Protein AF-0000000077581538 (afdb_homodimer)

Secondary structure (DSSP, 8-state):
-HHHHHHHHHHHHHHHHHHHHHHHHHHIIIIIT----TT-SSHHHHHHHHHHHIIIIIIHHHHHHHHHHHH--S-HHHHHHHHHHHHHHHHHHHHHHHHHHHHHHHHTTPPSS-SHHHHHHHHHHHHHHHHHHHHIIIIISS---HHHHHHHHHHHHHHHHHHHHHHHHHHHHHHHHHGGG-SSHHHHHHHHHHHHHHHHHHHHHHHHHHHHHHT-/-HHHHHHHHHHHHHHHHHHHHHHHHHHIIIIIT----TT-SSHHHHHHHHHHHIIIIIIHHHHHHHHHHHH--S-HHHHHHHHHHHHHHHHHHHHHHHHHHHHHHHHTTPPSS-SHHHHHHHHHHHHHHHHHHHHIIIIISS---HHHHHHHHHHHHHHHHHHHHHHHHHHHHHHHHHGGG-SSHHHHHHHHHHHHHHHHHHHHHHHHHHHHHHT-

Foldseek 3Di:
DVLLVVLQVLVVLLVVLLVVLLVLLQCLCVVVQVEADCPDLDLSNLLSLQLNLLSNQQQSLLLCLLSLVNHPPDDPVVNLVSSLVSLVRNLVSLVSSVVSVVVSCVSVVNDAPPDPLRVLSVVLSVLSVVLSVVCCPQPNPPHDPPVVCVVCVVVSSVSSLVSSVSSLVSSLVVLCVVLVPDDDPSSVSSVSSNVSSNVSSVSSSCSNCVVVVVVD/DVLLVVLQVLVVLLVVLLVVLLVLLQCLCVVVQVEADCPDPDLSNLLSLQLNLLSNQQQSLLLCLLSLVNHPPDDPVVNLVSSLVSLVRNLVSLVSSVVSVVVSCVSVVNDAPPDPLRVLSVVLSVLSVVLSVVCCPQPPPPHDDPVVCVVCVVVSSVSSLVSSVSSLVSSLVVLCVVLVPDDDPSSVSSVVSNVSSNVSSVSSSCSNCVVVVVVD

Radius of gyration: 21.87 Å; Cα contacts (8 Å, |Δi|>4): 530; chains: 2; bounding box: 52×58×49 Å

InterPro domains:
  IPR006593 Cytochrome b561/ferric reductase, transmembrane domain [PF03188] (49-178)
  IPR006593 Cytochrome b561/ferric reductase, transmembrane domain [PS50939] (13-209)
  IPR006593 Cytochrome b561/ferric reductase, transmembrane domain [SM00665] (49-175)
  IPR043205 Cytochrome b561/Cytochrome b reductase 1-like [PTHR10106] (12-210)

Nearest PDB structures (foldseek):
  4o79-assembly1_A  TM=9.850E-01  e=3.282E-14  Arabidopsis thaliana
  5zle-assembly1_A  TM=9.355E-01  e=3.487E-12  Homo sapiens
  6z0c-assembly1_A  TM=2.757E-01  e=4.394E+00  Escherichia coli
  4o79-assembly1_A  TM=9.852E-01  e=7.538E-14  Arabidopsis thaliana
  5zle-assembly1_A  TM=9.336E-01  e=4.588E-12  Homo sapiens

pLDDT: mean 92.61, std 13.0, range [33.97, 98.88]

Solvent-accessible surface area (backbone atoms only — not comparable to full-atom values): 21576 Å² total; per-residue (Å²): 107,70,66,60,53,51,51,51,51,51,52,50,50,32,50,50,30,45,51,51,25,46,51,41,48,49,48,46,31,41,75,73,49,74,29,63,33,82,84,51,92,49,49,63,22,15,32,37,40,17,65,48,30,32,47,60,28,26,49,48,32,37,48,52,27,68,42,30,79,75,71,48,96,65,56,66,69,56,37,50,50,50,27,54,50,36,42,49,52,13,50,54,32,33,52,51,16,51,49,25,44,53,49,27,24,60,75,66,72,43,80,78,74,49,41,44,38,46,51,44,41,53,53,32,53,50,51,45,52,52,48,51,52,54,46,38,42,38,72,61,59,85,38,47,56,68,70,57,38,64,65,43,44,58,55,52,53,51,50,50,53,52,42,51,49,43,46,46,43,26,49,38,19,44,40,27,55,70,30,63,83,46,74,51,71,68,24,47,48,40,32,51,25,40,51,31,43,49,51,25,50,51,47,49,50,44,65,65,46,38,59,61,59,58,74,100,110,71,64,60,53,51,50,52,51,51,51,49,51,31,50,51,29,44,51,51,26,45,51,42,49,49,47,47,30,40,74,75,48,71,28,62,33,83,84,50,92,50,47,64,22,16,34,37,39,16,64,47,30,34,48,62,29,26,48,48,32,37,48,50,27,68,42,30,78,76,72,48,97,64,57,67,68,55,37,50,48,50,28,52,50,36,43,50,51,11,49,53,32,33,51,51,15,50,49,27,45,52,50,26,24,60,74,66,72,44,79,76,76,51,42,45,38,47,50,44,40,56,52,34,54,51,51,46,54,52,48,50,52,52,47,38,40,38,72,62,58,84,39,48,58,70,69,55,38,62,65,44,45,57,55,52,54,51,50,4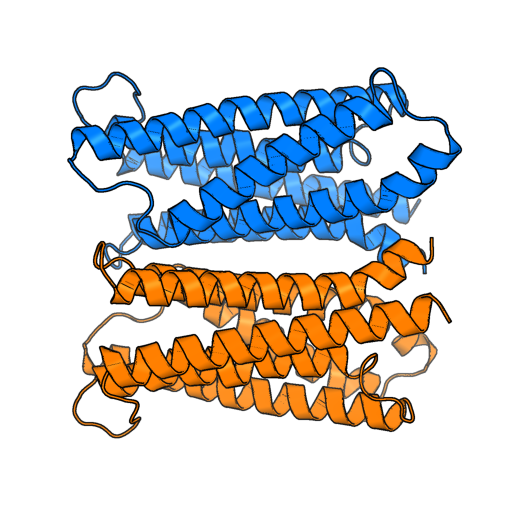9,52,52,44,50,50,44,46,46,41,27,49,39,19,45,40,27,55,70,31,63,82,46,76,48,71,67,21,46,48,41,32,51,25,40,51,29,44,48,51,25,50,51,46,49,49,45,65,65,46,38,57,59,59,58,73,100

Structure (mmCIF, N/CA/C/O backbone):
data_AF-0000000077581538-model_v1
#
loop_
_entity.id
_entity.type
_entity.pdbx_description
1 polymer 'Cytochrome b561 domain-containing protein'
#
loop_
_atom_site.group_PDB
_atom_site.id
_atom_site.type_symbol
_atom_site.label_atom_id
_atom_site.label_alt_id
_atom_site.label_comp_id
_atom_site.label_asym_id
_atom_site.label_entity_id
_atom_site.label_seq_id
_atom_site.pdbx_PDB_ins_code
_atom_site.Cartn_x
_atom_site.Cartn_y
_atom_site.Cartn_z
_atom_site.occupancy
_atom_site.B_iso_or_equiv
_atom_site.auth_seq_id
_atom_site.auth_comp_id
_atom_site.auth_asym_id
_atom_site.auth_atom_id
_atom_site.pdbx_PDB_model_num
ATOM 1 N N . MET A 1 1 ? 10.078 17.5 25.875 1 42.25 1 MET A N 1
ATOM 2 C CA . MET A 1 1 ? 10.484 16.234 26.469 1 42.25 1 MET A CA 1
ATOM 3 C C . MET A 1 1 ? 9.609 15.086 25.969 1 42.25 1 MET A C 1
ATOM 5 O O . MET A 1 1 ? 10.117 14.039 25.578 1 42.25 1 MET A O 1
ATOM 9 N N . VAL A 1 2 ? 8.25 15.281 25.969 1 41.09 2 VAL A N 1
ATOM 10 C CA . VAL A 1 2 ? 7.285 14.266 25.562 1 41.09 2 VAL A CA 1
ATOM 11 C C . VAL A 1 2 ? 7.453 13.977 24.062 1 41.09 2 VAL A C 1
ATOM 13 O O . VAL A 1 2 ? 7.461 12.812 23.656 1 41.09 2 VAL A O 1
ATOM 16 N N . LEU A 1 3 ? 7.754 14.992 23.344 1 45.12 3 LEU A N 1
ATOM 17 C CA . LEU A 1 3 ? 7.941 14.867 21.906 1 45.12 3 LEU A CA 1
ATOM 18 C C . LEU A 1 3 ? 9.234 14.125 21.578 1 45.12 3 LEU A C 1
ATOM 20 O O . LEU A 1 3 ? 9.273 13.305 20.672 1 45.12 3 LEU A O 1
ATOM 24 N N . ALA A 1 4 ? 10.242 14.453 22.266 1 48.19 4 ALA A N 1
ATOM 25 C CA . ALA A 1 4 ? 11.523 13.781 22.078 1 48.19 4 ALA A CA 1
ATOM 26 C C . ALA A 1 4 ? 11.398 12.289 22.391 1 48.19 4 ALA A C 1
ATOM 28 O O . ALA A 1 4 ? 11.953 11.453 21.656 1 48.19 4 ALA A O 1
ATOM 29 N N . VAL A 1 5 ? 10.68 11.891 23.453 1 45.22 5 VAL A N 1
ATOM 30 C CA . VAL A 1 5 ? 10.5 10.508 23.891 1 45.22 5 VAL A CA 1
ATOM 31 C C . VAL A 1 5 ? 9.703 9.742 22.828 1 45.22 5 VAL A C 1
ATOM 33 O O . VAL A 1 5 ? 10.031 8.594 22.516 1 45.22 5 VAL A O 1
ATOM 36 N N . ALA A 1 6 ? 8.789 10.352 22.234 1 54.25 6 ALA A N 1
ATOM 37 C CA . ALA A 1 6 ? 7.93 9.703 21.25 1 54.25 6 ALA A CA 1
ATOM 38 C C . ALA A 1 6 ? 8.695 9.438 19.953 1 54.25 6 ALA A C 1
ATOM 40 O O . ALA A 1 6 ? 8.531 8.383 19.344 1 54.25 6 ALA A O 1
ATOM 41 N N . THR A 1 7 ? 9.547 10.312 19.656 1 59.78 7 THR A N 1
ATOM 42 C CA . THR A 1 7 ? 10.352 10.156 18.453 1 59.78 7 THR A CA 1
ATOM 43 C C . THR A 1 7 ? 11.336 9.008 18.609 1 59.78 7 THR A C 1
ATOM 45 O O . THR A 1 7 ? 11.539 8.227 17.672 1 59.78 7 THR A O 1
ATOM 48 N N . THR A 1 8 ? 11.789 8.875 19.812 1 67.38 8 THR A N 1
ATOM 49 C CA . THR A 1 8 ? 12.734 7.793 20.062 1 67.38 8 THR A CA 1
ATOM 50 C C . THR A 1 8 ? 12.031 6.438 20.016 1 67.38 8 THR A C 1
ATOM 52 O O . THR A 1 8 ? 12.578 5.477 19.469 1 67.38 8 THR A O 1
ATOM 55 N N . HIS A 1 9 ? 10.883 6.387 20.391 1 75.62 9 HIS A N 1
ATOM 56 C CA . HIS A 1 9 ? 10.172 5.113 20.422 1 75.62 9 HIS A CA 1
ATOM 57 C C . HIS A 1 9 ? 9.742 4.688 19.031 1 75.62 9 HIS A C 1
ATOM 59 O O . HIS A 1 9 ? 9.844 3.512 18.672 1 75.62 9 HIS A O 1
ATOM 65 N N . VAL A 1 10 ? 9.43 5.645 18.266 1 76.81 10 VAL A N 1
ATOM 66 C CA . VAL A 1 10 ? 9 5.324 16.906 1 76.81 10 VAL A CA 1
ATOM 67 C C . VAL A 1 10 ? 10.195 4.852 16.078 1 76.81 10 VAL A C 1
ATOM 69 O O . VAL A 1 10 ? 10.078 3.914 15.289 1 76.81 10 VAL A O 1
ATOM 72 N N . GLY A 1 11 ? 11.289 5.516 16.344 1 81.81 11 GLY A N 1
ATOM 73 C CA . GLY A 1 11 ? 12.508 5.066 15.695 1 81.81 11 GLY A CA 1
ATOM 74 C C . GLY A 1 11 ? 12.898 3.645 16.062 1 81.81 11 GLY A C 1
ATOM 75 O O . GLY A 1 11 ? 13.258 2.85 15.188 1 81.81 11 GLY A O 1
ATOM 76 N N . ASN A 1 12 ? 12.727 3.373 17.281 1 88.25 12 ASN A N 1
ATOM 77 C CA . ASN A 1 12 ? 13.055 2.029 17.734 1 88.25 12 ASN A CA 1
ATOM 78 C C . ASN A 1 12 ? 12.102 0.991 17.156 1 88.25 12 ASN A C 1
ATOM 80 O O . ASN A 1 12 ? 12.523 -0.092 16.75 1 88.25 12 ASN A O 1
ATOM 84 N N . ALA A 1 13 ? 10.875 1.311 17.109 1 90.75 13 ALA A N 1
ATOM 85 C CA . ALA A 1 13 ? 9.891 0.393 16.531 1 90.75 13 ALA A CA 1
ATOM 86 C C . ALA A 1 13 ? 10.203 0.117 15.062 1 90.75 13 ALA A C 1
ATOM 88 O O . ALA A 1 13 ? 10.164 -1.033 14.617 1 90.75 13 ALA A O 1
ATOM 89 N N . ALA A 1 14 ? 10.516 1.149 14.359 1 92.94 14 ALA A N 1
ATOM 90 C CA . ALA A 1 14 ? 10.852 0.996 12.945 1 92.94 14 ALA A CA 1
ATOM 91 C C . ALA A 1 14 ? 12.07 0.102 12.766 1 92.94 14 ALA A C 1
ATOM 93 O O . ALA A 1 14 ? 12.109 -0.736 11.859 1 92.94 14 ALA A O 1
ATOM 94 N N . HIS A 1 15 ? 13.023 0.214 13.648 1 94.75 15 HIS A N 1
ATOM 95 C CA . HIS A 1 15 ? 14.242 -0.581 13.531 1 94.75 15 HIS A CA 1
ATOM 96 C C . HIS A 1 15 ? 13.969 -2.051 13.836 1 94.75 15 HIS A C 1
ATOM 98 O O . HIS A 1 15 ? 14.531 -2.938 13.188 1 94.75 15 HIS A O 1
ATOM 104 N N . VAL A 1 16 ? 13.148 -2.246 14.773 1 96.69 16 VAL A N 1
ATOM 105 C CA . VAL A 1 16 ? 12.805 -3.623 15.117 1 96.69 16 VAL A CA 1
ATOM 106 C C . VAL A 1 16 ? 12.047 -4.27 13.961 1 96.69 16 VAL A C 1
ATOM 108 O O . VAL A 1 16 ? 12.32 -5.414 13.586 1 96.69 16 VAL A O 1
ATOM 111 N N . LEU A 1 17 ? 11.156 -3.57 13.438 1 97.62 17 LEU A N 1
ATOM 112 C CA . LEU A 1 17 ? 10.383 -4.074 12.305 1 97.62 17 LEU A CA 1
ATOM 113 C C . LEU A 1 17 ? 11.289 -4.332 11.102 1 97.62 17 LEU A C 1
ATOM 115 O O . LEU A 1 17 ? 11.164 -5.355 10.43 1 97.62 17 LEU A O 1
ATOM 119 N N . ALA A 1 18 ? 12.188 -3.414 10.883 1 97.5 18 ALA A N 1
ATOM 120 C CA . ALA A 1 18 ? 13.133 -3.555 9.773 1 97.5 18 ALA A CA 1
ATOM 121 C C . ALA A 1 18 ? 14.008 -4.789 9.953 1 97.5 18 ALA A C 1
ATOM 123 O O . ALA A 1 18 ? 14.195 -5.57 9.023 1 97.5 18 ALA A O 1
ATOM 124 N N . LEU A 1 19 ? 14.523 -4.965 11.133 1 98 19 LEU A N 1
ATOM 125 C CA . LEU A 1 19 ? 15.383 -6.105 11.422 1 98 19 LEU A CA 1
ATOM 126 C C . LEU A 1 19 ? 14.617 -7.414 11.266 1 98 19 LEU A C 1
ATOM 128 O O . LEU A 1 19 ? 15.133 -8.383 10.703 1 98 19 LEU A O 1
ATOM 132 N N . THR A 1 20 ? 13.43 -7.43 11.766 1 98.5 20 THR A N 1
ATOM 133 C CA . THR A 1 20 ? 12.609 -8.625 11.648 1 98.5 20 THR A CA 1
ATOM 134 C C . THR A 1 20 ? 12.328 -8.953 10.188 1 98.5 20 THR A C 1
ATOM 136 O O . THR A 1 20 ? 12.477 -10.094 9.758 1 98.5 20 THR A O 1
ATOM 139 N N . ALA A 1 21 ? 11.953 -7.969 9.422 1 98.44 21 ALA A N 1
ATOM 140 C CA . ALA A 1 21 ? 11.711 -8.172 8 1 98.44 21 ALA A CA 1
ATOM 141 C C . ALA A 1 21 ? 12.961 -8.688 7.293 1 98.44 21 ALA A C 1
ATOM 143 O O . ALA A 1 21 ? 12.883 -9.594 6.461 1 98.44 21 ALA A O 1
ATOM 144 N N . ALA A 1 22 ? 14.086 -8.133 7.66 1 98.5 22 ALA A N 1
ATOM 145 C CA . ALA A 1 22 ? 15.352 -8.562 7.066 1 98.5 22 ALA A CA 1
ATOM 146 C C . ALA A 1 22 ? 15.625 -10.031 7.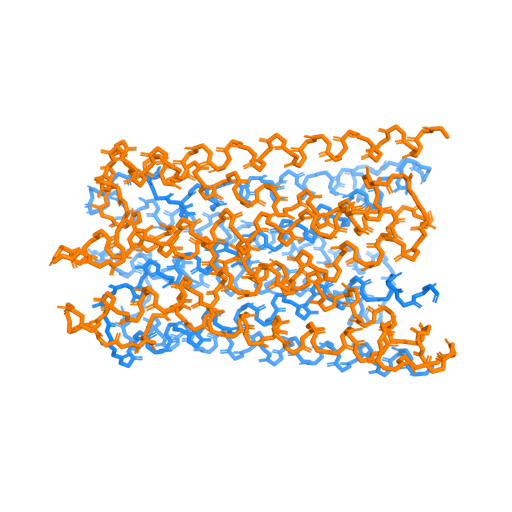359 1 98.5 22 ALA A C 1
ATOM 148 O O . ALA A 1 22 ? 15.977 -10.797 6.457 1 98.5 22 ALA A O 1
ATOM 149 N N . ILE A 1 23 ? 15.43 -10.383 8.578 1 98.69 23 ILE A N 1
ATOM 150 C CA . ILE A 1 23 ? 15.68 -11.758 8.992 1 98.69 23 ILE A CA 1
ATOM 151 C C . ILE A 1 23 ? 14.734 -12.695 8.242 1 98.69 23 ILE A C 1
ATOM 153 O O . ILE A 1 23 ? 15.164 -13.727 7.715 1 98.69 23 ILE A O 1
ATOM 157 N N . LEU A 1 24 ? 13.5 -12.375 8.156 1 98.69 24 LEU A N 1
ATOM 158 C CA . LEU A 1 24 ? 12.508 -13.219 7.5 1 98.69 24 LEU A CA 1
ATOM 159 C C . LEU A 1 24 ? 12.852 -13.414 6.027 1 98.69 24 LEU A C 1
ATOM 161 O O . LEU A 1 24 ? 12.797 -14.531 5.516 1 98.69 24 LEU A O 1
ATOM 165 N N . VAL A 1 25 ? 13.234 -12.375 5.32 1 98.69 25 VAL A N 1
ATOM 166 C CA . VAL A 1 25 ? 13.547 -12.461 3.898 1 98.69 25 VAL A CA 1
ATOM 167 C C . VAL A 1 25 ? 14.836 -13.25 3.697 1 98.69 25 VAL A C 1
ATOM 169 O O . VAL A 1 25 ? 14.945 -14.047 2.764 1 98.69 25 VAL A O 1
ATOM 172 N N . ILE A 1 26 ? 15.781 -13.039 4.578 1 98.62 26 ILE A N 1
ATOM 173 C CA . ILE A 1 26 ? 17.031 -13.789 4.488 1 98.62 26 ILE A CA 1
ATOM 174 C C . ILE A 1 26 ? 16.75 -15.273 4.699 1 98.62 26 ILE A C 1
ATOM 176 O O . ILE A 1 26 ? 17.234 -16.109 3.938 1 98.62 26 ILE A O 1
ATOM 180 N N . VAL A 1 27 ? 15.984 -15.602 5.699 1 98.62 27 VAL A N 1
ATOM 181 C CA . VAL A 1 27 ? 15.641 -17 5.957 1 98.62 27 VAL A CA 1
ATOM 182 C C . VAL A 1 27 ? 14.891 -17.578 4.758 1 98.62 27 VAL A C 1
ATOM 184 O O . VAL A 1 27 ? 15.148 -18.703 4.344 1 98.62 27 VAL A O 1
ATOM 187 N N . TRP A 1 28 ? 13.977 -16.812 4.203 1 98.19 28 TRP A N 1
ATOM 188 C CA . TRP A 1 28 ? 13.242 -17.25 3.016 1 98.19 28 TRP A CA 1
ATOM 189 C C . TRP A 1 28 ? 14.203 -17.578 1.877 1 98.19 28 TRP A C 1
ATOM 191 O O . TRP A 1 28 ? 14.156 -18.672 1.312 1 98.19 28 TRP A O 1
ATOM 201 N N . VAL A 1 29 ? 15.133 -16.734 1.606 1 97.94 29 VAL A N 1
ATOM 202 C CA . VAL A 1 29 ? 16.016 -16.844 0.448 1 97.94 29 VAL A CA 1
ATOM 203 C C . VAL A 1 29 ? 17.031 -17.953 0.68 1 97.94 29 VAL A C 1
ATOM 205 O O . VAL A 1 29 ? 17.359 -18.703 -0.238 1 97.94 29 VAL A O 1
ATOM 208 N N . VAL A 1 30 ? 17.453 -18.078 1.888 1 97.75 30 VAL A N 1
ATOM 209 C CA . VAL A 1 30 ? 18.516 -19.047 2.174 1 97.75 30 VAL A CA 1
ATOM 210 C C . VAL A 1 30 ? 17.891 -20.422 2.406 1 97.75 30 VAL A C 1
ATOM 212 O O . VAL A 1 30 ? 18.281 -21.391 1.753 1 97.75 30 VAL A O 1
ATOM 215 N N . HIS A 1 31 ? 16.953 -20.547 3.254 1 97.81 31 HIS A N 1
ATOM 216 C CA . HIS A 1 31 ? 16.406 -21.828 3.662 1 97.81 31 HIS A CA 1
ATOM 217 C C . HIS A 1 31 ? 15.516 -22.422 2.576 1 97.81 31 HIS A C 1
ATOM 219 O O . HIS A 1 31 ? 15.602 -23.609 2.27 1 97.81 31 HIS A O 1
ATOM 225 N N . TYR A 1 32 ? 14.734 -21.609 1.971 1 96.81 32 TYR A N 1
ATOM 226 C CA . TYR A 1 32 ? 13.805 -22.125 0.973 1 96.81 32 TYR A CA 1
ATOM 227 C C . TYR A 1 32 ? 14.336 -21.891 -0.437 1 96.81 32 TYR A C 1
ATOM 229 O O . TYR A 1 32 ? 14.047 -22.672 -1.349 1 96.81 32 TYR A O 1
ATOM 237 N N . GLY A 1 33 ? 15.102 -20.828 -0.639 1 96.56 33 GLY A N 1
ATOM 238 C CA . GLY A 1 33 ? 15.539 -20.469 -1.977 1 96.56 33 GLY A CA 1
ATOM 239 C C . GLY A 1 33 ? 16.906 -21.031 -2.322 1 96.56 33 GLY A C 1
ATOM 240 O O . GLY A 1 33 ? 17.328 -21 -3.482 1 96.56 33 GLY A O 1
ATOM 241 N N . GLY A 1 34 ? 17.672 -21.469 -1.312 1 97.62 34 GLY A N 1
ATOM 242 C CA . GLY A 1 34 ? 18.969 -22.047 -1.564 1 97.62 34 GLY A CA 1
ATOM 243 C C . GLY A 1 34 ? 20.078 -21.016 -1.663 1 97.62 34 GLY A C 1
ATOM 244 O O . GLY A 1 34 ? 21.188 -21.328 -2.098 1 97.62 34 GLY A O 1
ATOM 245 N N . GLY A 1 35 ? 19.734 -19.781 -1.383 1 97.94 35 GLY A N 1
ATOM 246 C CA . GLY A 1 35 ? 20.734 -18.719 -1.456 1 97.94 35 GLY A CA 1
ATOM 247 C C . GLY A 1 35 ? 20.531 -17.797 -2.637 1 97.94 35 GLY A C 1
ATOM 248 O O . GLY A 1 35 ? 19.469 -17.812 -3.271 1 97.94 35 GLY A O 1
ATOM 249 N N . ALA A 1 36 ? 21.516 -16.984 -2.824 1 98.25 36 ALA A N 1
ATOM 250 C CA . ALA A 1 36 ? 21.484 -16 -3.912 1 98.25 36 ALA A CA 1
ATOM 251 C C . ALA A 1 36 ? 22.844 -15.898 -4.594 1 98.25 36 ALA A C 1
ATOM 253 O O . ALA A 1 36 ? 23.875 -15.836 -3.924 1 98.25 36 ALA A O 1
ATOM 254 N N . ASN A 1 37 ? 22.766 -15.961 -5.879 1 98.19 37 ASN A N 1
ATOM 255 C CA . ASN A 1 37 ? 23.984 -15.891 -6.688 1 98.19 37 ASN A CA 1
ATOM 256 C C . ASN A 1 37 ? 23.703 -15.352 -8.086 1 98.19 37 ASN A C 1
ATOM 258 O O . ASN A 1 37 ? 23.125 -16.047 -8.922 1 98.19 37 ASN A O 1
ATOM 262 N N . LEU A 1 38 ? 24.188 -14.219 -8.383 1 97.75 38 LEU A N 1
ATOM 263 C CA . LEU A 1 38 ? 23.922 -13.516 -9.633 1 97.75 38 LEU A CA 1
ATOM 264 C C . LEU A 1 38 ? 24.562 -14.219 -10.812 1 97.75 38 LEU A C 1
ATOM 266 O O . LEU A 1 38 ? 24.109 -14.086 -11.953 1 97.75 38 LEU A O 1
ATOM 270 N N . ASN A 1 39 ? 25.578 -14.977 -10.633 1 97.25 39 ASN A N 1
ATOM 271 C CA . ASN A 1 39 ? 26.328 -15.641 -11.695 1 97.25 39 ASN A CA 1
ATOM 272 C C . ASN A 1 39 ? 26.062 -17.141 -11.727 1 97.25 39 ASN A C 1
ATOM 274 O O . ASN A 1 39 ? 26.828 -17.906 -12.312 1 97.25 39 ASN A O 1
ATOM 278 N N . SER A 1 40 ? 25.047 -17.516 -11.133 1 97.44 40 SER A N 1
ATOM 279 C CA . SER A 1 40 ? 24.719 -18.922 -11.055 1 97.44 40 SER A CA 1
ATOM 280 C C . SER A 1 40 ? 24.188 -19.453 -12.391 1 97.44 40 SER A C 1
ATOM 282 O O . SER A 1 40 ? 23.625 -18.688 -13.18 1 97.44 40 SER A O 1
ATOM 284 N N . SER A 1 41 ? 24.328 -20.734 -12.609 1 97.12 41 SER A N 1
ATOM 285 C CA . SER A 1 41 ? 23.688 -21.406 -13.727 1 97.12 41 SER A CA 1
ATOM 286 C C . SER A 1 41 ? 22.234 -21.734 -13.406 1 97.12 41 SER A C 1
ATOM 288 O O . SER A 1 41 ? 21.438 -22.031 -14.305 1 97.12 41 SER A O 1
ATOM 290 N N . ASN A 1 42 ? 21.906 -21.672 -12.117 1 97.5 42 ASN A N 1
ATOM 291 C CA . ASN A 1 42 ? 20.531 -21.844 -11.664 1 97.5 42 ASN A CA 1
ATOM 292 C C . ASN A 1 42 ? 19.797 -20.5 -11.617 1 97.5 42 ASN A C 1
ATOM 294 O O . ASN A 1 42 ? 20.078 -19.656 -10.766 1 97.5 42 ASN A O 1
ATOM 298 N N . PRO A 1 43 ? 18.828 -20.328 -12.398 1 97.75 43 PRO A N 1
ATOM 299 C CA . PRO A 1 43 ? 18.156 -19.031 -12.492 1 97.75 43 PRO A CA 1
ATOM 300 C C . PRO A 1 43 ? 17.438 -18.641 -11.195 1 97.75 43 PRO A C 1
ATOM 302 O O . PRO A 1 43 ? 17.266 -17.453 -10.914 1 97.75 43 PRO A O 1
ATOM 305 N N . ASP A 1 44 ? 17.047 -19.609 -10.461 1 97.25 44 ASP A N 1
ATOM 306 C CA . ASP A 1 44 ? 16.359 -19.281 -9.219 1 97.25 44 ASP A CA 1
ATOM 307 C C . ASP A 1 44 ? 17.297 -18.547 -8.258 1 97.25 44 ASP A C 1
ATOM 309 O O . ASP A 1 44 ? 16.844 -17.672 -7.504 1 97.25 44 ASP A O 1
ATOM 313 N N . LEU A 1 45 ? 18.516 -18.922 -8.273 1 98.31 45 LEU A N 1
ATOM 314 C CA . LEU A 1 45 ? 19.484 -18.234 -7.422 1 98.31 45 LEU A CA 1
ATOM 315 C C . LEU A 1 45 ? 19.734 -16.812 -7.918 1 98.31 45 LEU A C 1
ATOM 317 O O . LEU A 1 45 ? 20 -15.914 -7.121 1 98.31 45 LEU A O 1
ATOM 321 N N . ILE A 1 46 ? 19.672 -16.625 -9.18 1 98.31 46 ILE A N 1
ATOM 322 C CA . ILE A 1 46 ? 19.75 -15.297 -9.766 1 98.31 46 ILE A CA 1
ATOM 323 C C . ILE A 1 46 ? 18.578 -14.438 -9.289 1 98.31 46 ILE A C 1
ATOM 325 O O . ILE A 1 46 ? 18.781 -13.312 -8.82 1 98.31 46 ILE A O 1
ATOM 329 N N . PHE A 1 47 ? 17.422 -15.047 -9.367 1 98.19 47 PHE A N 1
ATOM 330 C CA . PHE A 1 47 ? 16.219 -14.328 -8.953 1 98.19 47 PHE A CA 1
ATOM 331 C C . PHE A 1 47 ? 16.312 -13.914 -7.488 1 98.19 47 PHE A C 1
ATOM 333 O O . PHE A 1 47 ? 15.883 -12.82 -7.113 1 98.19 47 PHE A O 1
ATOM 340 N N . ASN A 1 48 ? 16.844 -14.766 -6.676 1 98.5 48 ASN A N 1
ATOM 341 C CA . ASN A 1 48 ? 16.859 -14.555 -5.234 1 98.5 48 ASN A CA 1
ATOM 342 C C . ASN A 1 48 ? 17.625 -13.289 -4.855 1 98.5 48 ASN A C 1
ATOM 344 O O . ASN A 1 48 ? 17.422 -12.727 -3.781 1 98.5 48 ASN A O 1
ATOM 348 N N . VAL A 1 49 ? 18.453 -12.805 -5.727 1 98.69 49 VAL A N 1
ATOM 349 C CA . VAL A 1 49 ? 19.156 -11.547 -5.5 1 98.69 49 VAL A CA 1
ATOM 350 C C . VAL A 1 49 ? 18.172 -10.391 -5.469 1 98.69 49 VAL A C 1
ATOM 352 O O . VAL A 1 49 ? 18.312 -9.469 -4.668 1 98.69 49 VAL A O 1
ATOM 355 N N . HIS A 1 50 ? 17.141 -10.516 -6.25 1 98.75 50 HIS A N 1
ATOM 356 C CA . HIS A 1 50 ? 16.172 -9.43 -6.434 1 98.75 50 HIS A CA 1
ATOM 357 C C . HIS A 1 50 ? 15.43 -9.125 -5.137 1 98.75 50 HIS A C 1
ATOM 359 O O . HIS A 1 50 ? 15.555 -8.031 -4.594 1 98.75 50 HIS A O 1
ATOM 365 N N . PRO A 1 51 ? 14.703 -10.078 -4.547 1 98.62 51 PRO A N 1
ATOM 366 C CA . PRO A 1 51 ? 13.992 -9.719 -3.316 1 98.62 51 PRO A CA 1
ATOM 367 C C . PRO A 1 51 ? 14.938 -9.344 -2.178 1 98.62 51 PRO A C 1
ATOM 369 O O . PRO A 1 51 ? 14.586 -8.516 -1.329 1 98.62 51 PRO A O 1
ATOM 372 N N . LEU A 1 52 ? 16.125 -9.883 -2.176 1 98.44 52 LEU A N 1
ATOM 373 C CA . LEU A 1 52 ? 17.094 -9.594 -1.114 1 98.44 52 LEU A CA 1
ATOM 374 C C . LEU A 1 52 ? 17.531 -8.133 -1.169 1 98.44 52 LEU A C 1
ATOM 376 O O . LEU A 1 52 ? 17.406 -7.402 -0.184 1 98.44 52 LEU A O 1
ATOM 380 N N . VAL A 1 53 ? 17.984 -7.762 -2.312 1 98.5 53 VAL A N 1
ATOM 381 C CA . VAL A 1 53 ? 18.562 -6.426 -2.41 1 98.5 53 VAL A CA 1
ATOM 382 C C . VAL A 1 53 ? 17.438 -5.383 -2.426 1 98.5 53 VAL A C 1
ATOM 384 O O . VAL A 1 53 ? 17.625 -4.258 -1.957 1 98.5 53 VAL A O 1
ATOM 387 N N . MET A 1 54 ? 16.297 -5.734 -2.938 1 98.81 54 MET A N 1
ATOM 388 C CA . MET A 1 54 ? 15.188 -4.789 -2.936 1 98.81 54 MET A CA 1
ATOM 389 C C . MET A 1 54 ? 14.695 -4.535 -1.515 1 98.81 54 MET A C 1
ATOM 391 O O . MET A 1 54 ? 14.406 -3.395 -1.147 1 98.81 54 MET A O 1
ATOM 395 N N . THR A 1 55 ? 14.617 -5.559 -0.707 1 98.5 55 THR A N 1
ATOM 396 C CA . THR A 1 55 ? 14.102 -5.41 0.653 1 98.5 55 THR A CA 1
ATOM 397 C C . THR A 1 55 ? 15.164 -4.805 1.565 1 98.5 55 THR A C 1
ATOM 399 O O . THR A 1 55 ? 14.945 -3.758 2.176 1 98.5 55 THR A O 1
ATOM 402 N N . LEU A 1 56 ? 16.391 -5.328 1.589 1 97.38 56 LEU A N 1
ATOM 403 C CA . LEU A 1 56 ? 17.438 -4.922 2.521 1 97.38 56 LEU A CA 1
ATOM 404 C C . LEU A 1 56 ? 18.078 -3.619 2.074 1 97.38 56 LEU A C 1
ATOM 406 O O . LEU A 1 56 ? 18.562 -2.842 2.904 1 97.38 56 LEU A O 1
ATOM 410 N N . GLY A 1 57 ? 18.109 -3.422 0.831 1 97.44 57 GLY A N 1
ATOM 411 C CA . GLY A 1 57 ? 18.797 -2.27 0.273 1 97.44 57 GLY A CA 1
ATOM 412 C C . GLY A 1 57 ? 17.859 -1.143 -0.117 1 97.44 57 GLY A C 1
ATOM 413 O O . GLY A 1 57 ? 17.922 -0.059 0.468 1 97.44 57 GLY A O 1
ATOM 414 N N . PHE A 1 58 ? 16.969 -1.412 -1.011 1 98.38 58 PHE A N 1
ATOM 415 C CA . PHE A 1 58 ? 16.125 -0.363 -1.555 1 98.38 58 PHE A CA 1
ATOM 416 C C . PHE A 1 58 ? 15.109 0.108 -0.514 1 98.38 58 PHE A C 1
ATOM 418 O O . PHE A 1 58 ? 15.109 1.279 -0.131 1 98.38 58 PHE A O 1
ATOM 425 N N . ILE A 1 59 ? 14.422 -0.761 0.136 1 98.69 59 ILE A N 1
ATOM 426 C CA . ILE A 1 59 ? 13.289 -0.374 0.979 1 98.69 59 ILE A CA 1
ATOM 427 C C . ILE A 1 59 ? 13.797 -0.006 2.373 1 98.69 59 ILE A C 1
ATOM 429 O O . ILE A 1 59 ? 13.492 1.078 2.881 1 98.69 59 ILE A O 1
ATOM 433 N N . LEU A 1 60 ? 14.531 -0.841 3.018 1 98.56 60 LEU A N 1
ATOM 434 C CA . LEU A 1 60 ? 14.922 -0.603 4.402 1 98.56 60 LEU A CA 1
ATOM 435 C C . LEU A 1 60 ? 15.898 0.568 4.496 1 98.56 60 LEU A C 1
ATOM 437 O O . LEU A 1 60 ? 15.82 1.375 5.426 1 98.56 60 LEU A O 1
ATOM 441 N N . VAL A 1 61 ? 16.797 0.665 3.51 1 98.5 61 VAL A N 1
ATOM 442 C CA . VAL A 1 61 ? 17.734 1.772 3.506 1 98.5 61 VAL A CA 1
ATOM 443 C C . VAL A 1 61 ? 17 3.086 3.252 1 98.5 61 VAL A C 1
ATOM 445 O O . VAL A 1 61 ? 17.312 4.105 3.875 1 98.5 61 VAL A O 1
ATOM 448 N N . ILE A 1 62 ? 16.016 3.082 2.354 1 98.44 62 ILE A N 1
ATOM 449 C CA . ILE A 1 62 ? 15.195 4.266 2.123 1 98.44 62 ILE A CA 1
ATOM 450 C C . ILE A 1 62 ? 14.539 4.699 3.43 1 98.44 62 ILE A C 1
ATOM 452 O O . ILE A 1 62 ? 14.555 5.883 3.777 1 98.44 62 ILE A O 1
ATOM 456 N N . GLY A 1 63 ? 13.945 3.715 4.113 1 97.19 63 GLY A N 1
ATOM 457 C CA . GLY A 1 63 ? 13.289 4.031 5.371 1 97.19 63 GLY A CA 1
ATOM 458 C C . GLY A 1 63 ? 14.219 4.66 6.391 1 97.19 63 GLY A C 1
ATOM 459 O O . GLY A 1 63 ? 13.859 5.637 7.047 1 97.19 63 GLY A O 1
ATOM 460 N N . GLU A 1 64 ? 15.43 4.152 6.488 1 95.88 64 GLU A N 1
ATOM 461 C CA . GLU A 1 64 ? 16.438 4.711 7.391 1 95.88 64 GLU A CA 1
ATOM 462 C C . GLU A 1 64 ? 16.812 6.133 6.984 1 95.88 64 GLU A C 1
ATOM 464 O O . GLU A 1 64 ? 16.984 7.008 7.836 1 95.88 64 GLU A O 1
ATOM 469 N N . ALA A 1 65 ? 16.922 6.281 5.688 1 97.44 65 ALA A N 1
ATOM 470 C CA . ALA A 1 65 ? 17.297 7.598 5.168 1 97.44 65 ALA A CA 1
ATOM 471 C C . ALA A 1 65 ? 16.219 8.633 5.508 1 97.44 65 ALA A C 1
ATOM 473 O O . ALA A 1 65 ? 16.547 9.773 5.848 1 97.44 65 ALA A O 1
ATOM 474 N N . ILE A 1 66 ? 14.992 8.234 5.43 1 96.06 66 ILE A N 1
ATOM 475 C CA . ILE A 1 66 ? 13.875 9.125 5.73 1 96.06 66 ILE A CA 1
ATOM 476 C C . ILE A 1 66 ? 13.906 9.508 7.211 1 96.06 66 ILE A C 1
ATOM 478 O O . ILE A 1 66 ? 13.672 10.664 7.566 1 96.06 66 ILE A O 1
ATOM 482 N N . MET A 1 67 ? 14.312 8.648 8.047 1 94.38 67 MET A N 1
ATOM 483 C CA . MET A 1 67 ? 14.195 8.852 9.484 1 94.38 67 MET A CA 1
ATOM 484 C C . MET A 1 67 ? 15.445 9.516 10.047 1 94.38 67 MET A C 1
ATOM 486 O O . MET A 1 67 ? 15.484 9.891 11.227 1 94.38 67 MET A O 1
ATOM 490 N N . VAL A 1 68 ? 16.406 9.75 9.266 1 94.38 68 VAL A N 1
ATOM 491 C CA . VAL A 1 68 ? 17.703 10.258 9.727 1 94.38 68 VAL A CA 1
ATOM 492 C C . VAL A 1 68 ? 17.5 11.602 10.43 1 94.38 68 VAL A C 1
ATOM 494 O O . VAL A 1 68 ? 18.172 11.891 11.422 1 94.38 68 VAL A O 1
ATOM 497 N N . TYR A 1 69 ? 16.609 12.445 9.984 1 91.62 69 TYR A N 1
ATOM 498 C CA . TYR A 1 69 ? 16.375 13.773 10.531 1 91.62 69 TYR A CA 1
ATOM 499 C C . TYR A 1 69 ? 15.844 13.703 11.953 1 91.62 69 TYR A C 1
ATOM 501 O O . TYR A 1 69 ? 15.922 14.68 12.703 1 91.62 69 TYR A O 1
ATOM 509 N N . LYS A 1 70 ? 15.375 12.5 12.305 1 87.94 70 LYS A N 1
ATOM 510 C CA . LYS A 1 70 ? 14.789 12.32 13.633 1 87.94 70 LYS A CA 1
ATOM 511 C C . LYS A 1 70 ? 15.656 11.414 14.5 1 87.94 70 LYS A C 1
ATOM 513 O O . LYS A 1 70 ? 15.641 11.516 15.727 1 87.94 70 LYS A O 1
ATOM 518 N N . THR A 1 71 ? 16.422 10.633 13.867 1 89.44 71 THR A N 1
ATOM 519 C CA . THR A 1 71 ? 17.062 9.562 14.633 1 89.44 71 THR A CA 1
ATOM 520 C C . THR A 1 71 ? 18.531 9.875 14.859 1 89.44 71 THR A C 1
ATOM 522 O O . THR A 1 71 ? 19.188 9.266 15.711 1 89.44 71 THR A O 1
ATOM 525 N N . VAL A 1 72 ? 19.062 10.773 14.039 1 91.12 72 VAL A N 1
ATOM 526 C CA . VAL A 1 72 ? 20.469 11.125 14.172 1 91.12 72 VAL A CA 1
ATOM 527 C C . VAL A 1 72 ? 20.594 12.555 14.703 1 91.12 72 VAL A C 1
ATOM 529 O O . VAL A 1 72 ? 20.406 13.516 13.953 1 91.12 72 VAL A O 1
ATOM 532 N N . PRO A 1 73 ? 20.984 12.727 15.984 1 92.44 73 PRO A N 1
ATOM 533 C CA . PRO A 1 73 ? 21.078 14.062 16.578 1 92.44 73 PRO A CA 1
ATOM 534 C C . PRO A 1 73 ? 22.359 14.797 16.172 1 92.44 73 PRO A C 1
ATOM 536 O O . PRO A 1 73 ? 23.375 14.703 16.859 1 92.44 73 PRO A O 1
ATOM 539 N N . THR A 1 74 ? 22.422 15.352 15.07 1 93.69 74 THR A N 1
ATOM 540 C CA . THR A 1 74 ? 23.562 16.094 14.555 1 93.69 74 THR A CA 1
ATOM 541 C C . THR A 1 74 ? 23.094 17.328 13.766 1 93.69 74 THR A C 1
ATOM 543 O O . THR A 1 74 ? 21.906 17.656 13.781 1 93.69 74 THR A O 1
ATOM 546 N N . GLN A 1 75 ? 24.047 18.016 13.203 1 96.12 75 GLN A N 1
ATOM 547 C CA . GLN A 1 75 ? 23.719 19.203 12.414 1 96.12 75 GLN A CA 1
ATOM 548 C C . GLN A 1 75 ? 22.891 18.844 11.188 1 96.12 75 GLN A C 1
ATOM 550 O O . GLN A 1 75 ? 23.109 17.797 10.578 1 96.12 75 GLN A O 1
ATOM 555 N N . LYS A 1 76 ? 22.125 19.75 10.812 1 93.81 76 LYS A N 1
ATOM 556 C CA . LYS A 1 76 ? 21.203 19.547 9.703 1 93.81 76 LYS A CA 1
ATOM 557 C C . LYS A 1 76 ? 21.953 19.25 8.414 1 93.81 76 LYS A C 1
ATOM 559 O O . LYS A 1 76 ? 21.5 18.438 7.594 1 93.81 76 LYS A O 1
ATOM 564 N N . THR A 1 77 ? 23 19.859 8.25 1 94.25 77 THR A N 1
ATOM 565 C CA . THR A 1 77 ? 23.766 19.656 7.031 1 94.25 77 THR A CA 1
ATOM 566 C C . THR A 1 77 ? 24.297 18.219 6.957 1 94.25 77 THR A C 1
ATOM 568 O O . THR A 1 77 ? 24.359 17.641 5.879 1 94.25 77 THR A O 1
ATOM 571 N N . VAL A 1 78 ? 24.672 17.734 8.078 1 96.62 78 VAL A N 1
ATOM 572 C CA . VAL A 1 78 ? 25.156 16.359 8.133 1 96.62 78 VAL A CA 1
ATOM 573 C C . VAL A 1 78 ? 23.984 15.391 7.914 1 96.62 78 VAL A 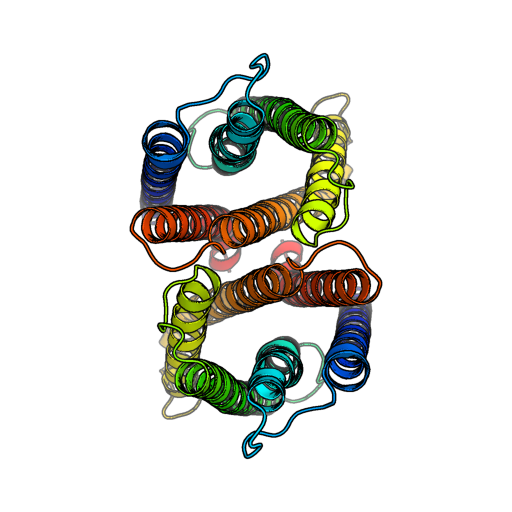C 1
ATOM 575 O O . VAL A 1 78 ? 24.125 14.414 7.176 1 96.62 78 VAL A O 1
ATOM 578 N N . GLN A 1 79 ? 22.859 15.672 8.523 1 96.94 79 GLN A N 1
ATOM 579 C CA . GLN A 1 79 ? 21.672 14.859 8.312 1 96.94 79 GLN A CA 1
ATOM 580 C C . GLN A 1 79 ? 21.297 14.812 6.84 1 96.94 79 GLN A C 1
ATOM 582 O O . GLN A 1 79 ? 21 13.742 6.305 1 96.94 79 GLN A O 1
ATOM 587 N N . LYS A 1 80 ? 21.375 15.938 6.266 1 96.69 80 LYS A N 1
ATOM 588 C CA . LYS A 1 80 ? 21.078 16.047 4.84 1 96.69 80 LYS A CA 1
ATOM 589 C C . LYS A 1 80 ? 22.047 15.211 4.008 1 96.69 80 LYS A C 1
ATOM 591 O O . LYS A 1 80 ? 21.641 14.547 3.051 1 96.69 80 LYS A O 1
ATOM 596 N N . GLY A 1 81 ? 23.234 15.273 4.363 1 97.44 81 GLY A N 1
ATOM 597 C CA . GLY A 1 81 ? 24.25 14.477 3.68 1 97.44 81 GLY A CA 1
ATOM 598 C C . GLY A 1 81 ? 24.016 12.984 3.805 1 97.44 81 GLY A C 1
ATOM 599 O O . GLY A 1 81 ? 24.125 12.25 2.822 1 97.44 81 GLY A O 1
ATOM 600 N N . ILE A 1 82 ? 23.734 12.555 4.984 1 98 82 ILE A N 1
ATOM 601 C CA . ILE A 1 82 ? 23.469 11.141 5.227 1 98 82 ILE A CA 1
ATOM 602 C C . ILE A 1 82 ? 22.219 10.719 4.445 1 98 82 ILE A C 1
ATOM 604 O O . ILE A 1 82 ? 22.219 9.672 3.789 1 98 82 ILE A O 1
ATOM 608 N N . HIS A 1 83 ? 21.203 11.523 4.496 1 98.12 83 HIS A N 1
ATOM 609 C CA . HIS A 1 83 ? 19.969 11.266 3.746 1 98.12 83 HIS A CA 1
ATOM 610 C C . HIS A 1 83 ? 20.25 11.094 2.26 1 98.12 83 HIS A C 1
ATOM 612 O O . HIS A 1 83 ? 19.828 10.102 1.653 1 98.12 83 HIS A O 1
ATOM 618 N N . MET A 1 84 ? 20.984 12 1.723 1 98.19 84 MET A N 1
ATOM 619 C CA . MET A 1 84 ? 21.297 11.984 0.297 1 98.19 84 MET A CA 1
ATOM 620 C C . MET A 1 84 ? 22.109 10.742 -0.068 1 98.19 84 MET A C 1
ATOM 622 O O . MET A 1 84 ? 21.797 10.062 -1.049 1 98.19 84 MET A O 1
ATOM 626 N N . MET A 1 85 ? 23.062 10.391 0.713 1 98.38 85 MET A N 1
ATOM 627 C CA . MET A 1 85 ? 23.953 9.273 0.411 1 98.38 85 MET A CA 1
ATOM 628 C C . MET A 1 85 ? 23.234 7.941 0.565 1 98.38 85 MET A C 1
ATOM 630 O O . MET A 1 85 ? 23.406 7.039 -0.255 1 98.38 85 MET A O 1
ATOM 634 N N . LEU A 1 86 ? 22.5 7.793 1.595 1 98.62 86 LEU A N 1
ATOM 635 C CA . LEU A 1 86 ? 21.75 6.562 1.787 1 98.62 86 LEU A CA 1
ATOM 636 C C . LEU A 1 86 ? 20.75 6.355 0.657 1 98.62 86 LEU A C 1
ATOM 638 O O . LEU A 1 86 ? 20.531 5.23 0.199 1 98.62 86 LEU A O 1
ATOM 642 N N . GLN A 1 87 ? 20.156 7.449 0.218 1 98.81 87 GLN A N 1
ATOM 643 C CA . GLN A 1 87 ? 19.234 7.34 -0.91 1 98.81 87 GLN A CA 1
ATOM 644 C C . GLN A 1 87 ? 19.969 6.898 -2.174 1 98.81 87 GLN A C 1
ATOM 646 O O . GLN A 1 87 ? 19.422 6.141 -2.979 1 98.81 87 GLN A O 1
ATOM 651 N N . LEU A 1 88 ? 21.125 7.34 -2.361 1 98.69 88 LEU A N 1
ATOM 652 C CA . LEU A 1 88 ? 21.922 6.938 -3.518 1 98.69 88 LEU A CA 1
ATOM 653 C C . LEU A 1 88 ? 22.266 5.453 -3.449 1 98.69 88 LEU A C 1
ATOM 655 O O . LEU A 1 88 ? 22.188 4.746 -4.457 1 98.69 88 LEU A O 1
ATOM 659 N N . VAL A 1 89 ? 22.672 5.039 -2.293 1 98.75 89 VAL A N 1
ATOM 660 C CA . VAL A 1 89 ? 22.969 3.625 -2.084 1 98.75 89 VAL A CA 1
ATOM 661 C C . VAL A 1 89 ? 21.734 2.787 -2.375 1 98.75 89 VAL A C 1
ATOM 663 O O . VAL A 1 89 ? 21.812 1.771 -3.07 1 98.75 89 VAL A O 1
ATOM 666 N N . ALA A 1 90 ? 20.594 3.205 -1.872 1 98.88 90 ALA A N 1
ATOM 667 C CA . ALA A 1 90 ? 19.344 2.506 -2.123 1 98.88 90 ALA A CA 1
ATOM 668 C C . ALA A 1 90 ? 19.047 2.426 -3.617 1 98.88 90 ALA A C 1
ATOM 670 O O . ALA A 1 90 ? 18.641 1.375 -4.121 1 98.88 90 ALA A 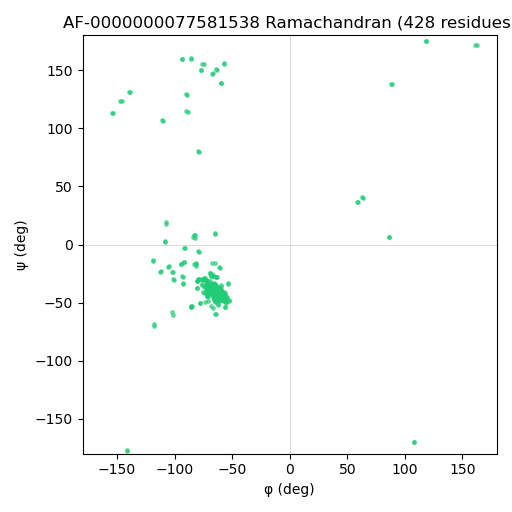O 1
ATOM 671 N N . LEU A 1 91 ? 19.266 3.494 -4.309 1 98.81 91 LEU A N 1
ATOM 672 C CA . LEU A 1 91 ? 19.031 3.52 -5.746 1 98.81 91 LEU A CA 1
ATOM 673 C C . LEU A 1 91 ? 19.938 2.521 -6.461 1 98.81 91 LEU A C 1
ATOM 675 O O . LEU A 1 91 ? 19.484 1.775 -7.332 1 98.81 91 LEU A O 1
ATOM 679 N N . GLY A 1 92 ? 21.219 2.504 -6.117 1 98.75 92 GLY A N 1
ATOM 680 C CA . GLY A 1 92 ? 22.156 1.55 -6.703 1 98.75 92 GLY A CA 1
ATOM 681 C C . GLY A 1 92 ? 21.75 0.106 -6.469 1 98.75 92 GLY A C 1
ATOM 682 O O . GLY A 1 92 ? 21.781 -0.709 -7.391 1 98.75 92 GLY A O 1
ATOM 683 N N . LEU A 1 93 ? 21.359 -0.198 -5.281 1 98.75 93 LEU A N 1
ATOM 684 C CA . LEU A 1 93 ? 20.938 -1.553 -4.945 1 98.75 93 LEU A CA 1
ATOM 685 C C . LEU A 1 93 ? 19.609 -1.893 -5.633 1 98.75 93 LEU A C 1
ATOM 687 O O . LEU A 1 93 ? 19.391 -3.039 -6.031 1 98.75 93 LEU A O 1
ATOM 691 N N . GLY A 1 94 ? 18.766 -0.893 -5.73 1 98.75 94 GLY A N 1
ATOM 692 C CA . GLY A 1 94 ? 17.531 -1.094 -6.496 1 98.75 94 GLY A CA 1
ATOM 693 C C . GLY A 1 94 ? 17.797 -1.445 -7.949 1 98.75 94 GLY A C 1
ATOM 694 O O . GLY A 1 94 ? 17.156 -2.342 -8.5 1 98.75 94 GLY A O 1
ATOM 695 N N . ILE A 1 95 ? 18.688 -0.727 -8.555 1 98.75 95 ILE A N 1
ATOM 696 C CA . ILE A 1 95 ? 19.047 -0.983 -9.945 1 98.75 95 ILE A CA 1
ATOM 697 C C . ILE A 1 95 ? 19.609 -2.396 -10.078 1 98.75 95 ILE A C 1
ATOM 699 O O . ILE A 1 95 ? 19.281 -3.117 -11.023 1 98.75 95 ILE A O 1
ATOM 703 N N . LEU A 1 96 ? 20.438 -2.775 -9.141 1 98.69 96 LEU A N 1
ATOM 704 C CA . LEU A 1 96 ? 20.953 -4.137 -9.117 1 98.69 96 LEU A CA 1
ATOM 705 C C . LEU A 1 96 ? 19.828 -5.152 -9.016 1 98.69 96 LEU A C 1
ATOM 707 O O . LEU A 1 96 ? 19.844 -6.184 -9.688 1 98.69 96 LEU A O 1
ATOM 711 N N . GLY A 1 97 ? 18.859 -4.902 -8.156 1 98.75 97 GLY A N 1
ATOM 712 C CA . GLY A 1 97 ? 17.703 -5.781 -8.031 1 98.75 97 GLY A CA 1
ATOM 713 C C . GLY A 1 97 ? 16.922 -5.918 -9.32 1 98.75 97 GLY A C 1
ATOM 714 O O . GLY A 1 97 ? 16.5 -7.016 -9.688 1 98.75 97 GLY A O 1
ATOM 715 N N . ILE A 1 98 ? 16.734 -4.828 -10.016 1 98.69 98 ILE A N 1
ATOM 716 C CA . ILE A 1 98 ? 16.031 -4.852 -11.289 1 98.69 98 ILE A CA 1
ATOM 717 C C . ILE A 1 98 ? 16.828 -5.664 -12.305 1 98.69 98 ILE A C 1
ATOM 719 O O . ILE A 1 98 ? 16.266 -6.457 -13.062 1 98.69 98 ILE A O 1
ATOM 723 N N . TYR A 1 99 ? 18.078 -5.41 -12.32 1 98.69 99 TYR A N 1
ATOM 724 C CA . TYR A 1 99 ? 18.938 -6.176 -13.211 1 98.69 99 TYR A CA 1
ATOM 725 C C . TYR A 1 99 ? 18.797 -7.672 -12.961 1 98.69 99 TYR A C 1
ATOM 727 O O . TYR A 1 99 ? 18.672 -8.461 -13.906 1 98.69 99 TYR A O 1
ATOM 735 N N . ALA A 1 100 ? 18.812 -8.078 -11.742 1 98.62 100 ALA A N 1
ATOM 736 C CA . ALA A 1 100 ? 18.656 -9.492 -11.391 1 98.62 100 ALA A CA 1
ATOM 737 C C . ALA A 1 100 ? 17.328 -10.047 -11.883 1 98.62 100 ALA A C 1
ATOM 739 O O . ALA A 1 100 ? 17.266 -11.172 -12.391 1 98.62 100 ALA A O 1
ATOM 740 N N . ALA A 1 101 ? 16.312 -9.305 -11.758 1 98.19 101 ALA A N 1
ATOM 741 C CA . ALA A 1 101 ? 15 -9.742 -12.211 1 98.19 101 ALA A CA 1
ATOM 742 C C . ALA A 1 101 ? 14.977 -9.938 -13.719 1 98.19 101 ALA A C 1
ATOM 744 O O . ALA A 1 101 ? 14.469 -10.945 -14.219 1 98.19 101 ALA A O 1
ATOM 745 N N . PHE A 1 102 ? 15.547 -9 -14.469 1 98.38 102 PHE A N 1
ATOM 746 C CA . PHE A 1 102 ? 15.578 -9.102 -15.922 1 98.38 102 PHE A CA 1
ATOM 747 C C . PHE A 1 102 ? 16.453 -10.258 -16.375 1 98.38 102 PHE A C 1
ATOM 749 O O . PHE A 1 102 ? 16.141 -10.945 -17.344 1 98.38 102 PHE A O 1
ATOM 756 N N . LYS A 1 103 ? 17.516 -10.445 -15.695 1 98.44 103 LYS A N 1
ATOM 757 C CA . LYS A 1 103 ? 18.375 -11.586 -16 1 98.44 103 LYS A CA 1
ATOM 758 C C . LYS A 1 103 ? 17.641 -12.906 -15.773 1 98.44 103 LYS A C 1
ATOM 760 O O . LYS A 1 103 ? 17.734 -13.82 -16.594 1 98.44 103 LYS A O 1
ATOM 765 N N . TYR A 1 104 ? 16.953 -13.023 -14.664 1 98.12 104 TYR A N 1
ATOM 766 C CA . TYR A 1 104 ? 16.125 -14.195 -14.391 1 98.12 104 TYR A CA 1
ATOM 767 C C . TYR A 1 104 ? 15.133 -14.43 -15.516 1 98.12 104 TYR A C 1
ATOM 769 O O . TYR A 1 104 ? 14.953 -15.562 -15.969 1 98.12 104 TYR A O 1
ATOM 777 N N . HIS A 1 105 ? 14.469 -13.352 -15.992 1 97.25 105 HIS A N 1
ATOM 778 C CA . HIS A 1 105 ? 13.5 -13.461 -17.078 1 97.25 105 HIS A CA 1
ATOM 779 C C . HIS A 1 105 ? 14.156 -13.977 -18.359 1 97.25 105 HIS A C 1
ATOM 781 O O . HIS A 1 105 ? 13.602 -14.836 -19.047 1 97.25 105 HIS A O 1
ATOM 787 N N . LYS A 1 106 ? 15.266 -13.461 -18.625 1 97.44 106 LYS A N 1
ATOM 788 C CA . LYS A 1 106 ? 16 -13.875 -19.812 1 97.44 106 LYS A CA 1
ATOM 789 C C . LYS A 1 106 ? 16.375 -15.352 -19.75 1 97.44 106 LYS A C 1
ATOM 791 O O . LYS A 1 106 ? 16.141 -16.094 -20.703 1 97.44 106 LYS A O 1
ATOM 796 N N . GLU A 1 107 ? 16.844 -15.75 -18.625 1 97.25 107 GLU A N 1
ATOM 797 C CA . GLU A 1 107 ? 17.297 -17.125 -18.453 1 97.25 107 GLU A CA 1
ATOM 798 C C . GLU A 1 107 ? 16.125 -18.109 -18.547 1 97.25 107 GLU A C 1
ATOM 800 O O . GLU A 1 107 ? 16.297 -19.25 -18.953 1 97.25 107 GLU A O 1
ATOM 805 N N . ASN A 1 108 ? 14.93 -17.656 -18.219 1 95.88 108 ASN A N 1
ATOM 806 C CA . ASN A 1 108 ? 13.766 -18.516 -18.188 1 95.88 108 ASN A CA 1
ATOM 807 C C . ASN A 1 108 ? 12.812 -18.219 -19.344 1 95.88 108 ASN A C 1
ATOM 809 O O . ASN A 1 108 ? 11.688 -18.703 -19.375 1 95.88 108 ASN A O 1
ATOM 813 N N . GLN A 1 109 ? 13.211 -17.266 -20.203 1 95.12 109 GLN A N 1
ATOM 814 C CA . GLN A 1 109 ? 12.43 -16.891 -21.375 1 95.12 109 GLN A CA 1
ATOM 815 C C . GLN A 1 109 ? 11.047 -16.406 -20.984 1 95.12 109 GLN A C 1
ATOM 817 O O . GLN A 1 109 ? 10.039 -16.797 -21.562 1 95.12 109 GLN A O 1
ATOM 822 N N . ILE A 1 110 ? 10.961 -15.719 -19.906 1 92.44 110 ILE A N 1
ATOM 823 C CA . ILE A 1 110 ? 9.75 -15.055 -19.422 1 92.44 110 ILE A CA 1
ATOM 824 C C . ILE A 1 110 ? 9.695 -13.633 -19.984 1 92.44 110 ILE A C 1
ATOM 826 O O . ILE A 1 110 ? 10.68 -12.891 -19.906 1 92.44 110 ILE A O 1
ATOM 830 N N . PRO A 1 111 ? 8.594 -13.258 -20.562 1 94.69 111 PRO A N 1
ATOM 831 C CA . PRO A 1 111 ? 8.484 -11.875 -21.031 1 94.69 111 PRO A CA 1
ATOM 832 C C . PRO A 1 111 ? 8.641 -10.852 -19.891 1 94.69 111 PRO A C 1
ATOM 834 O O . PRO A 1 111 ? 8.148 -11.078 -18.781 1 94.69 111 PRO A O 1
ATOM 837 N N . ASN A 1 112 ? 9.359 -9.781 -20.203 1 95.31 112 ASN A N 1
ATOM 838 C CA . ASN A 1 112 ? 9.508 -8.703 -19.234 1 95.31 112 ASN A CA 1
ATOM 839 C C . ASN A 1 112 ? 8.258 -7.836 -19.156 1 95.31 112 ASN A C 1
ATOM 841 O O . ASN A 1 112 ? 7.504 -7.734 -20.125 1 95.31 112 ASN A O 1
ATOM 845 N N . MET A 1 113 ? 8.016 -7.281 -18 1 95.44 113 MET A N 1
ATOM 846 C CA . MET A 1 113 ? 7.078 -6.184 -17.781 1 95.44 113 MET A CA 1
ATOM 847 C C . MET A 1 113 ? 5.652 -6.617 -18.109 1 95.44 113 MET A C 1
ATOM 849 O O . MET A 1 113 ? 4.879 -5.844 -18.688 1 95.44 113 MET A O 1
ATOM 853 N N . TYR A 1 114 ? 5.301 -7.746 -17.781 1 95.38 114 TYR A N 1
ATOM 854 C CA . TYR A 1 114 ? 3.93 -8.141 -18.094 1 95.38 114 TYR A CA 1
ATOM 855 C C . TYR A 1 114 ? 3.047 -8.055 -16.844 1 95.38 114 TYR A C 1
ATOM 857 O O . TYR A 1 114 ? 1.82 -7.98 -16.953 1 95.38 114 TYR A O 1
ATOM 865 N N . SER A 1 115 ? 3.684 -8.141 -15.688 1 96.75 115 SER A N 1
ATOM 866 C CA . SER A 1 115 ? 2.9 -8.234 -14.453 1 96.75 115 SER A CA 1
ATOM 867 C C . SER A 1 115 ? 2.676 -6.859 -13.836 1 96.75 115 SER A C 1
ATOM 869 O O . SER A 1 115 ? 3.422 -5.918 -14.109 1 96.75 115 SER A O 1
ATOM 871 N N . LEU A 1 116 ? 1.672 -6.738 -12.992 1 98.25 116 LEU A N 1
ATOM 872 C CA . LEU A 1 116 ? 1.415 -5.512 -12.242 1 98.25 116 LEU A CA 1
ATOM 873 C C . LEU A 1 116 ? 2.615 -5.145 -11.375 1 98.25 116 LEU A C 1
ATOM 875 O O . LEU A 1 116 ? 2.98 -3.969 -11.289 1 98.25 116 LEU A O 1
ATOM 879 N N . HIS A 1 117 ? 3.24 -6.113 -10.758 1 98.31 117 HIS A N 1
ATOM 880 C CA . HIS A 1 117 ? 4.426 -5.891 -9.938 1 98.31 117 HIS A CA 1
ATOM 881 C C . HIS A 1 117 ? 5.52 -5.188 -10.734 1 98.31 117 HIS A C 1
ATOM 883 O O . HIS A 1 117 ? 6.105 -4.211 -10.266 1 98.31 117 HIS A O 1
ATOM 889 N N . SER A 1 118 ? 5.75 -5.68 -11.938 1 97.94 118 SER A N 1
ATOM 890 C CA . SER A 1 118 ? 6.816 -5.102 -12.75 1 97.94 118 SER A CA 1
ATOM 891 C C . SER A 1 118 ? 6.488 -3.666 -13.148 1 97.94 118 SER A C 1
ATOM 893 O O . SER A 1 118 ? 7.379 -2.816 -13.211 1 97.94 118 SER A O 1
ATOM 895 N N . TRP A 1 119 ? 5.199 -3.373 -13.406 1 98.25 119 TRP A N 1
ATOM 896 C CA . TRP A 1 119 ? 4.785 -2.012 -13.734 1 98.25 119 TRP A CA 1
ATOM 897 C C . TRP A 1 119 ? 5.012 -1.076 -12.555 1 98.25 119 TRP A C 1
ATOM 899 O O . TRP A 1 119 ? 5.613 -0.009 -12.703 1 98.25 119 TRP A O 1
ATOM 909 N N . LEU A 1 120 ? 4.543 -1.515 -11.461 1 98.56 120 LEU A N 1
ATOM 910 C CA . LEU A 1 120 ? 4.715 -0.708 -10.258 1 98.56 120 LEU A CA 1
ATOM 911 C C . LEU A 1 120 ? 6.191 -0.517 -9.93 1 98.56 120 LEU A C 1
ATOM 913 O O . LEU A 1 120 ? 6.609 0.577 -9.547 1 98.56 120 LEU A O 1
ATOM 917 N N . GLY A 1 121 ? 6.922 -1.558 -10.125 1 98.62 121 GLY A N 1
ATOM 918 C CA . GLY A 1 121 ? 8.344 -1.508 -9.82 1 98.62 121 GLY A CA 1
ATOM 919 C C . GLY A 1 121 ? 9.102 -0.487 -10.656 1 98.62 121 GLY A C 1
ATOM 920 O O . GLY A 1 121 ? 9.82 0.349 -10.109 1 98.62 121 GLY A O 1
ATOM 921 N N . ILE A 1 122 ? 8.922 -0.562 -11.906 1 98.69 122 ILE A N 1
ATOM 922 C CA . ILE A 1 122 ? 9.656 0.33 -12.797 1 98.69 122 ILE A CA 1
ATOM 923 C C . ILE A 1 122 ? 9.195 1.77 -12.578 1 98.69 122 ILE A C 1
ATOM 925 O O . ILE A 1 122 ? 10.016 2.693 -12.562 1 98.69 122 ILE A O 1
ATOM 929 N N . CYS A 1 123 ? 7.887 1.976 -12.398 1 98.44 123 CYS A N 1
ATOM 930 C CA . CYS A 1 123 ? 7.375 3.312 -12.109 1 98.44 123 CYS A CA 1
ATOM 931 C C . CYS A 1 123 ? 7.984 3.863 -10.828 1 98.44 123 CYS A C 1
ATOM 933 O O . CYS A 1 123 ? 8.453 5.004 -10.797 1 98.44 123 CYS A O 1
ATOM 935 N N . THR A 1 124 ? 8.023 3.066 -9.82 1 98.75 124 THR A N 1
ATOM 936 C CA . THR A 1 124 ? 8.492 3.482 -8.508 1 98.75 124 THR A CA 1
ATOM 937 C C . THR A 1 124 ? 9.969 3.863 -8.555 1 98.75 124 THR A C 1
ATOM 939 O O . THR A 1 124 ? 10.359 4.938 -8.094 1 98.75 124 THR A O 1
ATOM 942 N N . ILE A 1 125 ? 10.797 3.035 -9.156 1 98.69 125 ILE A N 1
ATOM 943 C CA . ILE A 1 125 ? 12.234 3.301 -9.117 1 98.69 125 ILE A CA 1
ATOM 944 C C . ILE A 1 125 ? 12.562 4.477 -10.031 1 98.69 125 ILE A C 1
ATOM 946 O O . ILE A 1 125 ? 13.477 5.258 -9.75 1 98.69 125 ILE A O 1
ATOM 950 N N . SER A 1 126 ? 11.82 4.645 -11.102 1 98.81 126 SER A N 1
ATOM 951 C CA . SER A 1 126 ? 12.023 5.801 -11.969 1 98.81 126 SER A CA 1
ATOM 952 C C . SER A 1 126 ? 11.688 7.098 -11.242 1 98.81 126 SER A C 1
ATOM 954 O O . SER A 1 126 ? 12.453 8.062 -11.297 1 98.81 126 SER A O 1
ATOM 956 N N . LEU A 1 127 ? 10.562 7.105 -10.578 1 98.75 127 LEU A N 1
ATOM 957 C CA . LEU A 1 127 ? 10.188 8.273 -9.789 1 98.75 127 LEU A CA 1
ATOM 958 C C . LEU A 1 127 ? 11.211 8.531 -8.68 1 98.75 127 LEU A C 1
ATOM 960 O O . LEU A 1 127 ? 11.516 9.688 -8.375 1 98.75 127 LEU A O 1
ATOM 964 N N . PHE A 1 128 ? 11.688 7.469 -8.117 1 98.81 128 PHE A N 1
ATOM 965 C CA . PHE A 1 128 ? 12.695 7.582 -7.07 1 98.81 128 PHE A CA 1
ATOM 966 C C . PHE A 1 128 ? 13.961 8.234 -7.605 1 98.81 128 PHE A C 1
ATOM 968 O O . PHE A 1 128 ? 14.523 9.125 -6.965 1 98.81 128 PHE A O 1
ATOM 975 N N . ALA A 1 129 ? 14.398 7.766 -8.742 1 98.81 129 ALA A N 1
ATOM 976 C CA . ALA A 1 129 ? 15.586 8.344 -9.375 1 98.81 129 ALA A CA 1
ATOM 977 C C . ALA A 1 129 ? 15.383 9.828 -9.664 1 98.81 129 ALA A C 1
ATOM 979 O O . ALA A 1 129 ? 16.266 10.641 -9.391 1 98.81 129 ALA A O 1
ATOM 980 N N . LEU A 1 130 ? 14.25 10.18 -10.203 1 98.75 130 LEU A N 1
ATOM 981 C CA . LEU A 1 130 ? 13.93 11.57 -10.477 1 98.75 130 LEU A CA 1
ATOM 982 C C . LEU A 1 130 ? 13.914 12.383 -9.188 1 98.75 130 LEU A C 1
ATOM 984 O O . LEU A 1 130 ? 14.414 13.508 -9.148 1 98.75 130 LEU A O 1
ATOM 988 N N . GLN A 1 131 ? 13.336 11.805 -8.164 1 98.38 131 GLN A N 1
ATOM 989 C CA . GLN A 1 131 ? 13.297 12.445 -6.852 1 98.38 131 GLN A CA 1
ATOM 990 C C . GLN A 1 131 ? 14.703 12.688 -6.312 1 98.38 131 GLN A C 1
ATOM 992 O O . GLN A 1 131 ? 14.961 13.719 -5.684 1 98.38 131 GLN A O 1
ATOM 997 N N . TRP A 1 132 ? 15.516 11.719 -6.449 1 98.5 132 TRP A N 1
ATOM 998 C CA . TRP A 1 132 ? 16.891 11.859 -5.965 1 98.5 132 TRP A CA 1
ATOM 999 C C . TRP A 1 132 ? 17.594 13 -6.676 1 98.5 132 TRP A C 1
ATOM 1001 O O . TRP A 1 132 ? 18.25 13.828 -6.035 1 98.5 132 TRP A O 1
ATOM 1011 N N . VAL A 1 133 ? 17.484 13.07 -8.008 1 98.44 133 VAL A N 1
ATOM 1012 C CA . VAL A 1 133 ? 18.109 14.133 -8.789 1 98.44 133 VAL A CA 1
ATOM 1013 C C . VAL A 1 133 ? 17.531 15.484 -8.383 1 98.44 133 VAL A C 1
ATOM 1015 O O . VAL A 1 133 ? 18.281 16.438 -8.156 1 98.44 133 VAL A O 1
ATOM 1018 N N . PHE A 1 134 ? 16.234 15.562 -8.312 1 98.06 134 PHE A N 1
ATOM 1019 C CA . PHE A 1 134 ? 15.562 16.781 -7.891 1 98.06 134 PHE A CA 1
ATOM 1020 C C . PHE A 1 134 ? 16.109 17.266 -6.551 1 98.06 134 PHE A C 1
ATOM 1022 O O . PHE A 1 134 ? 16.438 18.438 -6.398 1 98.06 134 PHE A O 1
ATOM 1029 N N . GLY A 1 135 ? 16.203 16.344 -5.609 1 97.56 135 GLY A N 1
ATOM 1030 C CA . GLY A 1 135 ? 16.719 16.688 -4.297 1 97.56 135 GLY A CA 1
ATOM 1031 C C . GLY A 1 135 ? 18.172 17.125 -4.32 1 97.56 135 GLY A C 1
ATOM 1032 O O . GLY A 1 135 ? 18.547 18.109 -3.664 1 97.56 135 GLY A O 1
ATOM 1033 N N . PHE A 1 136 ? 18.922 16.453 -5.066 1 97.81 136 PHE A N 1
ATOM 1034 C CA . PHE A 1 136 ? 20.344 16.766 -5.156 1 97.81 136 PHE A CA 1
ATOM 1035 C C . PHE A 1 136 ? 20.562 18.156 -5.73 1 97.81 136 PHE A C 1
ATOM 1037 O O . PHE A 1 136 ? 21.312 18.953 -5.168 1 97.81 136 PHE A O 1
ATOM 1044 N N . VAL A 1 137 ? 19.891 18.531 -6.758 1 97.19 137 VAL A N 1
ATOM 1045 C CA . VAL A 1 137 ? 20.109 19.766 -7.488 1 97.19 137 VAL A CA 1
ATOM 1046 C C . VAL A 1 137 ? 19.594 20.953 -6.664 1 97.19 137 VAL A C 1
ATOM 1048 O O . VAL A 1 137 ? 20.219 22 -6.621 1 97.19 137 VAL A O 1
ATOM 1051 N N . ASN A 1 138 ? 18.547 20.781 -5.965 1 96.69 138 ASN A N 1
ATOM 1052 C CA . ASN A 1 138 ? 17.906 21.922 -5.305 1 96.69 138 ASN A CA 1
ATOM 1053 C C . ASN A 1 138 ? 18.406 22.094 -3.871 1 96.69 138 ASN A C 1
ATOM 1055 O O . ASN A 1 138 ? 18.469 23.203 -3.357 1 96.69 138 ASN A O 1
ATOM 1059 N N . PHE A 1 139 ? 18.828 20.984 -3.271 1 95.94 139 PHE A N 1
ATOM 1060 C CA . PHE A 1 139 ? 19.062 21.094 -1.838 1 95.94 139 PHE A CA 1
ATOM 1061 C C . PHE A 1 139 ? 20.531 20.797 -1.509 1 95.94 139 PHE A C 1
ATOM 1063 O O . PHE A 1 139 ? 20.969 21.016 -0.383 1 95.94 139 PHE A O 1
ATOM 1070 N N . TRP A 1 140 ? 21.25 20.25 -2.414 1 94 140 TRP A N 1
ATOM 1071 C CA . TRP A 1 140 ? 22.641 19.906 -2.111 1 94 140 TRP A CA 1
ATOM 1072 C C . TRP A 1 140 ? 23.609 20.672 -3.018 1 94 140 TRP A C 1
ATOM 1074 O O . TRP A 1 140 ? 24.266 21.609 -2.574 1 94 140 TRP A O 1
ATOM 1084 N N . PHE A 1 141 ? 23.766 20.469 -4.305 1 91.75 141 PHE A N 1
ATOM 1085 C CA . PHE A 1 141 ? 24.641 21.172 -5.234 1 91.75 141 PHE A CA 1
ATOM 1086 C C . PHE A 1 141 ? 24 21.281 -6.613 1 91.75 141 PHE A C 1
ATOM 1088 O O . PHE A 1 141 ? 23.625 20.266 -7.203 1 91.75 141 PHE A O 1
ATOM 1095 N N . PRO A 1 142 ? 23.891 22.5 -7.062 1 91.56 142 PRO A N 1
ATOM 1096 C CA . PRO A 1 142 ? 24.375 23.812 -6.617 1 91.56 142 PRO A CA 1
ATOM 1097 C C . PRO A 1 142 ? 23.5 24.422 -5.535 1 91.56 142 PRO A C 1
ATOM 1099 O O . PRO A 1 142 ? 23.938 25.328 -4.816 1 91.56 142 PRO A O 1
ATOM 1102 N N . GLY A 1 143 ? 22.328 23.922 -5.449 1 91.69 143 GLY A N 1
ATOM 1103 C CA . GLY A 1 143 ? 21.406 24.469 -4.473 1 91.69 143 GLY A CA 1
ATOM 1104 C C . GLY A 1 143 ? 20.578 25.625 -5.016 1 91.69 143 GLY A C 1
ATOM 1105 O O . GLY A 1 143 ? 21.125 26.516 -5.688 1 91.69 143 GLY A O 1
ATOM 1106 N N . ALA A 1 144 ? 19.375 25.594 -4.684 1 94 144 ALA A N 1
ATOM 1107 C CA . ALA A 1 144 ? 18.484 26.688 -5.066 1 94 144 ALA A CA 1
ATOM 1108 C C . ALA A 1 144 ? 18.547 27.812 -4.043 1 94 144 ALA A C 1
ATOM 1110 O O . ALA A 1 144 ? 19.047 27.641 -2.93 1 94 144 ALA A O 1
ATOM 1111 N N . PRO A 1 145 ? 18.109 28.953 -4.512 1 96.69 145 PRO A N 1
ATOM 1112 C CA . PRO A 1 145 ? 17.984 30.047 -3.535 1 96.69 145 PRO A CA 1
ATOM 1113 C C . PRO A 1 145 ? 17.078 29.672 -2.359 1 96.69 145 PRO A C 1
ATOM 1115 O O . PRO A 1 145 ? 16.172 28.859 -2.504 1 96.69 145 PRO A O 1
ATOM 1118 N N . PRO A 1 146 ? 17.266 30.312 -1.281 1 94.31 146 PRO A N 1
ATOM 1119 C CA . PRO A 1 146 ? 16.547 29.953 -0.063 1 94.31 146 PRO A CA 1
ATOM 1120 C C . PRO A 1 146 ? 15.023 30 -0.247 1 94.31 146 PRO A C 1
ATOM 1122 O O . PRO A 1 146 ? 14.312 29.125 0.242 1 94.31 146 PRO A O 1
ATOM 1125 N N . THR A 1 147 ? 14.586 30.938 -0.896 1 94.62 147 THR A N 1
ATOM 1126 C CA . THR A 1 147 ? 13.148 31.078 -1.106 1 94.62 147 THR A CA 1
ATOM 1127 C C . THR A 1 147 ? 12.602 29.922 -1.944 1 94.62 147 THR A C 1
ATOM 1129 O O . THR A 1 147 ? 11.539 29.375 -1.641 1 94.62 147 THR A O 1
ATOM 1132 N N . THR A 1 148 ? 13.328 29.594 -2.947 1 95.06 148 THR A N 1
ATOM 1133 C CA . THR A 1 148 ? 12.945 28.469 -3.805 1 95.06 148 THR A CA 1
ATOM 1134 C C . THR A 1 148 ? 13.008 27.156 -3.037 1 95.06 148 THR A C 1
ATOM 1136 O O . THR A 1 148 ? 12.117 26.312 -3.164 1 95.06 148 THR A O 1
ATOM 1139 N N . ARG A 1 149 ? 13.922 26.969 -2.252 1 94.81 149 ARG A N 1
ATOM 1140 C CA . ARG A 1 149 ? 14.07 25.766 -1.443 1 94.81 149 ARG A CA 1
ATOM 1141 C C . ARG A 1 149 ? 12.891 25.609 -0.487 1 94.81 149 ARG A C 1
ATOM 1143 O O . ARG A 1 149 ? 12.359 24.5 -0.324 1 94.81 149 ARG A O 1
ATOM 1150 N N . ALA A 1 150 ? 12.531 26.703 0.064 1 92.56 150 ALA A N 1
ATOM 1151 C CA . ALA A 1 150 ? 11.43 26.688 1.016 1 92.56 150 ALA A CA 1
ATOM 1152 C C . ALA A 1 150 ? 10.125 26.281 0.332 1 92.56 150 ALA A C 1
ATOM 1154 O O . ALA A 1 150 ? 9.297 25.578 0.918 1 92.56 150 ALA A O 1
ATOM 1155 N N . MET A 1 151 ? 10.062 26.734 -0.893 1 92 151 MET A N 1
ATOM 1156 C CA . MET A 1 151 ? 8.859 26.438 -1.655 1 92 151 MET A CA 1
ATOM 1157 C C . MET A 1 151 ? 8.852 24.984 -2.123 1 92 151 MET A C 1
ATOM 1159 O O . MET A 1 151 ? 7.789 24.359 -2.223 1 92 151 MET A O 1
ATOM 1163 N N . MET A 1 152 ? 10.008 24.422 -2.338 1 94.5 152 MET A N 1
ATOM 1164 C CA . MET A 1 152 ? 10.117 23.094 -2.93 1 94.5 152 MET A CA 1
ATOM 1165 C C . MET A 1 152 ? 10.164 22.016 -1.849 1 94.5 152 MET A C 1
ATOM 1167 O O . MET A 1 152 ? 9.938 20.828 -2.129 1 94.5 152 MET A O 1
ATOM 1171 N N . LEU A 1 153 ? 10.406 22.406 -0.656 1 93.25 153 LEU A N 1
ATOM 1172 C CA . LEU A 1 153 ? 10.617 21.453 0.421 1 93.25 153 LEU A CA 1
ATOM 1173 C C . LEU A 1 153 ? 9.367 20.609 0.659 1 93.25 153 LEU A C 1
ATOM 1175 O O . LEU A 1 153 ? 9.445 19.375 0.694 1 93.25 153 LEU A O 1
ATOM 1179 N N . PRO A 1 154 ? 8.219 21.219 0.704 1 89.62 154 PRO A N 1
ATOM 1180 C CA . PRO A 1 154 ? 7.023 20.391 0.906 1 89.62 154 PRO A CA 1
ATOM 1181 C C . PRO A 1 154 ? 6.746 19.453 -0.267 1 89.62 154 PRO A C 1
ATOM 1183 O O . PRO A 1 154 ? 6.223 18.359 -0.072 1 89.62 154 PRO A O 1
ATOM 1186 N N . VAL A 1 155 ? 7.047 19.891 -1.422 1 90.81 155 VAL A N 1
ATOM 1187 C CA . VAL A 1 155 ? 6.871 19.062 -2.605 1 90.81 155 VAL A CA 1
ATOM 1188 C C . VAL A 1 155 ? 7.82 17.875 -2.543 1 90.81 155 VAL A C 1
ATOM 1190 O O . VAL A 1 155 ? 7.406 16.734 -2.756 1 90.81 155 VAL A O 1
ATOM 1193 N N . HIS A 1 156 ? 9.039 18.109 -2.182 1 95 156 HIS A N 1
ATOM 1194 C CA . HIS A 1 156 ? 10.055 17.062 -2.09 1 95 156 HIS A CA 1
ATOM 1195 C C . HIS A 1 156 ? 9.703 16.047 -1.008 1 95 156 HIS A C 1
ATOM 1197 O O . HIS A 1 156 ? 9.766 14.844 -1.245 1 95 156 HIS A O 1
ATOM 1203 N N . THR A 1 157 ? 9.273 16.531 0.081 1 92.44 157 THR A N 1
ATOM 1204 C CA . THR A 1 157 ? 9.008 15.641 1.21 1 92.44 157 THR A CA 1
ATOM 1205 C C . THR A 1 157 ? 7.754 14.812 0.96 1 92.44 157 THR A C 1
ATOM 1207 O O . THR A 1 157 ? 7.73 13.609 1.244 1 92.44 157 THR A O 1
ATOM 1210 N N . THR A 1 158 ? 6.746 15.422 0.416 1 90.56 158 THR A N 1
ATOM 1211 C CA . THR A 1 158 ? 5.516 14.695 0.11 1 90.56 158 THR A CA 1
ATOM 1212 C C . THR A 1 158 ? 5.758 13.656 -0.979 1 90.56 158 THR A C 1
ATOM 1214 O O . THR A 1 158 ? 5.332 12.508 -0.853 1 90.56 158 THR A O 1
ATOM 1217 N N . ALA A 1 159 ? 6.434 14.055 -1.976 1 94.12 159 ALA A N 1
ATOM 1218 C CA . ALA A 1 159 ? 6.742 13.125 -3.059 1 94.12 159 ALA A CA 1
ATOM 1219 C C . ALA A 1 159 ? 7.578 11.953 -2.551 1 94.12 159 ALA A C 1
ATOM 1221 O O . ALA A 1 159 ? 7.371 10.812 -2.971 1 94.12 159 ALA A O 1
ATOM 1222 N N . GLY A 1 160 ? 8.523 12.258 -1.698 1 95.06 160 GLY A N 1
ATOM 1223 C CA . GLY A 1 160 ? 9.344 11.195 -1.124 1 95.06 160 GLY A CA 1
ATOM 1224 C C . GLY A 1 160 ? 8.531 10.164 -0.364 1 95.06 160 GLY A C 1
ATOM 1225 O O . GLY A 1 160 ? 8.75 8.961 -0.516 1 95.06 160 GLY A O 1
ATOM 1226 N N . VAL A 1 161 ? 7.621 10.578 0.419 1 93.38 161 VAL A N 1
ATOM 1227 C CA . VAL A 1 161 ? 6.781 9.688 1.204 1 93.38 161 VAL A CA 1
ATOM 1228 C C . VAL A 1 161 ? 5.898 8.859 0.271 1 93.38 161 VAL A C 1
ATOM 1230 O O . VAL A 1 161 ? 5.742 7.648 0.466 1 93.38 161 VAL A O 1
ATOM 1233 N N . VAL A 1 162 ? 5.336 9.477 -0.742 1 94.44 162 VAL A N 1
ATOM 1234 C CA . VAL A 1 162 ? 4.484 8.797 -1.71 1 94.44 162 VAL A CA 1
ATOM 1235 C C . VAL A 1 162 ? 5.281 7.711 -2.428 1 94.44 162 VAL A C 1
ATOM 1237 O O . VAL A 1 162 ? 4.816 6.578 -2.566 1 94.44 162 VAL A O 1
ATOM 1240 N N . ILE A 1 163 ? 6.434 8.062 -2.846 1 97.5 163 ILE A N 1
ATOM 1241 C CA . ILE A 1 163 ? 7.289 7.117 -3.555 1 97.5 163 ILE A CA 1
ATOM 1242 C C . ILE A 1 163 ? 7.652 5.961 -2.629 1 97.5 163 ILE A C 1
ATOM 1244 O O . ILE A 1 163 ? 7.695 4.805 -3.059 1 97.5 163 ILE A O 1
ATOM 1248 N N . PHE A 1 164 ? 7.957 6.305 -1.381 1 97.81 164 PHE A N 1
ATOM 1249 C CA . PHE A 1 164 ? 8.273 5.258 -0.416 1 97.81 164 PHE A CA 1
ATOM 1250 C C . PHE A 1 164 ? 7.086 4.32 -0.228 1 97.81 164 PHE A C 1
ATOM 1252 O O . PHE A 1 164 ? 7.254 3.098 -0.197 1 97.81 164 PHE A O 1
ATOM 1259 N N . LEU A 1 165 ? 5.926 4.801 -0.196 1 96.38 165 LEU A N 1
ATOM 1260 C CA . LEU A 1 165 ? 4.727 3.98 -0.073 1 96.38 165 LEU A CA 1
ATOM 1261 C C . LEU A 1 165 ? 4.52 3.129 -1.321 1 96.38 165 LEU A C 1
ATOM 1263 O O . LEU A 1 165 ? 4.086 1.979 -1.228 1 96.38 165 LEU A O 1
ATOM 1267 N N . MET A 1 166 ? 4.781 3.693 -2.428 1 98.38 166 MET A N 1
ATOM 1268 C CA . MET A 1 166 ? 4.727 2.922 -3.666 1 98.38 166 MET A CA 1
ATOM 1269 C C . MET A 1 166 ? 5.711 1.756 -3.623 1 98.38 166 MET A C 1
ATOM 1271 O O . MET A 1 166 ? 5.414 0.668 -4.121 1 98.38 166 MET A O 1
ATOM 1275 N N . ALA A 1 167 ? 6.879 2.033 -3.08 1 98.81 167 ALA A N 1
ATOM 1276 C CA . ALA A 1 167 ? 7.871 0.967 -2.949 1 98.81 167 ALA A CA 1
ATOM 1277 C C . ALA A 1 167 ? 7.348 -0.156 -2.057 1 98.81 167 ALA A C 1
ATOM 1279 O O . ALA A 1 167 ? 7.523 -1.337 -2.369 1 98.81 167 ALA A O 1
ATOM 1280 N N . ILE A 1 168 ? 6.734 0.192 -0.987 1 98.69 168 ILE A N 1
ATOM 1281 C CA . ILE A 1 168 ? 6.152 -0.791 -0.079 1 98.69 168 ILE A CA 1
ATOM 1282 C C . ILE A 1 168 ? 5.066 -1.582 -0.803 1 98.69 168 ILE A C 1
ATOM 1284 O O . ILE A 1 168 ? 5.043 -2.814 -0.746 1 98.69 168 ILE A O 1
ATOM 1288 N N . CYS A 1 169 ? 4.215 -0.896 -1.475 1 98.62 169 CYS A N 1
ATOM 1289 C CA . CYS A 1 169 ? 3.141 -1.535 -2.229 1 98.62 169 CYS A CA 1
ATOM 1290 C C . CYS A 1 169 ? 3.705 -2.486 -3.277 1 98.62 169 CYS A C 1
ATOM 1292 O O . CYS A 1 169 ? 3.193 -3.594 -3.457 1 98.62 169 CYS A O 1
ATOM 1294 N N . THR A 1 170 ? 4.715 -2.006 -3.941 1 98.81 170 THR A N 1
ATOM 1295 C CA . THR A 1 170 ? 5.379 -2.84 -4.938 1 98.81 170 THR A CA 1
ATOM 1296 C C . THR A 1 170 ? 5.918 -4.117 -4.301 1 98.81 170 THR A C 1
ATOM 1298 O O . THR A 1 170 ? 5.754 -5.207 -4.852 1 98.81 170 THR A O 1
ATOM 1301 N N . ALA A 1 171 ? 6.559 -3.977 -3.182 1 98.88 171 ALA A N 1
ATOM 1302 C CA . ALA A 1 171 ? 7.086 -5.145 -2.48 1 98.88 171 ALA A CA 1
ATOM 1303 C C . ALA A 1 171 ? 5.969 -6.125 -2.131 1 98.88 171 ALA A C 1
ATOM 1305 O O . ALA A 1 171 ? 6.145 -7.34 -2.25 1 98.88 171 ALA A O 1
ATOM 1306 N N . GLU A 1 172 ? 4.863 -5.625 -1.7 1 98.81 172 GLU A N 1
ATOM 1307 C CA . GLU A 1 172 ? 3.74 -6.488 -1.343 1 98.81 172 GLU A CA 1
ATOM 1308 C C . GLU A 1 172 ? 3.256 -7.289 -2.549 1 98.81 172 GLU A C 1
ATOM 1310 O O . GLU A 1 172 ? 2.93 -8.477 -2.424 1 98.81 172 GLU A O 1
ATOM 1315 N N . THR A 1 173 ? 3.201 -6.617 -3.697 1 98.62 173 THR A N 1
ATOM 1316 C CA . THR A 1 173 ? 2.771 -7.336 -4.895 1 98.62 173 THR A CA 1
ATOM 1317 C C . THR A 1 173 ? 3.801 -8.391 -5.293 1 98.62 173 THR A C 1
ATOM 1319 O O . THR A 1 173 ? 3.443 -9.445 -5.816 1 98.62 173 THR A O 1
ATOM 1322 N N . GLY A 1 174 ? 5.047 -8.094 -5.055 1 98.12 174 GLY A N 1
ATOM 1323 C CA . GLY A 1 174 ? 6.074 -9.094 -5.309 1 98.12 174 GLY A CA 1
ATOM 1324 C C . GLY A 1 174 ? 5.965 -10.305 -4.402 1 98.12 174 GLY A C 1
ATOM 1325 O O . GLY A 1 174 ? 6.059 -11.445 -4.863 1 98.12 174 GLY A O 1
ATOM 1326 N N . PHE A 1 175 ? 5.785 -10.07 -3.113 1 98.25 175 PHE A N 1
ATOM 1327 C CA . PHE A 1 175 ? 5.598 -11.164 -2.172 1 98.25 175 PHE A CA 1
ATOM 1328 C C . PHE A 1 175 ? 4.359 -11.984 -2.531 1 98.25 175 PHE A C 1
ATOM 1330 O O . PHE A 1 175 ? 4.371 -13.211 -2.438 1 98.25 175 PHE A O 1
ATOM 1337 N N . MET A 1 176 ? 3.316 -11.305 -2.947 1 97.31 176 MET A N 1
ATOM 1338 C CA . MET A 1 176 ? 2.094 -11.992 -3.348 1 97.31 176 MET A CA 1
ATOM 1339 C C . MET A 1 176 ? 2.342 -12.883 -4.559 1 97.31 176 MET A C 1
ATOM 1341 O O . MET A 1 176 ? 1.83 -14 -4.625 1 97.31 176 MET A O 1
ATOM 1345 N N . GLU A 1 177 ? 3.068 -12.352 -5.492 1 94.75 177 GLU A N 1
ATOM 1346 C CA . GLU A 1 177 ? 3.375 -13.117 -6.695 1 94.75 177 GLU A CA 1
ATOM 1347 C C . GLU A 1 177 ? 4.137 -14.398 -6.355 1 94.75 177 GLU A C 1
ATOM 1349 O O . GLU A 1 177 ? 3.809 -15.477 -6.859 1 94.75 177 GLU A O 1
ATOM 1354 N N . LYS A 1 178 ? 5.105 -14.305 -5.469 1 92.94 178 LYS A N 1
ATOM 1355 C CA . LYS A 1 178 ? 5.938 -15.453 -5.133 1 92.94 178 LYS A CA 1
ATOM 1356 C C . LYS A 1 178 ? 5.215 -16.391 -4.164 1 92.94 178 LYS A C 1
ATOM 1358 O O . LYS A 1 178 ? 5.438 -17.594 -4.184 1 92.94 178 LYS A O 1
ATOM 1363 N N . GLY A 1 179 ? 4.371 -15.875 -3.367 1 91.06 179 GLY A N 1
ATOM 1364 C CA . GLY A 1 179 ? 3.619 -16.688 -2.422 1 91.06 179 GLY A CA 1
ATOM 1365 C C . GLY A 1 179 ? 2.387 -17.328 -3.033 1 91.06 179 GLY A C 1
ATOM 1366 O O . GLY A 1 179 ? 1.603 -17.969 -2.332 1 91.06 179 GLY A O 1
ATOM 1367 N N . ALA A 1 180 ? 2.199 -17.25 -4.27 1 82 180 ALA A N 1
ATOM 1368 C CA . ALA A 1 180 ? 0.983 -17.719 -4.934 1 82 180 ALA A CA 1
ATOM 1369 C C . ALA A 1 180 ? 1.038 -19.219 -5.195 1 82 180 ALA A C 1
ATOM 1371 O O . ALA A 1 180 ? 0.132 -19.781 -5.812 1 82 180 ALA A O 1
ATOM 1372 N N . GLY A 1 181 ? 2.059 -19.875 -4.719 1 81.62 181 GLY A N 1
ATOM 1373 C CA . GLY A 1 181 ? 2.229 -21.297 -4.98 1 81.62 181 GLY A CA 1
ATOM 1374 C C . GLY A 1 181 ? 1.351 -22.172 -4.105 1 81.62 181 GLY A C 1
ATOM 1375 O O . GLY A 1 181 ? 1.305 -23.391 -4.285 1 81.62 181 GLY A O 1
ATOM 1376 N N . GLY A 1 182 ? 0.653 -21.594 -3.146 1 88.44 182 GLY A N 1
ATOM 1377 C CA . GLY A 1 182 ? -0.245 -22.359 -2.299 1 88.44 182 GLY A CA 1
ATOM 1378 C C . GLY A 1 182 ? 0.145 -22.328 -0.833 1 88.44 182 GLY A C 1
ATOM 1379 O O . GLY A 1 182 ? 1.169 -21.734 -0.47 1 88.44 182 GLY A O 1
ATOM 1380 N N . PRO A 1 183 ? -0.721 -22.938 -0.081 1 93.38 183 PRO A N 1
ATOM 1381 C CA . PRO A 1 183 ? -0.467 -22.922 1.361 1 93.38 183 PRO A CA 1
ATOM 1382 C C . PRO A 1 183 ? 0.776 -23.719 1.75 1 93.38 183 PRO A C 1
ATOM 1384 O O . PRO A 1 183 ? 1.124 -24.688 1.076 1 93.38 183 PRO A O 1
ATOM 1387 N N . GLY A 1 184 ? 1.498 -23.328 2.766 1 95.88 184 GLY A N 1
ATOM 1388 C CA . GLY A 1 184 ? 2.688 -24 3.27 1 95.88 184 GLY A CA 1
ATOM 1389 C C . GLY A 1 184 ? 3.553 -23.109 4.137 1 95.88 184 GLY A C 1
ATOM 1390 O O . GLY A 1 184 ? 3.305 -21.906 4.234 1 95.88 184 GLY A O 1
ATOM 1391 N N . PRO A 1 185 ? 4.512 -23.719 4.723 1 96.81 185 PRO A N 1
ATOM 1392 C CA . PRO A 1 185 ? 5.379 -22.953 5.609 1 96.81 185 PRO A CA 1
ATOM 1393 C C . PRO A 1 185 ? 6.133 -21.844 4.875 1 96.81 185 PRO A C 1
ATOM 1395 O O . PRO A 1 185 ? 6.359 -20.766 5.434 1 96.81 185 PRO A O 1
ATOM 1398 N N . GLU A 1 186 ? 6.551 -22.125 3.682 1 97.56 186 GLU A N 1
ATOM 1399 C CA . GLU A 1 186 ? 7.242 -21.094 2.91 1 97.56 186 GLU A CA 1
ATOM 1400 C C . GLU A 1 186 ? 6.332 -19.906 2.65 1 97.56 186 GLU A C 1
ATOM 1402 O O . GLU A 1 186 ? 6.734 -18.75 2.854 1 97.56 186 GLU A O 1
ATOM 1407 N N . THR A 1 187 ? 5.113 -20.234 2.207 1 97.44 187 THR A N 1
ATOM 1408 C CA . THR A 1 187 ? 4.141 -19.172 1.964 1 97.44 187 THR A CA 1
ATOM 1409 C C . THR A 1 187 ? 3.867 -18.391 3.24 1 97.44 187 THR A C 1
ATOM 1411 O O . THR A 1 187 ? 3.764 -17.156 3.207 1 97.44 187 THR A O 1
ATOM 1414 N N . THR A 1 188 ? 3.775 -19.062 4.332 1 97.81 188 THR A N 1
ATOM 1415 C CA . THR A 1 188 ? 3.555 -18.406 5.617 1 97.81 188 THR A CA 1
ATOM 1416 C C . THR A 1 188 ? 4.707 -17.453 5.941 1 97.81 188 THR A C 1
ATOM 1418 O O . THR A 1 188 ? 4.48 -16.328 6.402 1 97.81 188 THR A O 1
ATOM 1421 N N . LEU A 1 189 ? 5.902 -17.891 5.691 1 98.31 189 LEU A N 1
ATOM 1422 C CA . LEU A 1 189 ? 7.082 -17.062 5.914 1 98.31 189 LEU A CA 1
ATOM 1423 C C . LEU A 1 189 ? 7.059 -15.836 5.008 1 98.31 189 LEU A C 1
ATOM 1425 O O . LEU A 1 189 ? 7.371 -14.727 5.453 1 98.31 189 LEU A O 1
ATOM 1429 N N . ILE A 1 190 ? 6.68 -16 3.783 1 98.19 190 ILE A N 1
ATOM 1430 C CA . ILE A 1 190 ? 6.57 -14.906 2.828 1 98.19 190 ILE A CA 1
ATOM 1431 C C . ILE A 1 190 ? 5.5 -13.93 3.293 1 98.19 190 ILE A C 1
ATOM 1433 O O . ILE A 1 190 ? 5.695 -12.711 3.227 1 98.19 190 ILE A O 1
ATOM 1437 N N . ASN A 1 191 ? 4.422 -14.469 3.811 1 98.25 191 ASN A N 1
ATOM 1438 C CA . ASN A 1 191 ? 3.344 -13.633 4.324 1 98.25 191 ASN A CA 1
ATOM 1439 C C . ASN A 1 191 ? 3.814 -12.773 5.496 1 98.25 191 ASN A C 1
ATOM 1441 O O . ASN A 1 191 ? 3.508 -11.586 5.562 1 98.25 191 ASN A O 1
ATOM 1445 N N . PHE A 1 192 ? 4.531 -13.359 6.363 1 98.5 192 PHE A N 1
ATOM 1446 C CA . PHE A 1 192 ? 5.062 -12.602 7.488 1 98.5 192 PHE A CA 1
ATOM 1447 C C . PHE A 1 192 ? 6.043 -11.531 7.012 1 98.5 192 PHE A C 1
ATOM 1449 O O . PHE A 1 192 ? 6.07 -10.422 7.547 1 98.5 192 PHE A O 1
ATOM 1456 N N . SER A 1 193 ? 6.883 -11.859 6.02 1 98.56 193 SER A N 1
ATOM 1457 C CA . SER A 1 193 ? 7.797 -10.875 5.453 1 98.56 193 SER A CA 1
ATOM 1458 C C . SER A 1 193 ? 7.043 -9.664 4.902 1 98.56 193 SER A C 1
ATOM 1460 O O . SER A 1 193 ? 7.395 -8.523 5.195 1 98.56 193 SER A O 1
ATOM 1462 N N . GLY A 1 194 ? 5.988 -9.992 4.137 1 98.56 194 GLY A N 1
ATOM 1463 C CA . GLY A 1 194 ? 5.16 -8.914 3.617 1 98.56 194 GLY A CA 1
ATOM 1464 C C . GLY A 1 194 ? 4.52 -8.078 4.707 1 98.56 194 GLY A C 1
ATOM 1465 O O . GLY A 1 194 ? 4.508 -6.848 4.625 1 98.56 194 GLY A O 1
ATOM 1466 N N . LEU A 1 195 ? 4.031 -8.727 5.703 1 98.44 195 LEU A N 1
ATOM 1467 C CA . LEU A 1 195 ? 3.361 -8.023 6.793 1 98.44 195 LEU A CA 1
ATOM 1468 C C . LEU A 1 195 ? 4.328 -7.094 7.52 1 98.44 195 LEU A C 1
ATOM 1470 O O . LEU A 1 195 ? 4.008 -5.934 7.773 1 98.44 195 LEU A O 1
ATOM 1474 N N . PHE A 1 196 ? 5.492 -7.523 7.812 1 98.44 196 PHE A N 1
ATOM 1475 C CA . PHE A 1 196 ? 6.445 -6.727 8.57 1 98.44 196 PHE A CA 1
ATOM 1476 C C . PHE A 1 196 ? 7.008 -5.594 7.719 1 98.44 196 PHE A C 1
ATOM 1478 O O . PHE A 1 196 ? 7.305 -4.516 8.234 1 98.44 196 PHE A O 1
ATOM 1485 N N . ILE A 1 197 ? 7.094 -5.82 6.426 1 98.62 197 ILE A N 1
ATOM 1486 C CA . ILE A 1 197 ? 7.52 -4.754 5.527 1 98.62 197 ILE A CA 1
ATOM 1487 C C . ILE A 1 197 ? 6.453 -3.666 5.473 1 98.62 197 ILE A C 1
ATOM 1489 O O . ILE A 1 197 ? 6.77 -2.475 5.496 1 98.62 197 ILE A O 1
ATOM 1493 N N . LEU A 1 198 ? 5.238 -4.078 5.402 1 98.5 198 LEU A N 1
ATOM 1494 C CA . LEU A 1 198 ? 4.152 -3.104 5.414 1 98.5 198 LEU A CA 1
ATOM 1495 C C . LEU A 1 198 ? 4.156 -2.295 6.707 1 98.5 198 LEU A C 1
ATOM 1497 O O . LEU A 1 198 ? 4.062 -1.066 6.676 1 98.5 198 LEU A O 1
ATOM 1501 N N . LEU A 1 199 ? 4.273 -2.967 7.816 1 97.38 199 LEU A N 1
ATOM 1502 C CA . LEU A 1 199 ? 4.277 -2.297 9.117 1 97.38 199 LEU A CA 1
ATOM 1503 C C . LEU A 1 199 ? 5.457 -1.337 9.227 1 97.38 199 LEU A C 1
ATOM 1505 O O . LEU A 1 199 ? 5.312 -0.225 9.742 1 97.38 199 LEU A O 1
ATOM 1509 N N . PHE A 1 200 ? 6.625 -1.779 8.773 1 97.81 200 PHE A N 1
ATOM 1510 C CA . PHE A 1 200 ? 7.805 -0.919 8.734 1 97.81 200 PHE A CA 1
ATOM 1511 C C . PHE A 1 200 ? 7.52 0.356 7.953 1 97.81 200 PHE A C 1
ATOM 1513 O O . PHE A 1 200 ? 7.785 1.459 8.43 1 97.81 200 PHE A O 1
ATOM 1520 N N . GLY A 1 201 ? 6.938 0.214 6.746 1 96.75 201 GLY A N 1
ATOM 1521 C CA . GLY A 1 201 ? 6.617 1.369 5.922 1 96.75 201 GLY A CA 1
ATOM 1522 C C . GLY A 1 201 ? 5.648 2.326 6.586 1 96.75 201 GLY A C 1
ATOM 1523 O O . GLY A 1 201 ? 5.832 3.545 6.531 1 96.75 201 GLY A O 1
ATOM 1524 N N . LEU A 1 202 ? 4.66 1.785 7.207 1 94.81 202 LEU A N 1
ATOM 1525 C CA . LEU A 1 202 ? 3.641 2.605 7.855 1 94.81 202 LEU A CA 1
ATOM 1526 C C . LEU A 1 202 ? 4.23 3.379 9.031 1 94.81 202 LEU A C 1
ATOM 1528 O O . LEU A 1 202 ? 3.93 4.562 9.211 1 94.81 202 LEU A O 1
ATOM 1532 N N . VAL A 1 203 ? 5.078 2.729 9.773 1 94 203 VAL A N 1
ATOM 1533 C CA . VAL A 1 203 ? 5.695 3.381 10.922 1 94 203 VAL A CA 1
ATOM 1534 C C . VAL A 1 203 ? 6.621 4.496 10.445 1 94 203 VAL A C 1
ATOM 1536 O O . VAL A 1 203 ? 6.617 5.598 11.008 1 94 203 VAL A O 1
ATOM 1539 N N . VAL A 1 204 ? 7.352 4.219 9.414 1 94.69 204 VAL A N 1
ATOM 1540 C CA . VAL A 1 204 ? 8.25 5.23 8.859 1 94.69 204 VAL A CA 1
ATOM 1541 C C . VAL A 1 204 ? 7.441 6.43 8.383 1 94.69 204 VAL A C 1
ATOM 1543 O O . VAL A 1 204 ? 7.766 7.574 8.703 1 94.69 204 VAL A O 1
ATOM 1546 N N . CYS A 1 205 ? 6.352 6.227 7.695 1 91.25 205 CYS A N 1
ATOM 1547 C CA . CYS A 1 205 ? 5.547 7.297 7.113 1 91.25 205 CYS A CA 1
ATOM 1548 C C . CYS A 1 205 ? 4.824 8.086 8.195 1 91.25 205 CYS A C 1
ATOM 1550 O O . CYS A 1 205 ? 4.77 9.32 8.148 1 91.25 205 CYS A O 1
ATOM 1552 N N . THR A 1 206 ? 4.32 7.414 9.195 1 86.38 206 THR A N 1
ATOM 1553 C CA . THR A 1 206 ? 3.586 8.109 10.242 1 86.38 206 THR A CA 1
ATOM 1554 C C . THR A 1 206 ? 4.539 8.875 11.148 1 86.38 206 THR A C 1
ATOM 1556 O O . THR A 1 206 ? 4.168 9.906 11.719 1 86.38 206 THR A O 1
ATOM 1559 N N . SER A 1 207 ? 5.719 8.414 11.281 1 83.06 207 SER A N 1
ATOM 1560 C CA . SER A 1 207 ? 6.699 9.125 12.094 1 83.06 207 SER A CA 1
ATOM 1561 C C . SER A 1 207 ? 7.102 10.445 11.445 1 83.06 207 SER A C 1
ATOM 1563 O O . SER A 1 207 ? 7.531 11.375 12.133 1 83.06 207 SER A O 1
ATOM 1565 N N . THR A 1 208 ? 7.012 10.5 10.18 1 77.5 208 THR A N 1
ATOM 1566 C CA . THR A 1 208 ? 7.387 11.719 9.477 1 77.5 208 THR A CA 1
ATOM 1567 C C . THR A 1 208 ? 6.176 12.625 9.281 1 77.5 208 THR A C 1
ATOM 1569 O O . THR A 1 208 ? 6.309 13.852 9.227 1 77.5 208 THR A O 1
ATOM 1572 N N . ALA A 1 209 ? 5.023 12.016 9.109 1 64.38 209 ALA A N 1
ATOM 1573 C CA . ALA A 1 209 ? 3.795 12.781 8.906 1 64.38 209 ALA A CA 1
ATOM 1574 C C . ALA A 1 209 ? 3.232 13.281 10.234 1 64.38 209 ALA A C 1
ATOM 1576 O O . ALA A 1 209 ? 2.617 14.352 10.297 1 64.38 209 ALA A O 1
ATOM 1577 N N . LEU A 1 210 ? 3.365 12.406 11.281 1 57.34 210 LEU 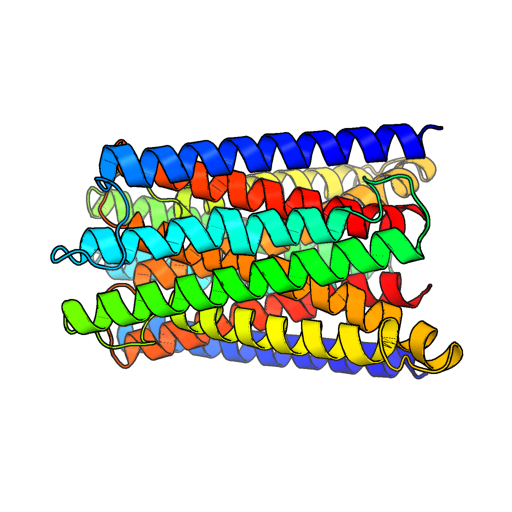A N 1
ATOM 1578 C CA . LEU A 1 210 ? 2.719 12.672 12.562 1 57.34 210 LEU A CA 1
ATOM 1579 C C . LEU A 1 210 ? 3.139 14.031 13.109 1 57.34 210 LEU A C 1
ATOM 1581 O O . LEU A 1 210 ? 2.293 14.82 13.539 1 57.34 210 LEU A O 1
ATOM 1585 N N . PRO A 1 211 ? 4.367 14.25 13.219 1 51.5 211 PRO A N 1
ATOM 1586 C CA . PRO A 1 211 ? 4.672 15.57 13.773 1 51.5 211 PRO A CA 1
ATOM 1587 C C . PRO A 1 211 ? 3.992 16.703 13 1 51.5 211 PRO A C 1
ATOM 1589 O O . PRO A 1 211 ? 3.607 17.719 13.586 1 51.5 211 PRO A O 1
ATOM 1592 N N . ARG A 1 212 ? 3.871 16.516 11.844 1 52.66 212 ARG A N 1
ATOM 1593 C CA . ARG A 1 212 ? 3.227 17.547 11.031 1 52.66 212 ARG A CA 1
ATOM 1594 C C . ARG A 1 212 ? 1.726 17.594 11.297 1 52.66 212 ARG A C 1
ATOM 1596 O O . ARG A 1 212 ? 1.122 18.672 11.289 1 52.66 212 ARG A O 1
ATOM 1603 N N . LEU A 1 213 ? 1.258 16.406 11.523 1 47.22 213 LEU A N 1
ATOM 1604 C CA . LEU A 1 213 ? -0.159 16.281 11.859 1 47.22 213 LEU A CA 1
ATOM 1605 C C . LEU A 1 213 ? -0.431 16.812 13.266 1 47.22 213 LEU A C 1
ATOM 1607 O O . LEU A 1 213 ? -1.482 17.406 13.516 1 47.22 213 LEU A O 1
ATOM 1611 N N . LEU A 1 214 ? 0.508 16.531 14.219 1 43.31 214 LEU A N 1
ATOM 1612 C CA . LEU A 1 214 ? 0.354 16.906 15.617 1 43.31 214 LEU A CA 1
ATOM 1613 C C . LEU A 1 214 ? 0.727 18.375 15.828 1 43.31 214 LEU A C 1
ATOM 1615 O O . LEU A 1 214 ? 0.436 18.953 16.875 1 43.31 214 LEU A O 1
ATOM 1619 N N . SER A 1 215 ? 1.56 18.859 15.141 1 39.19 215 SER A N 1
ATOM 1620 C CA . SER A 1 215 ? 1.868 20.281 15.336 1 39.19 215 SER A CA 1
ATOM 1621 C C . SER A 1 215 ? 0.674 21.156 14.984 1 39.19 215 SER A C 1
ATOM 1623 O O . SER A 1 215 ? 0.798 22.391 14.922 1 39.19 215 SER A O 1
ATOM 1625 N N . LEU A 1 216 ? -0.458 20.484 14.773 1 33.97 216 LEU A N 1
ATOM 1626 C CA . LEU A 1 216 ? -1.668 21.297 14.758 1 33.97 216 LEU A CA 1
ATOM 1627 C C . LEU A 1 216 ? -2.127 21.625 16.172 1 33.97 216 LEU A C 1
ATOM 1629 O O . LEU A 1 216 ? -2.102 20.75 17.047 1 33.97 216 LEU A O 1
ATOM 1633 N N . MET B 1 1 ? -8.656 31.938 -2.775 1 41.81 1 MET B N 1
ATOM 1634 C CA . MET B 1 1 ? -9.07 31.656 -4.145 1 41.81 1 MET B CA 1
ATOM 1635 C C . MET B 1 1 ? -8.219 30.547 -4.758 1 41.81 1 MET B C 1
ATOM 1637 O O . MET B 1 1 ? -8.75 29.609 -5.359 1 41.81 1 MET B O 1
ATOM 1641 N N . VAL B 1 2 ? -6.875 30.641 -4.602 1 40.88 2 VAL B N 1
ATOM 1642 C CA . VAL B 1 2 ? -5.938 29.672 -5.168 1 40.88 2 VAL B CA 1
ATOM 1643 C C . VAL B 1 2 ? -6.129 28.312 -4.5 1 40.88 2 VAL B C 1
ATOM 1645 O O . VAL B 1 2 ? -6.16 27.281 -5.18 1 40.88 2 VAL B O 1
ATOM 1648 N N . LEU B 1 3 ? -6.418 28.359 -3.268 1 45.38 3 LEU B N 1
ATOM 1649 C CA . LEU B 1 3 ? -6.625 27.141 -2.496 1 45.38 3 LEU B CA 1
ATOM 1650 C C . LEU B 1 3 ? -7.934 26.469 -2.889 1 45.38 3 LEU B C 1
ATOM 1652 O O . LEU B 1 3 ? -8 25.234 -2.98 1 45.38 3 LEU B O 1
ATOM 1656 N N . ALA B 1 4 ? -8.938 27.219 -3.018 1 48.34 4 ALA B N 1
ATOM 1657 C CA . ALA B 1 4 ? -10.234 26.703 -3.441 1 48.34 4 ALA B CA 1
ATOM 1658 C C . ALA B 1 4 ? -10.141 26.047 -4.812 1 48.34 4 ALA B C 1
ATOM 1660 O O . ALA B 1 4 ? -10.711 24.969 -5.039 1 48.34 4 ALA B O 1
ATOM 1661 N N . VAL B 1 5 ? -9.391 26.656 -5.777 1 45.16 5 VAL B N 1
ATOM 1662 C CA . VAL B 1 5 ? -9.234 26.156 -7.141 1 45.16 5 VAL B CA 1
ATOM 1663 C C . VAL B 1 5 ? -8.469 24.828 -7.129 1 45.16 5 VAL B C 1
ATOM 1665 O O . VAL B 1 5 ? -8.82 23.906 -7.848 1 45.16 5 VAL B O 1
ATOM 1668 N N . ALA B 1 6 ? -7.543 24.703 -6.305 1 54.19 6 ALA B N 1
ATOM 1669 C CA . ALA B 1 6 ? -6.715 23.5 -6.23 1 54.19 6 ALA B CA 1
ATOM 1670 C C . ALA B 1 6 ? -7.5 22.328 -5.656 1 54.19 6 ALA B C 1
ATOM 1672 O O . ALA B 1 6 ? -7.363 21.203 -6.125 1 54.19 6 ALA B O 1
ATOM 1673 N N . THR B 1 7 ? -8.352 22.641 -4.777 1 60.03 7 THR B N 1
ATOM 1674 C CA . THR B 1 7 ? -9.172 21.594 -4.172 1 60.03 7 THR B CA 1
ATOM 1675 C C . THR B 1 7 ? -10.172 21.047 -5.184 1 60.03 7 THR B C 1
ATOM 1677 O O . THR B 1 7 ? -10.398 19.828 -5.242 1 60.03 7 THR B O 1
ATOM 1680 N N . THR B 1 8 ? -10.594 21.938 -6.016 1 67.44 8 THR B N 1
ATOM 1681 C CA . THR B 1 8 ? -11.547 21.516 -7.027 1 67.44 8 THR B CA 1
ATOM 1682 C C . THR B 1 8 ? -10.867 20.641 -8.078 1 67.44 8 THR B C 1
ATOM 1684 O O . THR B 1 8 ? -11.422 19.625 -8.516 1 67.44 8 THR B O 1
ATOM 1687 N N . HIS B 1 9 ? -9.719 20.891 -8.359 1 75.69 9 HIS B N 1
ATOM 1688 C CA . HIS B 1 9 ? -9.016 20.125 -9.398 1 75.69 9 HIS B CA 1
ATOM 1689 C C . HIS B 1 9 ? -8.609 18.75 -8.891 1 75.69 9 HIS B C 1
ATOM 1691 O O . HIS B 1 9 ? -8.727 17.766 -9.617 1 75.69 9 HIS B O 1
ATOM 1697 N N . VAL B 1 10 ? -8.289 18.719 -7.672 1 76.75 10 VAL B N 1
ATOM 1698 C CA . VAL B 1 10 ? -7.871 17.438 -7.105 1 76.75 10 VAL B CA 1
ATOM 1699 C C . VAL B 1 10 ? -9.078 16.516 -6.977 1 76.75 10 VAL B C 1
ATOM 1701 O O . VAL B 1 10 ? -8.984 15.312 -7.254 1 76.75 10 VAL B O 1
ATOM 1704 N N . GLY B 1 11 ? -10.164 17.141 -6.605 1 82.19 11 GLY B N 1
ATOM 1705 C CA . GLY B 1 11 ? -11.398 16.375 -6.562 1 82.19 11 GLY B CA 1
ATOM 1706 C C . GLY B 1 11 ? -11.797 15.812 -7.918 1 82.19 11 GLY B C 1
ATOM 1707 O O . GLY B 1 11 ? -12.18 14.648 -8.023 1 82.19 11 GLY B O 1
ATOM 1708 N N . ASN B 1 12 ? -11.633 16.609 -8.859 1 88.31 12 ASN B N 1
ATOM 1709 C CA . ASN B 1 12 ? -11.969 16.172 -10.211 1 88.31 12 ASN B CA 1
ATOM 1710 C C . ASN B 1 12 ? -11.039 15.07 -10.688 1 88.31 12 ASN B C 1
ATOM 1712 O O . ASN B 1 12 ? -11.484 14.102 -11.305 1 88.31 12 ASN B O 1
ATOM 1716 N N . ALA B 1 13 ? -9.797 15.211 -10.422 1 90.88 13 ALA B N 1
ATOM 1717 C CA . ALA B 1 13 ? -8.836 14.18 -10.812 1 90.88 13 ALA B CA 1
ATOM 1718 C C . ALA B 1 13 ? -9.156 12.844 -10.148 1 90.88 13 ALA B C 1
ATOM 1720 O O . ALA B 1 13 ? -9.133 11.797 -10.797 1 90.88 13 ALA B O 1
ATOM 1721 N N . ALA B 1 14 ? -9.469 12.906 -8.898 1 93 14 ALA B N 1
ATOM 1722 C CA . ALA B 1 14 ? -9.82 11.695 -8.172 1 93 14 ALA B CA 1
ATOM 1723 C C . ALA B 1 14 ? -11.055 11.031 -8.766 1 93 14 ALA B C 1
ATOM 1725 O O . ALA B 1 14 ? -11.109 9.805 -8.883 1 93 14 ALA B O 1
ATOM 1726 N N . HIS B 1 15 ? -12 11.812 -9.203 1 94.88 15 HIS B N 1
ATOM 1727 C CA . HIS B 1 15 ? -13.234 11.258 -9.758 1 94.88 15 HIS B CA 1
ATOM 1728 C C . HIS B 1 15 ? -12.977 10.609 -11.117 1 94.88 15 HIS B C 1
ATOM 1730 O O . HIS B 1 15 ? -13.555 9.562 -11.422 1 94.88 15 HIS B O 1
ATOM 1736 N N . VAL B 1 16 ? -12.141 11.234 -11.844 1 96.75 16 VAL B N 1
ATOM 1737 C CA . VAL B 1 16 ? -11.82 10.672 -13.156 1 96.75 16 VAL B CA 1
ATOM 1738 C C . VAL B 1 16 ? -11.078 9.352 -12.977 1 96.75 16 VAL B C 1
ATOM 1740 O O . VAL B 1 16 ? -11.383 8.367 -13.664 1 96.75 16 VAL B O 1
ATOM 1743 N N . LEU B 1 17 ? -10.188 9.336 -12.094 1 97.69 17 LEU B N 1
ATOM 1744 C CA . LEU B 1 17 ? -9.438 8.117 -11.82 1 97.69 17 LEU B CA 1
ATOM 1745 C C . LEU B 1 17 ? -10.359 7.02 -11.289 1 97.69 17 LEU B C 1
ATOM 1747 O O . LEU B 1 17 ? -10.25 5.863 -11.703 1 97.69 17 LEU B O 1
ATOM 1751 N N . ALA B 1 18 ? -11.242 7.41 -10.438 1 97.56 18 ALA B N 1
ATOM 1752 C CA . ALA B 1 18 ? -12.195 6.457 -9.875 1 97.56 18 ALA B CA 1
ATOM 1753 C C . ALA B 1 18 ? -13.094 5.871 -10.969 1 97.56 18 ALA B C 1
ATOM 1755 O O . ALA B 1 18 ? -13.297 4.656 -11.023 1 97.56 18 ALA B O 1
ATOM 1756 N N . LEU B 1 19 ? -13.602 6.711 -11.805 1 98 19 LEU B N 1
ATOM 1757 C CA . LEU B 1 19 ? -14.477 6.27 -12.883 1 98 19 LEU B CA 1
ATOM 1758 C C . LEU B 1 19 ? -13.727 5.344 -13.844 1 98 19 LEU B C 1
ATOM 1760 O O . LEU B 1 19 ? -14.266 4.32 -14.266 1 98 19 LEU B O 1
ATOM 1764 N N . THR B 1 20 ? -12.531 5.715 -14.156 1 98.56 20 THR B N 1
ATOM 1765 C CA . THR B 1 20 ? -11.727 4.887 -15.047 1 98.56 20 THR B CA 1
ATOM 1766 C C . THR B 1 20 ? -11.469 3.518 -14.43 1 98.56 20 THR B C 1
ATOM 1768 O O . THR B 1 20 ? -11.633 2.488 -15.086 1 98.56 20 THR B O 1
ATOM 1771 N N . ALA B 1 21 ? -11.086 3.49 -13.188 1 98.44 21 ALA B N 1
ATOM 1772 C CA . ALA B 1 21 ? -10.859 2.227 -12.492 1 98.44 21 ALA B CA 1
ATOM 1773 C C . ALA B 1 21 ? -12.125 1.372 -12.469 1 98.44 21 ALA B C 1
ATOM 1775 O O . ALA B 1 21 ? -12.062 0.16 -12.688 1 98.44 21 ALA B O 1
ATOM 1776 N N . ALA B 1 22 ? -13.234 2.02 -12.25 1 98.5 22 ALA B N 1
ATOM 1777 C CA . ALA B 1 22 ? -14.516 1.311 -12.227 1 98.5 22 ALA B CA 1
ATOM 1778 C C . ALA B 1 22 ? -14.805 0.662 -13.57 1 98.5 22 ALA B C 1
ATOM 1780 O O . ALA B 1 22 ? -15.172 -0.515 -13.641 1 98.5 22 ALA B O 1
ATOM 1781 N N . ILE B 1 23 ? -14.609 1.426 -14.586 1 98.69 23 ILE B N 1
ATOM 1782 C CA . ILE B 1 23 ? -14.867 0.928 -15.93 1 98.69 23 ILE B CA 1
ATOM 1783 C C . ILE B 1 23 ? -13.945 -0.248 -16.234 1 98.69 23 ILE B C 1
ATOM 1785 O O . ILE B 1 23 ? -14.391 -1.281 -16.734 1 98.69 23 ILE B O 1
ATOM 1789 N N . LEU B 1 24 ? -12.703 -0.139 -15.93 1 98.75 24 LEU B N 1
ATOM 1790 C CA . LEU B 1 24 ? -11.727 -1.187 -16.203 1 98.75 24 LEU B CA 1
ATOM 1791 C C . LEU B 1 24 ? -12.086 -2.475 -15.477 1 98.75 24 LEU B C 1
ATOM 1793 O O . LEU B 1 24 ? -12.047 -3.559 -16.062 1 98.75 24 LEU B O 1
ATOM 1797 N N . VAL B 1 25 ? -12.469 -2.408 -14.219 1 98.69 25 VAL B N 1
ATOM 1798 C CA . VAL B 1 25 ? -12.789 -3.592 -13.43 1 98.69 25 VAL B CA 1
ATOM 1799 C C . VAL B 1 25 ? -14.094 -4.211 -13.938 1 98.69 25 VAL B C 1
ATOM 1801 O O . VAL B 1 25 ? -14.219 -5.434 -14.008 1 98.69 25 VAL B O 1
ATOM 1804 N N . ILE B 1 26 ? -15.023 -3.365 -14.289 1 98.62 26 ILE B N 1
ATOM 1805 C CA . ILE B 1 26 ? -16.281 -3.869 -14.82 1 98.62 26 ILE B CA 1
ATOM 1806 C C . ILE B 1 26 ? -16.031 -4.605 -16.141 1 98.62 26 ILE B C 1
ATOM 1808 O O . ILE B 1 26 ? -16.531 -5.711 -16.344 1 98.62 26 ILE B O 1
ATOM 1812 N N . VAL B 1 27 ? -15.25 -4.012 -17.016 1 98.62 27 VAL B N 1
ATOM 1813 C CA . VAL B 1 27 ? -14.922 -4.652 -18.281 1 98.62 27 VAL B CA 1
ATOM 1814 C C . VAL B 1 27 ? -14.188 -5.969 -18.016 1 98.62 27 VAL B C 1
ATOM 1816 O O . VAL B 1 27 ? -14.469 -6.98 -18.672 1 98.62 27 VAL B O 1
ATOM 1819 N N . TRP B 1 28 ? -13.273 -5.969 -17.078 1 98.19 28 TRP B N 1
ATOM 1820 C CA . TRP B 1 28 ? -12.562 -7.191 -16.703 1 98.19 28 TRP B CA 1
ATOM 1821 C C . TRP B 1 28 ? -13.539 -8.281 -16.281 1 98.19 28 TRP B C 1
ATOM 1823 O O . TRP B 1 28 ? -13.508 -9.391 -16.812 1 98.19 28 TRP B O 1
ATOM 1833 N N . VAL B 1 29 ? -14.453 -7.973 -15.445 1 97.94 29 VAL B N 1
ATOM 1834 C CA . VAL B 1 29 ? -15.344 -8.945 -14.82 1 97.94 29 VAL B CA 1
ATOM 1835 C C . VAL B 1 29 ? -16.375 -9.414 -15.836 1 97.94 29 VAL B C 1
ATOM 1837 O O . VAL B 1 29 ? -16.734 -10.602 -15.883 1 97.94 29 VAL B O 1
ATOM 1840 N N . VAL B 1 30 ? -16.797 -8.523 -16.672 1 97.75 30 VAL B N 1
ATOM 1841 C CA . VAL B 1 30 ? -17.859 -8.859 -17.609 1 97.75 30 VAL B CA 1
ATOM 1842 C C . VAL B 1 30 ? -17.266 -9.516 -18.844 1 97.75 30 VAL B C 1
ATOM 1844 O O . VAL B 1 30 ? -17.672 -10.617 -19.234 1 97.75 30 VAL B O 1
ATOM 1847 N N . HIS B 1 31 ? -16.328 -8.93 -19.453 1 97.81 31 HIS B N 1
ATOM 1848 C CA . HIS B 1 31 ? -15.797 -9.383 -20.734 1 97.81 31 HIS B CA 1
ATOM 1849 C C . HIS B 1 31 ? -14.914 -10.617 -20.562 1 97.81 31 HIS B C 1
ATOM 1851 O O . HIS B 1 31 ? -15.023 -11.578 -21.328 1 97.81 31 HIS B O 1
ATOM 1857 N N . TYR B 1 32 ? -14.125 -10.625 -19.547 1 96.81 32 TYR B N 1
ATOM 1858 C CA . TYR B 1 32 ? -13.211 -11.742 -19.375 1 96.81 32 TYR B CA 1
ATOM 1859 C C . TYR B 1 32 ? -13.742 -12.719 -18.328 1 96.81 32 TYR B C 1
ATOM 1861 O O . TYR B 1 32 ? -13.484 -13.922 -18.406 1 96.81 32 TYR B O 1
ATOM 1869 N N . GLY B 1 33 ? -14.492 -12.227 -17.359 1 96.56 33 GLY B N 1
ATOM 1870 C CA . GLY B 1 33 ? -14.938 -13.07 -16.266 1 96.56 33 GLY B CA 1
ATOM 1871 C C . GLY B 1 33 ? -16.312 -13.664 -16.5 1 96.56 33 GLY B C 1
ATOM 1872 O O . GLY B 1 33 ? -16.734 -14.562 -15.758 1 96.56 33 GLY B O 1
ATOM 1873 N N . GLY B 1 34 ? -17.062 -13.109 -17.438 1 97.62 34 GLY B N 1
ATOM 1874 C CA . GLY B 1 34 ? -18.375 -13.648 -17.734 1 97.62 34 GLY B CA 1
ATOM 1875 C C . GLY B 1 34 ? -19.469 -13.086 -16.844 1 97.62 34 GLY B C 1
ATOM 1876 O O . GLY B 1 34 ? -20.594 -13.609 -16.828 1 97.62 34 GLY B O 1
ATOM 1877 N N . GLY B 1 35 ? -19.125 -12.133 -16.047 1 97.94 35 GLY B N 1
ATOM 1878 C CA . GLY B 1 35 ? -20.109 -11.539 -15.148 1 97.94 35 GLY B CA 1
ATOM 1879 C C . GLY B 1 35 ? -19.891 -11.922 -13.695 1 97.94 35 GLY B C 1
ATOM 1880 O O . GLY B 1 35 ? -18.844 -12.445 -13.336 1 97.94 35 GLY B O 1
ATOM 1881 N N . ALA B 1 36 ? -20.875 -11.57 -12.922 1 98.25 36 ALA B N 1
ATOM 1882 C CA . ALA B 1 36 ? -20.828 -11.844 -11.484 1 98.25 36 ALA B CA 1
ATOM 1883 C C . ALA B 1 36 ? -22.188 -12.305 -10.977 1 98.25 36 ALA B C 1
ATOM 1885 O O . ALA B 1 36 ? -23.219 -11.719 -11.32 1 98.25 36 ALA B O 1
ATOM 1886 N N . ASN B 1 37 ? -22.125 -13.375 -10.25 1 98.19 37 ASN B N 1
ATOM 1887 C CA . ASN B 1 37 ? -23.344 -13.961 -9.703 1 98.19 37 ASN B CA 1
ATOM 1888 C C . ASN B 1 37 ? -23.047 -14.758 -8.43 1 98.19 37 ASN B C 1
ATOM 1890 O O . ASN B 1 37 ? -22.5 -15.852 -8.492 1 98.19 37 ASN B O 1
ATOM 1894 N N . LEU B 1 38 ? -23.531 -14.297 -7.348 1 97.75 38 LEU B N 1
ATOM 1895 C CA . LEU B 1 38 ? -23.266 -14.875 -6.035 1 97.75 38 LEU B CA 1
ATOM 1896 C C . LEU B 1 38 ? -23.938 -16.234 -5.883 1 97.75 38 LEU B C 1
ATOM 1898 O O . LEU B 1 38 ? -23.484 -17.062 -5.09 1 97.75 38 LEU B O 1
ATOM 1902 N N . ASN B 1 39 ? -24.953 -16.516 -6.59 1 97.25 39 ASN B N 1
ATOM 1903 C CA . ASN B 1 39 ? -25.719 -17.75 -6.469 1 97.25 39 ASN B CA 1
ATOM 1904 C C . ASN B 1 39 ? -25.469 -18.688 -7.652 1 97.25 39 ASN B C 1
ATOM 1906 O O . ASN B 1 39 ? -26.25 -19.594 -7.902 1 97.25 39 ASN B O 1
ATOM 1910 N N . SER B 1 40 ? -24.453 -18.469 -8.297 1 97.44 40 SER B N 1
ATOM 1911 C CA . SER B 1 40 ? -24.156 -19.266 -9.477 1 97.44 40 SER B CA 1
ATOM 1912 C C . SER B 1 40 ? -23.641 -20.641 -9.094 1 97.44 40 SER B C 1
ATOM 1914 O O . SER B 1 40 ? -23.078 -20.828 -8.016 1 97.44 40 SER B O 1
ATOM 1916 N N . SER B 1 41 ? -23.812 -21.594 -9.992 1 97.12 41 SER B N 1
ATOM 1917 C CA . SER B 1 41 ? -23.188 -22.906 -9.859 1 97.12 41 SER B CA 1
ATOM 1918 C C . SER B 1 41 ? -21.734 -22.859 -10.328 1 97.12 41 SER B C 1
ATOM 1920 O O . SER B 1 41 ? -20.953 -23.766 -10.031 1 97.12 41 SER B O 1
ATOM 1922 N N . ASN B 1 42 ? -21.406 -21.812 -11.062 1 97.5 42 ASN B N 1
ATOM 1923 C CA . ASN B 1 42 ? -20.031 -21.562 -11.477 1 97.5 42 ASN B CA 1
ATOM 1924 C C . ASN B 1 42 ? -19.266 -20.734 -10.445 1 97.5 42 ASN B C 1
ATOM 1926 O O . ASN B 1 42 ? -19.531 -19.547 -10.281 1 97.5 42 ASN B O 1
ATOM 1930 N N . PRO B 1 43 ? -18.297 -21.281 -9.836 1 97.75 43 PRO B N 1
ATOM 1931 C CA . PRO B 1 43 ? -17.594 -20.578 -8.758 1 97.75 43 PRO B CA 1
ATOM 1932 C C . PRO B 1 43 ? -16.875 -19.328 -9.242 1 97.75 43 PRO B C 1
ATOM 1934 O O . PRO B 1 43 ? -16.688 -18.375 -8.469 1 97.75 43 PRO B O 1
ATOM 1937 N N . ASP B 1 44 ? -16.5 -19.328 -10.453 1 97.25 44 ASP B N 1
ATOM 1938 C CA . ASP B 1 44 ? -15.797 -18.156 -10.961 1 97.25 44 ASP B CA 1
ATOM 1939 C C . ASP B 1 44 ? -16.703 -16.922 -10.938 1 97.25 44 ASP B C 1
ATOM 1941 O O . ASP B 1 44 ? -16.234 -15.805 -10.703 1 97.25 44 ASP B O 1
ATOM 1945 N N . LEU B 1 45 ? -17.938 -17.141 -11.219 1 98.31 45 LEU B N 1
ATOM 1946 C CA . LEU B 1 45 ? -18.891 -16.031 -11.172 1 98.31 45 LEU B CA 1
ATOM 1947 C C . LEU B 1 45 ? -19.125 -15.57 -9.734 1 98.31 45 LEU B C 1
ATOM 1949 O O . LEU B 1 45 ? -19.359 -14.383 -9.492 1 98.31 45 LEU B O 1
ATOM 1953 N N . ILE B 1 46 ? -19.047 -16.453 -8.836 1 98.31 46 ILE B N 1
ATOM 1954 C CA . ILE B 1 46 ? -19.125 -16.125 -7.414 1 98.31 46 ILE B CA 1
ATOM 1955 C C . ILE B 1 46 ? -17.938 -15.242 -7.031 1 98.31 46 ILE B C 1
ATOM 1957 O O . ILE B 1 46 ? -18.109 -14.195 -6.406 1 98.31 46 ILE B O 1
ATOM 1961 N N . PHE B 1 47 ? -16.781 -15.688 -7.473 1 98.19 47 PHE B N 1
ATOM 1962 C CA . PHE B 1 47 ? -15.57 -14.938 -7.156 1 98.19 47 PHE B CA 1
ATOM 1963 C C . PHE B 1 47 ? -15.648 -13.523 -7.711 1 98.19 47 PHE B C 1
ATOM 1965 O O . PHE B 1 47 ? -15.203 -12.57 -7.066 1 98.19 47 PHE B O 1
ATOM 1972 N N . ASN B 1 48 ? -16.188 -13.383 -8.875 1 98.5 48 ASN B N 1
ATOM 1973 C CA . ASN B 1 48 ? -16.203 -12.102 -9.578 1 98.5 48 ASN B CA 1
ATOM 1974 C C . ASN B 1 48 ? -16.938 -11.031 -8.789 1 98.5 48 ASN B C 1
ATOM 1976 O O . ASN B 1 48 ? -16.719 -9.836 -8.992 1 98.5 48 ASN B O 1
ATOM 1980 N N . VAL B 1 49 ? -17.766 -11.414 -7.879 1 98.75 49 VAL B N 1
ATOM 1981 C CA . VAL B 1 49 ? -18.453 -10.469 -7.004 1 98.75 49 VAL B CA 1
ATOM 1982 C C . VAL B 1 49 ? -17.438 -9.766 -6.105 1 98.75 49 VAL B C 1
ATOM 1984 O O . VAL B 1 49 ? -17.562 -8.562 -5.848 1 98.75 49 VAL B O 1
ATOM 1987 N N . HIS B 1 50 ? -16.422 -10.477 -5.727 1 98.81 50 HIS B N 1
ATOM 1988 C CA . HIS B 1 50 ? -15.445 -9.992 -4.762 1 98.81 50 HIS B CA 1
ATOM 1989 C C . HIS B 1 50 ? -14.688 -8.781 -5.305 1 98.81 50 HIS B C 1
ATOM 1991 O O . HIS B 1 50 ? -14.789 -7.684 -4.754 1 98.81 50 HIS B O 1
ATOM 1997 N N . PRO B 1 51 ? -13.969 -8.898 -6.426 1 98.62 51 PRO B N 1
ATOM 1998 C CA . PRO B 1 51 ? -13.242 -7.715 -6.895 1 98.62 51 PRO B CA 1
ATOM 1999 C C . PRO B 1 51 ? -14.172 -6.562 -7.27 1 98.62 51 PRO B C 1
ATOM 2001 O O . PRO B 1 51 ? -13.805 -5.395 -7.125 1 98.62 51 PRO B O 1
ATOM 2004 N N . LEU B 1 52 ? -15.375 -6.871 -7.684 1 98.44 52 LEU B N 1
ATOM 2005 C CA . LEU B 1 52 ? -16.312 -5.832 -8.086 1 98.44 52 LEU B CA 1
ATOM 2006 C C . LEU B 1 52 ? -16.75 -4.992 -6.891 1 98.44 52 LEU B C 1
ATOM 2008 O O . LEU B 1 52 ? -16.594 -3.768 -6.902 1 98.44 52 LEU B O 1
ATOM 2012 N N . VAL B 1 53 ? -17.203 -5.672 -5.91 1 98.56 53 VAL B N 1
ATOM 2013 C CA . VAL B 1 53 ? -17.75 -4.934 -4.777 1 98.56 53 VAL B CA 1
ATOM 2014 C C . VAL B 1 53 ? -16.625 -4.332 -3.949 1 98.56 53 VAL B C 1
ATOM 2016 O O . VAL B 1 53 ? -16.781 -3.271 -3.342 1 98.56 53 VAL B O 1
ATOM 2019 N N . MET B 1 54 ? -15.5 -4.969 -3.92 1 98.81 54 MET B N 1
ATOM 2020 C CA . MET B 1 54 ? -14.375 -4.414 -3.174 1 98.81 54 MET B CA 1
ATOM 2021 C C . MET B 1 54 ? -13.859 -3.139 -3.832 1 98.81 54 MET B C 1
ATOM 2023 O O . MET B 1 54 ? -13.555 -2.162 -3.148 1 98.81 54 MET B O 1
ATOM 2027 N N . THR B 1 55 ? -13.789 -3.111 -5.137 1 98.5 55 THR B N 1
ATOM 2028 C CA . THR B 1 55 ? -13.266 -1.947 -5.844 1 98.5 55 THR B CA 1
ATOM 2029 C C . THR B 1 55 ? -14.312 -0.836 -5.906 1 98.5 55 THR B C 1
ATOM 2031 O O . THR B 1 55 ? -14.07 0.279 -5.441 1 98.5 55 THR B O 1
ATOM 2034 N N . LEU B 1 56 ? -15.539 -1.111 -6.328 1 97.5 56 LEU B N 1
ATOM 2035 C CA . LEU B 1 56 ? -16.562 -0.106 -6.566 1 97.5 56 LEU B CA 1
ATOM 2036 C C . LEU B 1 56 ? -17.219 0.33 -5.254 1 97.5 56 LEU B C 1
ATOM 2038 O O . LEU B 1 56 ? -17.672 1.469 -5.129 1 97.5 56 LEU B O 1
ATOM 2042 N N . GLY B 1 57 ? -17.25 -0.542 -4.34 1 97.44 57 GLY B N 1
ATOM 2043 C CA . GLY B 1 57 ? -17.938 -0.285 -3.084 1 97.44 57 GLY B CA 1
ATOM 2044 C C . GLY B 1 57 ? -17 0.065 -1.948 1 97.44 57 GLY B C 1
ATOM 2045 O O . GLY B 1 57 ? -17.047 1.171 -1.406 1 97.44 57 GLY B O 1
ATOM 2046 N N . PHE B 1 58 ? -16.078 -0.811 -1.653 1 98.44 58 PHE B N 1
ATOM 2047 C CA . PHE B 1 58 ? -15.219 -0.626 -0.493 1 98.44 58 PHE B CA 1
ATOM 2048 C C . PHE B 1 58 ? -14.195 0.476 -0.748 1 98.44 58 PHE B C 1
ATOM 2050 O O . PHE B 1 58 ? -14.18 1.489 -0.046 1 98.44 58 PHE B O 1
ATOM 2057 N N . ILE B 1 59 ? -13.516 0.459 -1.82 1 98.69 59 ILE B N 1
ATOM 2058 C CA . ILE B 1 59 ? -12.383 1.35 -2.025 1 98.69 59 ILE B CA 1
ATOM 2059 C C . ILE B 1 59 ? -12.867 2.691 -2.568 1 98.69 59 ILE B C 1
ATOM 2061 O O . ILE B 1 59 ? -12.555 3.746 -2.01 1 98.69 59 ILE B O 1
ATOM 2065 N N . LEU B 1 60 ? -13.602 2.709 -3.631 1 98.56 60 LEU B N 1
ATOM 2066 C CA . LEU B 1 60 ? -13.984 3.963 -4.273 1 98.56 60 LEU B CA 1
ATOM 2067 C C . LEU B 1 60 ? -14.938 4.758 -3.389 1 98.56 60 LEU B C 1
ATOM 2069 O O . LEU B 1 60 ? -14.844 5.984 -3.309 1 98.56 60 LEU B O 1
ATOM 2073 N N . VAL B 1 61 ? -15.844 4.047 -2.711 1 98.5 61 VAL B N 1
ATOM 2074 C CA . VAL B 1 61 ? -16.781 4.727 -1.819 1 98.5 61 VAL B CA 1
ATOM 2075 C C . VAL B 1 61 ? -16.016 5.301 -0.623 1 98.5 61 VAL B C 1
ATOM 2077 O O . VAL B 1 61 ? -16.297 6.418 -0.183 1 98.5 61 VAL B O 1
ATOM 2080 N N . ILE B 1 62 ? -15.039 4.566 -0.086 1 98.5 62 ILE B N 1
ATOM 2081 C CA . ILE B 1 62 ? -14.211 5.086 0.994 1 98.5 62 ILE B CA 1
ATOM 2082 C C . ILE B 1 62 ? -13.531 6.379 0.549 1 98.5 62 ILE B C 1
ATOM 2084 O O . ILE B 1 62 ? -13.531 7.371 1.282 1 98.5 62 ILE B O 1
ATOM 2088 N N . GLY B 1 63 ? -12.938 6.316 -0.654 1 97.19 63 GLY B N 1
ATOM 2089 C CA . GLY B 1 63 ? -12.266 7.5 -1.164 1 97.19 63 GLY B CA 1
ATOM 2090 C C . GLY B 1 63 ? -13.18 8.703 -1.273 1 97.19 63 GLY B C 1
ATOM 2091 O O . GLY B 1 63 ? -12.805 9.812 -0.888 1 97.19 63 GLY B O 1
ATOM 2092 N N . GLU B 1 64 ? -14.398 8.5 -1.735 1 95.94 64 GLU B N 1
ATOM 2093 C CA . GLU B 1 64 ? -15.391 9.57 -1.829 1 95.94 64 GLU B CA 1
ATOM 2094 C C . GLU B 1 64 ? -15.75 10.109 -0.448 1 95.94 64 GLU B C 1
ATOM 2096 O O . GLU B 1 64 ? -15.898 11.32 -0.266 1 95.94 64 GLU B O 1
ATOM 2101 N N . ALA B 1 65 ? -15.875 9.172 0.446 1 97.5 65 ALA B N 1
ATOM 2102 C CA . ALA B 1 65 ? -16.234 9.562 1.81 1 97.5 65 ALA B CA 1
ATOM 2103 C C . ALA B 1 65 ? -15.148 10.438 2.428 1 97.5 65 ALA B C 1
ATOM 2105 O O . ALA B 1 65 ? -15.453 11.406 3.137 1 97.5 65 ALA B O 1
ATOM 2106 N N . ILE B 1 66 ? -13.93 10.117 2.172 1 96.06 66 ILE B N 1
ATOM 2107 C CA . ILE B 1 66 ? -12.797 10.883 2.695 1 96.06 66 ILE B CA 1
ATOM 2108 C C . ILE B 1 66 ? -12.805 12.289 2.105 1 96.06 66 ILE B C 1
ATOM 2110 O O . ILE B 1 66 ? -12.562 13.266 2.814 1 96.06 66 ILE B O 1
ATOM 2114 N N . MET B 1 67 ? -13.211 12.445 0.909 1 94.44 67 MET B N 1
ATOM 2115 C CA . MET B 1 67 ? -13.078 13.711 0.197 1 94.44 67 MET B CA 1
ATOM 2116 C C . MET B 1 67 ? -14.312 14.578 0.397 1 94.44 67 MET B C 1
ATOM 2118 O O . MET B 1 67 ? -14.336 15.742 -0.019 1 94.44 67 MET B O 1
ATOM 2122 N N . VAL B 1 68 ? -15.289 14.109 1.068 1 94.44 68 VAL B N 1
ATOM 2123 C CA . VAL B 1 68 ? -16.562 14.805 1.203 1 94.44 68 VAL B CA 1
ATOM 2124 C C . VAL B 1 68 ? -16.344 16.172 1.852 1 94.44 68 VAL B C 1
ATOM 2126 O O . VAL B 1 68 ? -16.984 17.156 1.488 1 94.44 68 VAL B O 1
ATOM 2129 N N . TYR B 1 69 ? -15.422 16.312 2.773 1 91.62 69 TYR B N 1
ATOM 2130 C CA . TYR B 1 69 ? -15.18 17.547 3.512 1 91.62 69 TYR B CA 1
ATOM 2131 C C . TYR B 1 69 ? -14.633 18.625 2.594 1 91.62 69 TYR B C 1
ATOM 2133 O O . TYR B 1 69 ? -14.688 19.812 2.922 1 91.62 69 TYR B O 1
ATOM 2141 N N . LYS B 1 70 ? -14.18 18.188 1.43 1 88 70 LYS B N 1
ATOM 2142 C CA . LYS B 1 70 ? -13.586 19.125 0.487 1 88 70 LYS B CA 1
ATOM 2143 C C . LYS B 1 70 ? -14.453 19.281 -0.756 1 88 70 LYS B C 1
ATOM 2145 O O . LYS B 1 70 ? -14.43 20.328 -1.408 1 88 70 LYS B O 1
ATOM 2150 N N . THR B 1 71 ? -15.234 18.312 -1.006 1 89.31 71 THR B N 1
ATOM 2151 C CA . THR B 1 71 ? -15.883 18.297 -2.311 1 89.31 71 THR B CA 1
ATOM 2152 C C . THR B 1 71 ? -17.359 18.688 -2.189 1 89.31 71 THR B C 1
ATOM 2154 O O . THR B 1 71 ? -18 19.016 -3.188 1 89.31 71 THR B O 1
ATOM 2157 N N . VAL B 1 72 ? -17.859 18.578 -0.973 1 91.12 72 VAL B N 1
ATOM 2158 C CA . VAL B 1 72 ? -19.266 18.922 -0.771 1 91.12 72 VAL B CA 1
ATOM 2159 C C . VAL B 1 72 ? -19.375 20.203 0.056 1 91.12 72 VAL B C 1
ATOM 2161 O O . VAL B 1 72 ? -19.188 20.188 1.273 1 91.12 72 VAL B O 1
ATOM 2164 N N . PRO B 1 73 ? -19.75 21.328 -0.583 1 92.25 73 PRO B N 1
ATOM 2165 C CA . PRO B 1 73 ? -19.812 22.609 0.122 1 92.25 73 PRO B CA 1
ATOM 2166 C C . PRO B 1 73 ? -21.094 22.75 0.962 1 92.25 73 PRO B C 1
ATOM 2168 O O . PRO B 1 73 ? -22.094 23.281 0.486 1 92.25 73 PRO B O 1
ATOM 2171 N N . THR B 1 74 ? -21.156 22.203 2.072 1 93.62 74 THR B N 1
ATOM 2172 C CA . THR B 1 74 ? -22.297 22.25 2.988 1 93.62 74 THR B CA 1
ATOM 2173 C C . THR B 1 74 ? -21.812 22.359 4.434 1 93.62 74 THR B C 1
ATOM 2175 O O . THR B 1 74 ? -20.625 22.562 4.691 1 93.62 74 THR B O 1
ATOM 2178 N N . GLN B 1 75 ? -22.781 22.359 5.328 1 96.12 75 GLN B N 1
ATOM 2179 C CA . GLN B 1 75 ? -22.453 22.438 6.75 1 96.12 75 GLN B CA 1
ATOM 2180 C C . GLN B 1 75 ? -21.641 21.219 7.195 1 96.12 75 GLN B C 1
ATOM 2182 O O . GLN B 1 75 ? -21.875 20.109 6.727 1 96.12 75 GLN B O 1
ATOM 2187 N N . LYS B 1 76 ? -20.844 21.469 8.156 1 93.75 76 LYS B N 1
ATOM 2188 C CA . LYS B 1 76 ? -19.938 20.438 8.648 1 93.75 76 LYS B CA 1
ATOM 2189 C C . LYS B 1 76 ? -20.703 19.234 9.203 1 93.75 76 LYS B C 1
ATOM 2191 O O . LYS B 1 76 ? -20.266 18.094 9.055 1 93.75 76 LYS B O 1
ATOM 2196 N N . THR B 1 77 ? -21.734 19.5 9.781 1 94.19 77 THR B N 1
ATOM 2197 C CA . THR B 1 77 ? -22.531 18.422 10.359 1 94.19 77 THR B CA 1
ATOM 2198 C C . THR B 1 77 ? -23.078 17.5 9.273 1 94.19 77 THR B C 1
ATOM 2200 O O . THR B 1 77 ? -23.141 16.281 9.453 1 94.19 77 THR B O 1
ATOM 2203 N N . VAL B 1 78 ? -23.438 18.094 8.211 1 96.56 78 VAL B N 1
ATOM 2204 C CA . VAL B 1 78 ? -23.938 17.312 7.082 1 96.56 78 VAL B CA 1
ATOM 2205 C C . VAL B 1 78 ? -22.797 16.531 6.438 1 96.56 78 VAL B C 1
ATOM 2207 O O . VAL B 1 78 ? -22.938 15.359 6.102 1 96.56 78 VAL B O 1
ATOM 2210 N N . GLN B 1 79 ? -21.656 17.188 6.281 1 96.94 79 GLN B N 1
ATOM 2211 C CA . GLN B 1 79 ? -20.469 16.516 5.758 1 96.94 79 GLN B CA 1
ATOM 2212 C C . GLN B 1 79 ? -20.109 15.297 6.605 1 96.94 79 GLN B C 1
ATOM 2214 O O . GLN B 1 79 ? -19.844 14.227 6.07 1 96.94 79 GLN B O 1
ATOM 2219 N N . LYS B 1 80 ? -20.188 15.523 7.852 1 96.69 80 LYS B N 1
ATOM 2220 C CA . LYS B 1 80 ? -19.891 14.445 8.789 1 96.69 80 LYS B CA 1
ATOM 2221 C C . LYS B 1 80 ? -20.875 13.297 8.641 1 96.69 80 LYS B C 1
ATOM 2223 O O . LYS B 1 80 ? -20.484 12.125 8.688 1 96.69 80 LYS B O 1
ATOM 2228 N N . GLY B 1 81 ? -22.078 13.633 8.477 1 97.44 81 GLY B N 1
ATOM 2229 C CA . GLY B 1 81 ? -23.094 12.625 8.266 1 97.44 81 GLY B CA 1
ATOM 2230 C C . GLY B 1 81 ? -22.891 11.828 6.996 1 97.44 81 GLY B C 1
ATOM 2231 O O . GLY B 1 81 ? -23.016 10.602 7.004 1 97.44 81 GLY B O 1
ATOM 2232 N N . ILE B 1 82 ? -22.609 12.5 5.938 1 98 82 ILE B N 1
ATOM 2233 C CA . ILE B 1 82 ? -22.359 11.844 4.664 1 98 82 ILE B CA 1
ATOM 2234 C C . ILE B 1 82 ? -21.125 10.945 4.789 1 98 82 ILE B C 1
ATOM 2236 O O . ILE B 1 82 ? -21.141 9.789 4.352 1 98 82 ILE B O 1
ATOM 2240 N N . HIS B 1 83 ? -20.078 11.445 5.402 1 98.19 83 HIS B N 1
ATOM 2241 C CA . HIS B 1 83 ? -18.859 10.68 5.645 1 98.19 83 HIS B CA 1
ATOM 2242 C C . HIS B 1 83 ? -19.172 9.391 6.398 1 98.19 83 HIS B C 1
ATOM 2244 O O . HIS B 1 83 ? -18.766 8.305 5.973 1 98.19 83 HIS B O 1
ATOM 2250 N N . MET B 1 84 ? -19.891 9.523 7.438 1 98.12 84 MET B N 1
ATOM 2251 C CA . MET B 1 84 ? -20.219 8.383 8.281 1 98.12 84 MET B CA 1
ATOM 2252 C C . MET B 1 84 ? -21.047 7.352 7.52 1 98.12 84 MET B C 1
ATOM 2254 O O . MET B 1 84 ? -20.75 6.156 7.566 1 98.12 84 MET B O 1
ATOM 2258 N N . MET B 1 85 ? -22 7.766 6.793 1 98.38 85 MET B N 1
ATOM 2259 C CA . MET B 1 85 ? -22.906 6.867 6.094 1 98.38 85 MET B CA 1
ATOM 2260 C C . MET B 1 85 ? -22.203 6.176 4.93 1 98.38 85 MET B C 1
ATOM 2262 O O . MET B 1 85 ? -22.406 4.98 4.707 1 98.38 85 MET B O 1
ATOM 2266 N N . LEU B 1 86 ? -21.469 6.898 4.172 1 98.62 86 LEU B N 1
ATOM 2267 C CA . LEU B 1 86 ? -20.734 6.297 3.066 1 98.62 86 LEU B CA 1
ATOM 2268 C C . LEU B 1 86 ? -19.734 5.258 3.578 1 98.62 86 LEU B C 1
ATOM 2270 O O . LEU B 1 86 ? -19.562 4.211 2.953 1 98.62 86 LEU B O 1
ATOM 2274 N N . GLN B 1 87 ? -19.125 5.562 4.73 1 98.81 87 GLN B N 1
ATOM 2275 C CA . GLN B 1 87 ? -18.219 4.582 5.316 1 98.81 87 GLN B CA 1
ATOM 2276 C C . GLN B 1 87 ? -18.953 3.318 5.73 1 98.81 87 GLN B C 1
ATOM 2278 O O . GLN B 1 87 ? -18.438 2.211 5.609 1 98.81 87 GLN B O 1
ATOM 2283 N N . LEU B 1 88 ? -20.125 3.453 6.191 1 98.69 88 LEU B N 1
ATOM 2284 C CA . LEU B 1 88 ? -20.938 2.299 6.574 1 98.69 88 LEU B CA 1
ATOM 2285 C C . LEU B 1 88 ? -21.312 1.464 5.352 1 98.69 88 LEU B C 1
ATOM 2287 O O . LEU B 1 88 ? -21.25 0.233 5.395 1 98.69 88 LEU B O 1
ATOM 2291 N N . VAL B 1 89 ? -21.703 2.135 4.328 1 98.75 89 VAL B N 1
ATOM 2292 C CA . VAL B 1 89 ? -22.016 1.452 3.078 1 98.75 89 VAL B CA 1
ATOM 2293 C C . VAL B 1 89 ? -20.797 0.696 2.578 1 98.75 89 VAL B C 1
ATOM 2295 O O . VAL B 1 89 ? -20.891 -0.47 2.186 1 98.75 89 VAL B O 1
ATOM 2298 N N . ALA B 1 90 ? -19.656 1.338 2.59 1 98.88 90 ALA B N 1
ATOM 2299 C CA . ALA B 1 90 ? -18.406 0.698 2.176 1 98.88 90 ALA B CA 1
ATOM 2300 C C . ALA B 1 90 ? -18.125 -0.545 3.014 1 98.88 90 ALA B C 1
ATOM 2302 O O . ALA B 1 90 ? -17.734 -1.586 2.48 1 98.88 90 ALA B O 1
ATOM 2303 N N . LEU B 1 91 ? -18.328 -0.446 4.281 1 98.81 91 LEU B N 1
ATOM 2304 C CA . LEU B 1 91 ? -18.109 -1.58 5.172 1 98.81 91 LEU B CA 1
ATOM 2305 C C . LEU B 1 91 ? -19.031 -2.74 4.812 1 98.81 91 LEU B C 1
ATOM 2307 O O . LEU B 1 91 ? -18.594 -3.889 4.738 1 98.81 91 LEU B O 1
ATOM 2311 N N . GLY B 1 92 ? -20.312 -2.459 4.605 1 98.75 92 GLY B N 1
ATOM 2312 C CA . GLY B 1 92 ? -21.25 -3.488 4.207 1 98.75 92 GLY B CA 1
ATOM 2313 C C . GLY B 1 92 ? -20.875 -4.18 2.912 1 98.75 92 GLY B C 1
ATOM 2314 O O . GLY B 1 92 ? -20.922 -5.41 2.822 1 98.75 92 GLY B O 1
ATOM 2315 N N . LEU B 1 93 ? -20.484 -3.422 1.94 1 98.75 93 LEU B N 1
ATOM 2316 C CA . LEU B 1 93 ? -20.078 -3.979 0.655 1 98.75 93 LEU B CA 1
ATOM 2317 C C . LEU B 1 93 ? -18.766 -4.746 0.79 1 98.75 93 LEU B C 1
ATOM 2319 O O . LEU B 1 93 ? -18.562 -5.758 0.114 1 98.75 93 LEU B O 1
ATOM 2323 N N . GLY B 1 94 ? -17.891 -4.23 1.654 1 98.75 94 GLY B N 1
ATOM 2324 C CA . GLY B 1 94 ? -16.672 -4.977 1.949 1 98.75 94 GLY B CA 1
ATOM 2325 C C . GLY B 1 94 ? -16.953 -6.344 2.547 1 98.75 94 GLY B C 1
ATOM 2326 O O . GLY B 1 94 ? -16.328 -7.332 2.16 1 98.75 94 GLY B O 1
ATOM 2327 N N . ILE B 1 95 ? -17.828 -6.379 3.477 1 98.75 95 ILE B N 1
ATOM 2328 C CA . ILE B 1 95 ? -18.203 -7.637 4.113 1 98.75 95 ILE B CA 1
ATOM 2329 C C . ILE B 1 95 ? -18.797 -8.586 3.07 1 98.75 95 ILE B C 1
ATOM 2331 O O . ILE B 1 95 ? -18.484 -9.781 3.064 1 98.75 95 ILE B O 1
ATOM 2335 N N . LEU B 1 96 ? -19.625 -8.062 2.221 1 98.69 96 LEU B N 1
ATOM 2336 C CA . LEU B 1 96 ? -20.156 -8.867 1.124 1 98.69 96 LEU B CA 1
ATOM 2337 C C . LEU B 1 96 ? -19.047 -9.414 0.247 1 98.69 96 LEU B C 1
ATOM 2339 O O . LEU B 1 96 ? -19.094 -10.57 -0.174 1 98.69 96 LEU B O 1
ATOM 2343 N N . GLY B 1 97 ? -18.062 -8.586 -0.086 1 98.75 97 GLY B N 1
ATOM 2344 C CA . GLY B 1 97 ? -16.922 -9.031 -0.871 1 98.75 97 GLY B CA 1
ATOM 2345 C C . GLY B 1 97 ? -16.156 -10.148 -0.207 1 98.75 97 GLY B C 1
ATOM 2346 O O . GLY B 1 97 ? -15.75 -11.109 -0.868 1 98.75 97 GLY B O 1
ATOM 2347 N N . ILE B 1 98 ? -15.953 -10.047 1.074 1 98.69 98 ILE B N 1
ATOM 2348 C CA . ILE B 1 98 ? -15.258 -11.086 1.822 1 98.69 98 ILE B CA 1
ATOM 2349 C C . ILE B 1 98 ? -16.078 -12.375 1.798 1 98.69 98 ILE B C 1
ATOM 2351 O O . ILE B 1 98 ? -15.531 -13.461 1.621 1 98.69 98 ILE B O 1
ATOM 2355 N N . TYR B 1 99 ? -17.328 -12.219 2.021 1 98.69 99 TYR B N 1
ATOM 2356 C CA . TYR B 1 99 ? -18.203 -13.375 1.951 1 98.69 99 TYR B CA 1
ATOM 2357 C C . TYR B 1 99 ? -18.078 -14.078 0.606 1 98.69 99 TYR B C 1
ATOM 2359 O O . TYR B 1 99 ? -17.969 -15.312 0.548 1 98.69 99 TYR B O 1
ATOM 2367 N N . ALA B 1 100 ? -18.094 -13.359 -0.458 1 98.62 100 ALA B N 1
ATOM 2368 C CA . ALA B 1 100 ? -17.969 -13.93 -1.797 1 98.62 100 ALA B CA 1
ATOM 2369 C C . ALA B 1 100 ? -16.641 -14.68 -1.949 1 98.62 100 ALA B C 1
ATOM 2371 O O . ALA B 1 100 ? -16.609 -15.758 -2.543 1 98.62 100 ALA B O 1
ATOM 2372 N N . ALA B 1 101 ? -15.617 -14.141 -1.441 1 98.19 101 ALA B N 1
ATOM 2373 C CA . ALA B 1 101 ? -14.312 -14.789 -1.524 1 98.19 101 ALA B CA 1
ATOM 2374 C C . ALA B 1 101 ? -14.305 -16.109 -0.771 1 98.19 101 ALA B C 1
ATOM 2376 O O . ALA B 1 101 ? -13.812 -17.125 -1.281 1 98.19 101 ALA B O 1
ATOM 2377 N N . PHE B 1 102 ? -14.875 -16.141 0.42 1 98.38 102 PHE B N 1
ATOM 2378 C CA . PHE B 1 102 ? -14.914 -17.359 1.215 1 98.38 102 PHE B CA 1
ATOM 2379 C C . PHE B 1 102 ? -15.82 -18.391 0.564 1 98.38 102 PHE B C 1
ATOM 2381 O O . PHE B 1 102 ? -15.523 -19.594 0.605 1 98.38 102 PHE B O 1
ATOM 2388 N N . LYS B 1 103 ? -16.875 -17.969 0.023 1 98.44 103 LYS B N 1
ATOM 2389 C CA . LYS B 1 103 ? -17.766 -18.875 -0.7 1 98.44 103 LYS B CA 1
ATOM 2390 C C . LYS B 1 103 ? -17.047 -19.5 -1.892 1 98.44 103 LYS B C 1
ATOM 2392 O O . LYS B 1 103 ? -17.156 -20.703 -2.129 1 98.44 103 LYS B O 1
ATOM 2397 N N . TYR B 1 104 ? -16.328 -18.688 -2.66 1 98.12 104 TYR B N 1
ATOM 2398 C CA . TYR B 1 104 ? -15.523 -19.203 -3.764 1 98.12 104 TYR B CA 1
ATOM 2399 C C . TYR B 1 104 ? -14.531 -20.25 -3.281 1 98.12 104 TYR B C 1
ATOM 2401 O O . TYR B 1 104 ? -14.375 -21.297 -3.912 1 98.12 104 TYR B O 1
ATOM 2409 N N . HIS B 1 105 ? -13.859 -20 -2.131 1 97.31 105 HIS B N 1
ATOM 2410 C CA . HIS B 1 105 ? -12.906 -20.938 -1.562 1 97.31 105 HIS B CA 1
ATOM 2411 C C . HIS B 1 105 ? -13.586 -22.266 -1.203 1 97.31 105 HIS B C 1
ATOM 2413 O O . HIS B 1 105 ? -13.047 -23.328 -1.479 1 97.31 105 HIS B O 1
ATOM 2419 N N . LYS B 1 106 ? -14.68 -22.141 -0.639 1 97.44 106 LYS B N 1
ATOM 2420 C CA . LYS B 1 106 ? -15.43 -23.328 -0.239 1 97.44 106 LYS B CA 1
ATOM 2421 C C . LYS B 1 106 ? -15.82 -24.172 -1.452 1 97.44 106 LYS B C 1
ATOM 2423 O O . LYS B 1 106 ? -15.602 -25.375 -1.468 1 97.44 106 LYS B O 1
ATOM 2428 N N . GLU B 1 107 ? -16.297 -23.5 -2.451 1 97.25 107 GLU B N 1
ATOM 2429 C CA . GLU B 1 107 ? -16.766 -24.203 -3.648 1 97.25 107 GLU B CA 1
ATOM 2430 C C . GLU B 1 107 ? -15.602 -24.859 -4.383 1 97.25 107 GLU B C 1
ATOM 2432 O O . GLU B 1 107 ? -15.789 -25.891 -5.051 1 97.25 107 GLU B O 1
ATOM 2437 N N . ASN B 1 108 ? -14.406 -24.359 -4.227 1 95.88 108 ASN B N 1
ATOM 2438 C CA . ASN B 1 108 ? -13.242 -24.875 -4.938 1 95.88 108 ASN B CA 1
ATOM 2439 C C . ASN B 1 108 ? -12.305 -25.625 -4 1 95.88 108 ASN B C 1
ATOM 2441 O O . ASN B 1 108 ? -11.18 -25.969 -4.379 1 95.88 108 ASN B O 1
ATOM 2445 N N . GLN B 1 109 ? -12.695 -25.75 -2.734 1 95.19 109 GLN B N 1
ATOM 2446 C CA . GLN B 1 109 ? -11.922 -26.469 -1.731 1 95.19 109 GLN B CA 1
ATOM 2447 C C . GLN B 1 109 ? -10.523 -25.859 -1.591 1 95.19 109 GLN B C 1
ATOM 2449 O O . GLN B 1 109 ? -9.531 -26.594 -1.557 1 95.19 109 GLN B O 1
ATOM 2454 N N . ILE B 1 110 ? -10.422 -24.609 -1.693 1 92.5 110 ILE B N 1
ATOM 2455 C CA . ILE B 1 110 ? -9.203 -23.828 -1.463 1 92.5 110 ILE B CA 1
ATOM 2456 C C . ILE B 1 110 ? -9.125 -23.422 0.005 1 92.5 110 ILE B C 1
ATOM 2458 O O . ILE B 1 110 ? -10.094 -22.906 0.563 1 92.5 110 ILE B O 1
ATOM 2462 N N . PRO B 1 111 ? -8.023 -23.672 0.642 1 94.69 111 PRO B N 1
ATOM 2463 C CA . PRO B 1 111 ? -7.887 -23.219 2.027 1 94.69 111 PRO B CA 1
ATOM 2464 C C . PRO B 1 111 ? -8.016 -21.703 2.166 1 94.69 111 PRO B C 1
ATOM 2466 O O . PRO B 1 111 ? -7.531 -20.969 1.313 1 94.69 111 PRO B O 1
ATOM 2469 N N . ASN B 1 112 ? -8.727 -21.297 3.225 1 95.25 112 ASN B N 1
ATOM 2470 C CA . ASN B 1 112 ? -8.859 -19.875 3.5 1 95.25 112 ASN B CA 1
ATOM 2471 C C . ASN B 1 112 ? -7.594 -19.297 4.129 1 95.25 112 ASN B C 1
ATOM 2473 O O . ASN B 1 112 ? -6.844 -20.016 4.793 1 95.25 112 ASN B O 1
ATOM 2477 N N . MET B 1 113 ? -7.348 -18.031 3.871 1 95.44 113 MET B N 1
ATOM 2478 C CA . MET B 1 113 ? -6.395 -17.203 4.605 1 95.44 113 MET B CA 1
ATOM 2479 C C . MET B 1 113 ? -4.977 -17.75 4.457 1 95.44 113 MET B C 1
ATOM 2481 O O . MET B 1 113 ? -4.199 -17.734 5.41 1 95.44 113 MET B O 1
ATOM 2485 N N . TYR B 1 114 ? -4.625 -18.172 3.35 1 95.38 114 TYR B N 1
ATOM 2486 C CA . TYR B 1 114 ? -3.262 -18.672 3.213 1 95.38 114 TYR B CA 1
ATOM 2487 C C . TYR B 1 114 ? -2.369 -17.641 2.527 1 95.38 114 TYR B C 1
ATOM 2489 O O . TYR B 1 114 ? -1.143 -17.703 2.65 1 95.38 114 TYR B O 1
ATOM 2497 N N . SER B 1 115 ? -3.008 -16.766 1.761 1 96.81 115 SER B N 1
ATOM 2498 C CA . SER B 1 115 ? -2.215 -15.859 0.937 1 96.81 115 SER B CA 1
ATOM 2499 C C . SER B 1 115 ? -1.965 -14.539 1.654 1 96.81 115 SER B C 1
ATOM 2501 O O . SER B 1 115 ? -2.697 -14.18 2.58 1 96.81 115 SER B O 1
ATOM 2503 N N . LEU B 1 116 ? -0.948 -13.812 1.233 1 98.25 116 LEU B N 1
ATOM 2504 C CA . LEU B 1 116 ? -0.667 -12.484 1.757 1 98.25 116 LEU B CA 1
ATOM 2505 C C . LEU B 1 116 ? -1.854 -11.555 1.541 1 98.25 116 LEU B C 1
ATOM 2507 O O . LEU B 1 116 ? -2.203 -10.766 2.426 1 98.25 116 LEU B O 1
ATOM 2511 N N . HIS B 1 117 ? -2.484 -11.625 0.397 1 98.31 117 HIS B N 1
ATOM 2512 C CA . HIS B 1 117 ? -3.662 -10.82 0.09 1 98.31 117 HIS B CA 1
ATOM 2513 C C . HIS B 1 117 ? -4.754 -11.016 1.138 1 98.31 117 HIS B C 1
ATOM 2515 O O . HIS B 1 117 ? -5.32 -10.047 1.637 1 98.31 117 HIS B O 1
ATOM 2521 N N . SER B 1 118 ? -5 -12.266 1.465 1 98 118 SER B N 1
ATOM 2522 C CA . SER B 1 118 ? -6.062 -12.555 2.424 1 98 118 SER B CA 1
ATOM 2523 C C . SER B 1 118 ? -5.719 -12.016 3.809 1 98 118 SER B C 1
ATOM 2525 O O . SER B 1 118 ? -6.598 -11.539 4.527 1 98 118 SER B O 1
ATOM 2527 N N . TRP B 1 119 ? -4.422 -12.062 4.195 1 98.31 119 TRP B N 1
ATOM 2528 C CA . TRP B 1 119 ? -3.996 -11.508 5.477 1 98.31 119 TRP B CA 1
ATOM 2529 C C . TRP B 1 119 ? -4.199 -10 5.512 1 98.31 119 TRP B C 1
ATOM 2531 O O . TRP B 1 119 ? -4.785 -9.469 6.457 1 98.31 119 TRP B O 1
ATOM 2541 N N . LEU B 1 120 ? -3.734 -9.398 4.488 1 98.56 120 LEU B N 1
ATOM 2542 C CA . LEU B 1 120 ? -3.883 -7.949 4.406 1 98.56 120 LEU B CA 1
ATOM 2543 C C . LEU B 1 120 ? -5.355 -7.555 4.375 1 98.56 120 LEU B C 1
ATOM 2545 O O . LEU B 1 120 ? -5.754 -6.578 5.012 1 98.56 120 LEU B O 1
ATOM 2549 N N . GLY B 1 121 ? -6.098 -8.328 3.68 1 98.62 121 GLY B N 1
ATOM 2550 C CA . GLY B 1 121 ? -7.516 -8.031 3.545 1 98.62 121 GLY B CA 1
ATOM 2551 C C . GLY B 1 121 ? -8.258 -8.07 4.867 1 98.62 121 GLY B C 1
ATOM 2552 O O . GLY B 1 121 ? -8.969 -7.121 5.215 1 98.62 121 GLY B O 1
ATOM 2553 N N . ILE B 1 122 ? -8.102 -9.117 5.555 1 98.69 122 ILE B N 1
ATOM 2554 C CA . ILE B 1 122 ? -8.836 -9.281 6.809 1 98.69 122 ILE B CA 1
ATOM 2555 C C . ILE B 1 122 ? -8.352 -8.242 7.824 1 98.69 122 ILE B C 1
ATOM 2557 O O . ILE B 1 122 ? -9.156 -7.66 8.555 1 98.69 122 ILE B O 1
ATOM 2561 N N . CYS B 1 123 ? -7.043 -7.996 7.867 1 98.44 123 CYS B N 1
ATOM 2562 C CA . CYS B 1 123 ? -6.512 -6.969 8.758 1 98.44 123 CYS B CA 1
ATOM 2563 C C . CYS B 1 123 ? -7.102 -5.602 8.422 1 98.44 123 CYS B C 1
ATOM 2565 O O . CYS B 1 123 ? -7.555 -4.883 9.32 1 98.44 123 CYS B O 1
ATOM 2567 N N . THR B 1 124 ? -7.125 -5.281 7.188 1 98.75 124 THR B N 1
ATOM 2568 C CA . THR B 1 124 ? -7.582 -3.975 6.727 1 98.75 124 THR B CA 1
ATOM 2569 C C . THR B 1 124 ? -9.055 -3.764 7.078 1 98.75 124 THR B C 1
ATOM 2571 O O . THR B 1 124 ? -9.422 -2.738 7.656 1 98.75 124 THR B O 1
ATOM 2574 N N . ILE B 1 125 ? -9.922 -4.723 6.773 1 98.69 125 ILE B N 1
ATOM 2575 C CA . ILE B 1 125 ? -11.352 -4.512 6.977 1 98.69 125 ILE B CA 1
ATOM 2576 C C . ILE B 1 125 ? -11.672 -4.531 8.469 1 98.69 125 ILE B C 1
ATOM 2578 O O . ILE B 1 125 ? -12.57 -3.82 8.93 1 98.69 125 ILE B O 1
ATOM 2582 N N . SER B 1 126 ? -10.914 -5.301 9.25 1 98.81 126 SER B N 1
ATOM 2583 C CA . SER B 1 126 ? -11.102 -5.289 10.695 1 98.81 126 SER B CA 1
ATOM 2584 C C . SER B 1 126 ? -10.742 -3.932 11.289 1 98.81 126 SER B C 1
ATOM 2586 O O . SER B 1 126 ? -11.5 -3.385 12.094 1 98.81 126 SER B O 1
ATOM 2588 N N . LEU B 1 127 ? -9.625 -3.406 10.891 1 98.75 127 LEU B N 1
ATOM 2589 C CA . LEU B 1 127 ? -9.234 -2.078 11.344 1 98.75 127 LEU B CA 1
ATOM 2590 C C . LEU B 1 127 ? -10.242 -1.026 10.891 1 98.75 127 LEU B C 1
ATOM 2592 O O . LEU B 1 127 ? -10.531 -0.084 11.633 1 98.75 127 LEU B O 1
ATOM 2596 N N . PHE B 1 128 ? -10.719 -1.214 9.703 1 98.81 128 PHE B N 1
ATOM 2597 C CA . PHE B 1 128 ? -11.719 -0.299 9.164 1 98.81 128 PHE B CA 1
ATOM 2598 C C . PHE B 1 128 ? -12.977 -0.315 10.023 1 98.81 128 PHE B C 1
ATOM 2600 O O . PHE B 1 128 ? -13.523 0.739 10.352 1 98.81 128 PHE B O 1
ATOM 2607 N N . ALA B 1 129 ? -13.445 -1.496 10.336 1 98.81 129 ALA B N 1
ATOM 2608 C CA . ALA B 1 129 ? -14.633 -1.635 11.18 1 98.81 129 ALA B CA 1
ATOM 2609 C C . ALA B 1 129 ? -14.414 -0.975 12.539 1 98.81 129 ALA B C 1
ATOM 2611 O O . ALA B 1 129 ? -15.281 -0.254 13.031 1 98.81 129 ALA B O 1
ATOM 2612 N N . LEU B 1 130 ? -13.266 -1.214 13.141 1 98.75 130 LEU B N 1
ATOM 2613 C CA . LEU B 1 130 ? -12.93 -0.592 14.414 1 98.75 130 LEU B CA 1
ATOM 2614 C C . LEU B 1 130 ? -12.891 0.927 14.289 1 98.75 130 LEU B C 1
ATOM 2616 O O . LEU B 1 130 ? -13.383 1.642 15.164 1 98.75 130 LEU B O 1
ATOM 2620 N N . GLN B 1 131 ? -12.328 1.385 13.195 1 98.38 131 GLN B N 1
ATOM 2621 C CA . GLN B 1 131 ? -12.266 2.816 12.914 1 98.38 131 GLN B CA 1
ATOM 2622 C C . GLN B 1 131 ? -13.664 3.412 12.789 1 98.38 131 GLN B C 1
ATOM 2624 O O . GLN B 1 131 ? -13.906 4.535 13.234 1 98.38 131 GLN B O 1
ATOM 2629 N N . TRP B 1 132 ? -14.484 2.738 12.109 1 98.5 132 TRP B N 1
ATOM 2630 C CA . TRP B 1 132 ? -15.852 3.23 11.938 1 98.5 132 TRP B CA 1
ATOM 2631 C C . TRP B 1 132 ? -16.562 3.359 13.281 1 98.5 132 TRP B C 1
ATOM 2633 O O . TRP B 1 132 ? -17.188 4.379 13.562 1 98.5 132 TRP B O 1
ATOM 2643 N N . VAL B 1 133 ? -16.469 2.332 14.133 1 98.44 133 VAL B N 1
ATOM 2644 C CA . VAL B 1 133 ? -17.094 2.354 15.453 1 98.44 133 VAL B CA 1
ATOM 2645 C C . VAL B 1 133 ? -16.5 3.488 16.281 1 98.44 133 VAL B C 1
ATOM 2647 O O . VAL B 1 133 ? -17.234 4.25 16.922 1 98.44 133 VAL B O 1
ATOM 2650 N N . PHE B 1 134 ? -15.18 3.576 16.312 1 98.06 134 PHE B N 1
ATOM 2651 C CA . PHE B 1 134 ? -14.484 4.637 17.031 1 98.06 134 PHE B CA 1
ATOM 2652 C C . PHE B 1 134 ? -15.016 6.008 16.609 1 98.06 134 PHE B C 1
ATOM 2654 O O . PHE B 1 134 ? -15.328 6.844 17.469 1 98.06 134 PHE B O 1
ATOM 2661 N N . GLY B 1 135 ? -15.109 6.203 15.305 1 97.56 135 GLY B N 1
ATOM 2662 C CA . GLY B 1 135 ? -15.609 7.469 14.789 1 97.56 135 GLY B CA 1
ATOM 2663 C C . GLY B 1 135 ? -17.062 7.734 15.156 1 97.56 135 GLY B C 1
ATOM 2664 O O . GLY B 1 135 ? -17.406 8.852 15.539 1 97.56 135 GLY B O 1
ATOM 2665 N N . PHE B 1 136 ? -17.828 6.75 15.07 1 97.81 136 PHE B N 1
ATOM 2666 C CA . PHE B 1 136 ? -19.25 6.887 15.375 1 97.81 136 PHE B CA 1
ATOM 2667 C C . PHE B 1 136 ? -19.453 7.27 16.844 1 97.81 136 PHE B C 1
ATOM 2669 O O . PHE B 1 136 ? -20.188 8.211 17.141 1 97.81 136 PHE B O 1
ATOM 2676 N N . VAL B 1 137 ? -18.797 6.648 17.734 1 97.12 137 VAL B N 1
ATOM 2677 C CA . VAL B 1 137 ? -19 6.82 19.172 1 97.12 137 VAL B CA 1
ATOM 2678 C C . VAL B 1 137 ? -18.453 8.172 19.609 1 97.12 137 VAL B C 1
ATOM 2680 O O . VAL B 1 137 ? -19.062 8.859 20.438 1 97.12 137 VAL B O 1
ATOM 2683 N N . ASN B 1 138 ? -17.406 8.625 19.078 1 96.69 138 ASN B N 1
ATOM 2684 C CA . ASN B 1 138 ? -16.75 9.82 19.578 1 96.69 138 ASN B CA 1
ATOM 2685 C C . ASN B 1 138 ? -17.234 11.07 18.859 1 96.69 138 ASN B C 1
ATOM 2687 O O . ASN B 1 138 ? -17.266 12.156 19.438 1 96.69 138 ASN B O 1
ATOM 2691 N N . PHE B 1 139 ? -17.656 10.906 17.625 1 95.94 139 PHE B N 1
ATOM 2692 C CA . PHE B 1 139 ? -17.875 12.117 16.844 1 95.94 139 PHE B CA 1
ATOM 2693 C C . PHE B 1 139 ? -19.328 12.227 16.406 1 95.94 139 PHE B C 1
ATOM 2695 O O . PHE B 1 139 ? -19.766 13.273 15.93 1 95.94 139 PHE B O 1
ATOM 2702 N N . TRP B 1 140 ? -20.094 11.18 16.516 1 93.94 140 TRP B N 1
ATOM 2703 C CA . TRP B 1 140 ? -21.484 11.234 16.062 1 93.94 140 TRP B CA 1
ATOM 2704 C C . TRP B 1 140 ? -22.453 10.992 17.219 1 93.94 140 TRP B C 1
ATOM 2706 O O . TRP B 1 140 ? -23.094 11.922 17.703 1 93.94 140 TRP B O 1
ATOM 2716 N N . PHE B 1 141 ? -22.609 9.852 17.859 1 91.69 141 PHE B N 1
ATOM 2717 C CA . PHE B 1 141 ? -23.484 9.539 18.984 1 91.69 141 PHE B CA 1
ATOM 2718 C C . PHE B 1 141 ? -22.859 8.492 19.891 1 9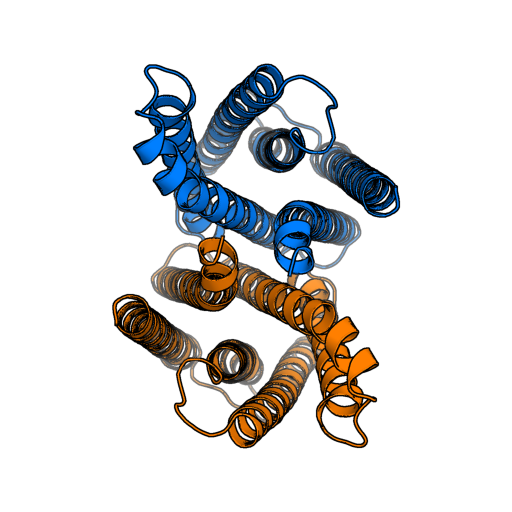1.69 141 PHE B C 1
ATOM 2720 O O . PHE B 1 141 ? -22.5 7.402 19.438 1 91.69 141 PHE B O 1
ATOM 2727 N N . PRO B 1 142 ? -22.734 8.859 21.141 1 91.62 142 PRO B N 1
ATOM 2728 C CA . PRO B 1 142 ? -23.203 10.016 21.906 1 91.62 142 PRO B CA 1
ATOM 2729 C C . PRO B 1 142 ? -22.297 11.234 21.75 1 91.62 142 PRO B C 1
ATOM 2731 O O . PRO B 1 142 ? -22.719 12.359 22.031 1 91.62 142 PRO B O 1
ATOM 2734 N N . GLY B 1 143 ? -21.156 10.984 21.281 1 91.56 143 GLY B N 1
ATOM 2735 C CA . GLY B 1 143 ? -20.203 12.078 21.125 1 91.56 143 GLY B CA 1
ATOM 2736 C C . GLY B 1 143 ? -19.375 12.328 22.375 1 91.56 143 GLY B C 1
ATOM 2737 O O . GLY B 1 143 ? -19.906 12.312 23.484 1 91.56 143 GLY B O 1
ATOM 2738 N N . ALA B 1 144 ? -18.172 12.555 22.141 1 94 144 ALA B N 1
ATOM 2739 C CA . ALA B 1 144 ? -17.266 12.898 23.234 1 94 144 ALA B CA 1
ATOM 2740 C C . ALA B 1 144 ? -17.297 14.398 23.531 1 94 144 ALA B C 1
ATOM 2742 O O . ALA B 1 144 ? -17.797 15.18 22.703 1 94 144 ALA B O 1
ATOM 2743 N N . PRO B 1 145 ? -16.859 14.711 24.703 1 96.69 145 PRO B N 1
ATOM 2744 C CA . PRO B 1 145 ? -16.719 16.141 24.984 1 96.69 145 PRO B CA 1
ATOM 2745 C C . PRO B 1 145 ? -15.805 16.859 23.984 1 96.69 145 PRO B C 1
ATOM 2747 O O . PRO B 1 145 ? -14.898 16.234 23.422 1 96.69 145 PRO B O 1
ATOM 2750 N N . PRO B 1 146 ? -15.977 18.094 23.828 1 94.31 146 PRO B N 1
ATOM 2751 C CA . PRO B 1 146 ? -15.234 18.844 22.812 1 94.31 146 PRO B CA 1
ATOM 2752 C C . PRO B 1 146 ? -13.727 18.703 22.953 1 94.31 146 PRO B C 1
ATOM 2754 O O . PRO B 1 146 ? -13.016 18.562 21.953 1 94.31 146 PRO B O 1
ATOM 2757 N N . THR B 1 147 ? -13.281 18.75 24.094 1 94.62 147 THR B N 1
ATOM 2758 C CA . THR B 1 147 ? -11.844 18.641 24.328 1 94.62 147 THR B CA 1
ATOM 2759 C C . THR B 1 147 ? -11.312 17.281 23.906 1 94.62 147 THR B C 1
ATOM 2761 O O . THR B 1 147 ? -10.258 17.172 23.281 1 94.62 147 THR B O 1
ATOM 2764 N N . THR B 1 148 ? -12.055 16.297 24.25 1 95 148 THR B N 1
ATOM 2765 C CA . THR B 1 148 ? -11.688 14.93 23.875 1 95 148 THR B CA 1
ATOM 2766 C C . THR B 1 148 ? -11.766 14.75 22.359 1 95 148 THR B C 1
ATOM 2768 O O . THR B 1 148 ? -10.883 14.133 21.766 1 95 148 THR B O 1
ATOM 2771 N N . ARG B 1 149 ? -12.688 15.273 21.75 1 94.81 149 ARG B N 1
ATOM 2772 C CA . ARG B 1 149 ? -12.836 15.195 20.297 1 94.81 149 ARG B CA 1
ATOM 2773 C C . ARG B 1 149 ? -11.656 15.844 19.594 1 94.81 149 ARG B C 1
ATOM 2775 O O . ARG B 1 149 ? -11.141 15.305 18.609 1 94.81 149 ARG B O 1
ATOM 2782 N N . ALA B 1 150 ? -11.281 16.922 20.125 1 92.62 150 ALA B N 1
ATOM 2783 C CA . ALA B 1 150 ? -10.172 17.656 19.531 1 92.62 150 ALA B CA 1
ATOM 2784 C C . ALA B 1 150 ? -8.875 16.859 19.625 1 92.62 150 ALA B C 1
ATOM 2786 O O . ALA B 1 150 ? -8.047 16.891 18.703 1 92.62 150 ALA B O 1
ATOM 2787 N N . MET B 1 151 ? -8.828 16.156 20.703 1 92.12 151 MET B N 1
ATOM 2788 C CA . MET B 1 151 ? -7.629 15.352 20.922 1 92.12 151 MET B CA 1
ATOM 2789 C C . MET B 1 151 ? -7.641 14.102 20.047 1 92.12 151 MET B C 1
ATOM 2791 O O . MET B 1 151 ? -6.59 13.633 19.609 1 92.12 151 MET B O 1
ATOM 2795 N N . MET B 1 152 ? -8.812 13.602 19.734 1 94.56 152 MET B N 1
ATOM 2796 C CA . MET B 1 152 ? -8.938 12.328 19.031 1 94.56 152 MET B CA 1
ATOM 2797 C C . MET B 1 152 ? -8.992 12.539 17.516 1 94.56 152 MET B C 1
ATOM 2799 O O . MET B 1 152 ? -8.781 11.602 16.75 1 94.56 152 MET B O 1
ATOM 2803 N N . LEU B 1 153 ? -9.227 13.734 17.109 1 93.31 153 LEU B N 1
ATOM 2804 C CA . LEU B 1 153 ? -9.445 14.016 15.703 1 93.31 153 LEU B CA 1
ATOM 2805 C C . LEU B 1 153 ? -8.203 13.688 14.883 1 93.31 153 LEU B C 1
ATOM 2807 O O . LEU B 1 153 ? -8.289 12.969 13.883 1 93.31 153 LEU B O 1
ATOM 2811 N N . PRO B 1 154 ? -7.047 14.07 15.32 1 89.69 154 PRO B N 1
ATOM 2812 C CA . PRO B 1 154 ? -5.855 13.727 14.539 1 89.69 154 PRO B CA 1
ATOM 2813 C C . PRO B 1 154 ? -5.594 12.227 14.5 1 89.69 154 PRO B C 1
ATOM 2815 O O . PRO B 1 154 ? -5.086 11.711 13.5 1 89.69 154 PRO B O 1
ATOM 2818 N N . VAL B 1 155 ? -5.887 11.57 15.547 1 90.81 155 VAL B N 1
ATOM 2819 C CA . VAL B 1 155 ? -5.727 10.125 15.594 1 90.81 155 VAL B CA 1
ATOM 2820 C C . VAL B 1 155 ? -6.691 9.461 14.609 1 90.81 155 VAL B C 1
ATOM 2822 O O . VAL B 1 155 ? -6.293 8.594 13.828 1 90.81 155 VAL B O 1
ATOM 2825 N N . HIS B 1 156 ? -7.906 9.914 14.602 1 95 156 HIS B N 1
ATOM 2826 C CA . HIS B 1 156 ? -8.938 9.367 13.727 1 95 156 HIS B CA 1
ATOM 2827 C C . HIS B 1 156 ? -8.594 9.617 12.258 1 95 156 HIS B C 1
ATOM 2829 O O . HIS B 1 156 ? -8.664 8.695 11.438 1 95 156 HIS B O 1
ATOM 2835 N N . THR B 1 157 ? -8.148 10.766 11.969 1 92.44 157 THR B N 1
ATOM 2836 C CA . THR B 1 157 ? -7.883 11.133 10.578 1 92.44 157 THR B CA 1
ATOM 2837 C C . THR B 1 157 ? -6.641 10.422 10.062 1 92.44 157 THR B C 1
ATOM 2839 O O . THR B 1 157 ? -6.629 9.922 8.938 1 92.44 157 THR B O 1
ATOM 2842 N N . THR B 1 158 ? -5.629 10.328 10.883 1 90.56 158 THR B N 1
ATOM 2843 C CA . THR B 1 158 ? -4.41 9.633 10.484 1 90.56 158 THR B CA 1
ATOM 2844 C C . THR B 1 158 ? -4.668 8.141 10.312 1 90.56 158 THR B C 1
ATOM 2846 O O . THR B 1 158 ? -4.25 7.543 9.32 1 90.56 158 THR B O 1
ATOM 2849 N N . ALA B 1 159 ? -5.348 7.602 11.227 1 94.06 159 ALA B N 1
ATOM 2850 C CA . ALA B 1 159 ? -5.676 6.18 11.133 1 94.06 159 ALA B CA 1
ATOM 2851 C C . ALA B 1 159 ? -6.516 5.887 9.898 1 94.06 159 ALA B C 1
ATOM 2853 O O . ALA B 1 159 ? -6.324 4.863 9.234 1 94.06 159 ALA B O 1
ATOM 2854 N N . GLY B 1 160 ? -7.449 6.754 9.641 1 95.12 160 GLY B N 1
ATOM 2855 C CA . GLY B 1 160 ? -8.273 6.586 8.453 1 95.12 160 GLY B CA 1
ATOM 2856 C C . GLY B 1 160 ? -7.473 6.555 7.168 1 95.12 160 GLY B C 1
ATOM 2857 O O . GLY B 1 160 ? -7.715 5.715 6.297 1 95.12 160 GLY B O 1
ATOM 2858 N N . VAL B 1 161 ? -6.555 7.43 7.012 1 93.31 161 VAL B N 1
ATOM 2859 C CA . VAL B 1 161 ? -5.715 7.504 5.82 1 93.31 161 VAL B CA 1
ATOM 2860 C C . VAL B 1 161 ? -4.852 6.246 5.719 1 93.31 161 VAL B C 1
ATOM 2862 O O . VAL B 1 161 ? -4.711 5.672 4.637 1 93.31 161 VAL B O 1
ATOM 2865 N N . VAL B 1 162 ? -4.293 5.793 6.832 1 94.38 162 VAL B N 1
ATOM 2866 C CA . VAL B 1 162 ? -3.459 4.598 6.867 1 94.38 162 VAL B CA 1
ATOM 2867 C C . VAL B 1 162 ? -4.281 3.381 6.441 1 94.38 162 VAL B C 1
ATOM 2869 O O . VAL B 1 162 ? -3.834 2.58 5.617 1 94.38 162 VAL B O 1
ATOM 2872 N N . ILE B 1 163 ? -5.43 3.287 6.965 1 97.56 163 ILE B N 1
ATOM 2873 C CA . ILE B 1 163 ? -6.301 2.162 6.641 1 97.56 163 ILE B CA 1
ATOM 2874 C C . ILE B 1 163 ? -6.672 2.207 5.16 1 97.56 163 ILE B C 1
ATOM 2876 O O . ILE B 1 163 ? -6.734 1.168 4.496 1 97.56 163 ILE B O 1
ATOM 2880 N N . PHE B 1 164 ? -6.961 3.416 4.699 1 97.81 164 PHE B N 1
ATOM 2881 C CA . PHE B 1 164 ? -7.281 3.562 3.283 1 97.81 164 PHE B CA 1
ATOM 2882 C C . PHE B 1 164 ? -6.105 3.133 2.414 1 97.81 164 PHE B C 1
ATOM 2884 O O . PHE B 1 164 ? -6.289 2.428 1.42 1 97.81 164 PHE B O 1
ATOM 2891 N N . LEU B 1 165 ? -4.945 3.432 2.768 1 96.38 165 LEU B N 1
ATOM 2892 C CA . LEU B 1 165 ? -3.752 3.018 2.035 1 96.38 165 LEU B CA 1
ATOM 2893 C C . LEU B 1 165 ? -3.57 1.506 2.104 1 96.38 165 LEU B C 1
ATOM 2895 O O . LEU B 1 165 ? -3.15 0.882 1.126 1 96.38 165 LEU B O 1
ATOM 2899 N N . MET B 1 166 ? -3.834 0.96 3.217 1 98.38 166 MET B N 1
ATOM 2900 C CA . MET B 1 166 ? -3.803 -0.494 3.346 1 98.38 166 MET B CA 1
ATOM 2901 C C . MET B 1 166 ? -4.801 -1.146 2.395 1 98.38 166 MET B C 1
ATOM 2903 O O . MET B 1 166 ? -4.523 -2.203 1.824 1 98.38 166 MET B O 1
ATOM 2907 N N . ALA B 1 167 ? -5.957 -0.526 2.305 1 98.81 167 ALA B N 1
ATOM 2908 C CA . ALA B 1 167 ? -6.961 -1.053 1.381 1 98.81 167 ALA B CA 1
ATOM 2909 C C . ALA B 1 167 ? -6.449 -1.026 -0.057 1 98.81 167 ALA B C 1
ATOM 2911 O O . ALA B 1 167 ? -6.641 -1.986 -0.808 1 98.81 167 ALA B O 1
ATOM 2912 N N . ILE B 1 168 ? -5.82 0.032 -0.427 1 98.69 168 ILE B N 1
ATOM 2913 C CA . ILE B 1 168 ? -5.246 0.156 -1.762 1 98.69 168 ILE B CA 1
ATOM 2914 C C . ILE B 1 168 ? -4.176 -0.915 -1.966 1 98.69 168 ILE B C 1
ATOM 2916 O O . ILE B 1 168 ? -4.172 -1.611 -2.982 1 98.69 168 ILE B O 1
ATOM 2920 N N . CYS B 1 169 ? -3.322 -1.049 -1.03 1 98.62 169 CYS B N 1
ATOM 2921 C CA . CYS B 1 169 ? -2.266 -2.051 -1.092 1 98.62 169 CYS B CA 1
ATOM 2922 C C . CYS B 1 169 ? -2.848 -3.453 -1.215 1 98.62 169 CYS B C 1
ATOM 2924 O O . CYS B 1 169 ? -2.354 -4.27 -1.994 1 98.62 169 CYS B O 1
ATOM 2926 N N . THR B 1 170 ? -3.861 -3.684 -0.419 1 98.81 170 THR B N 1
ATOM 2927 C CA . THR B 1 170 ? -4.543 -4.973 -0.478 1 98.81 170 THR B CA 1
ATOM 2928 C C . THR B 1 170 ? -5.102 -5.227 -1.876 1 98.81 170 THR B C 1
ATOM 2930 O O . THR B 1 170 ? -4.957 -6.324 -2.416 1 98.81 170 THR B O 1
ATOM 2933 N N . ALA B 1 171 ? -5.719 -4.238 -2.436 1 98.88 171 ALA B N 1
ATOM 2934 C CA . ALA B 1 171 ? -6.266 -4.375 -3.783 1 98.88 171 ALA B CA 1
ATOM 2935 C C . ALA B 1 171 ? -5.164 -4.703 -4.785 1 98.88 171 ALA B C 1
ATOM 2937 O O . ALA B 1 171 ? -5.355 -5.535 -5.68 1 98.88 171 ALA B O 1
ATOM 2938 N N . GLU B 1 172 ? -4.043 -4.066 -4.656 1 98.81 172 GLU B N 1
ATOM 2939 C CA . GLU B 1 172 ? -2.932 -4.316 -5.57 1 98.81 172 GLU B CA 1
ATOM 2940 C C . GLU B 1 172 ? -2.467 -5.77 -5.488 1 98.81 172 GLU B C 1
ATOM 2942 O O . GLU B 1 172 ? -2.156 -6.387 -6.508 1 98.81 172 GLU B O 1
ATOM 2947 N N . THR B 1 173 ? -2.412 -6.281 -4.262 1 98.62 173 THR B N 1
ATOM 2948 C CA . THR B 1 173 ? -2.002 -7.672 -4.113 1 98.62 173 THR B CA 1
ATOM 2949 C C . THR B 1 173 ? -3.047 -8.609 -4.707 1 98.62 173 THR B C 1
ATOM 2951 O O . THR B 1 173 ? -2.709 -9.672 -5.234 1 98.62 173 THR B O 1
ATOM 2954 N N . GLY B 1 174 ? -4.289 -8.227 -4.609 1 98.12 174 GLY B N 1
ATOM 2955 C CA . GLY B 1 174 ? -5.332 -9.023 -5.246 1 98.12 174 GLY B CA 1
ATOM 2956 C C . GLY B 1 174 ? -5.23 -9.031 -6.762 1 98.12 174 GLY B C 1
ATOM 2957 O O . GLY B 1 174 ? -5.344 -10.086 -7.387 1 98.12 174 GLY B O 1
ATOM 2958 N N . PHE B 1 175 ? -5.043 -7.859 -7.348 1 98.25 175 PHE B N 1
ATOM 2959 C CA . PHE B 1 175 ? -4.863 -7.773 -8.789 1 98.25 175 PHE B CA 1
ATOM 2960 C C . PHE B 1 175 ? -3.641 -8.57 -9.234 1 98.25 175 PHE B C 1
ATOM 2962 O O . PHE B 1 175 ? -3.668 -9.234 -10.273 1 98.25 175 PHE B O 1
ATOM 2969 N N . MET B 1 176 ? -2.592 -8.516 -8.453 1 97.31 176 MET B N 1
ATOM 2970 C CA . MET B 1 176 ? -1.381 -9.266 -8.766 1 97.31 176 MET B CA 1
ATOM 2971 C C . MET B 1 176 ? -1.651 -10.766 -8.742 1 97.31 176 MET B C 1
ATOM 2973 O O . MET B 1 176 ? -1.153 -11.508 -9.594 1 97.31 176 MET B O 1
ATOM 2977 N N . GLU B 1 177 ? -2.373 -11.172 -7.75 1 94.75 177 GLU B N 1
ATOM 2978 C CA . GLU B 1 177 ? -2.699 -12.594 -7.629 1 94.75 177 GLU B CA 1
ATOM 2979 C C . GLU B 1 177 ? -3.475 -13.086 -8.844 1 94.75 177 GLU B C 1
ATOM 2981 O O . GLU B 1 177 ? -3.166 -14.141 -9.398 1 94.75 177 GLU B O 1
ATOM 2986 N N . LYS B 1 178 ? -4.426 -12.32 -9.305 1 92.94 178 LYS B N 1
ATOM 2987 C CA . LYS B 1 178 ? -5.266 -12.734 -10.422 1 92.94 178 LYS B CA 1
ATOM 2988 C C . LYS B 1 178 ? -4.551 -12.531 -11.75 1 92.94 178 LYS B C 1
ATOM 2990 O O . LYS B 1 178 ? -4.785 -13.273 -12.711 1 92.94 178 LYS B O 1
ATOM 2995 N N . GLY B 1 179 ? -3.709 -11.578 -11.828 1 90.94 179 GLY B N 1
ATOM 2996 C CA . GLY B 1 179 ? -2.963 -11.312 -13.047 1 90.94 179 GLY B CA 1
ATOM 2997 C C . GLY B 1 179 ? -1.739 -12.195 -13.203 1 90.94 179 GLY B C 1
ATOM 2998 O O . GLY B 1 179 ? -0.963 -12.031 -14.141 1 90.94 179 GLY B O 1
ATOM 2999 N N . ALA B 1 180 ? -1.56 -13.148 -12.398 1 81.75 180 ALA B N 1
ATOM 3000 C CA . ALA B 1 180 ? -0.352 -13.969 -12.383 1 81.75 180 ALA B CA 1
ATOM 3001 C C . ALA B 1 180 ? -0.438 -15.094 -13.414 1 81.75 180 ALA B C 1
ATOM 3003 O O . ALA B 1 180 ? 0.448 -15.945 -13.492 1 81.75 180 ALA B O 1
ATOM 3004 N N . GLY B 1 181 ? -1.461 -15.102 -14.227 1 81.25 181 GLY B N 1
ATOM 3005 C CA . GLY B 1 181 ? -1.659 -16.172 -15.188 1 81.25 181 GLY B CA 1
ATOM 3006 C C . GLY B 1 181 ? -0.797 -16.016 -16.422 1 81.25 181 GLY B C 1
ATOM 3007 O O . GLY B 1 181 ? -0.786 -16.906 -17.297 1 81.25 181 GLY B O 1
ATOM 3008 N N . GLY B 1 182 ? -0.075 -14.922 -16.547 1 88.38 182 GLY B N 1
ATOM 3009 C CA . GLY B 1 182 ? 0.812 -14.727 -17.688 1 88.38 182 GLY B CA 1
ATOM 3010 C C . GLY B 1 182 ? 0.435 -13.531 -18.531 1 88.38 182 GLY B C 1
ATOM 3011 O O . GLY B 1 182 ? -0.576 -12.875 -18.281 1 88.38 182 GLY B O 1
ATOM 3012 N N . PRO B 1 183 ? 1.292 -13.297 -19.484 1 93.31 183 PRO B N 1
ATOM 3013 C CA . PRO B 1 183 ? 1.049 -12.133 -20.328 1 93.31 183 PRO B CA 1
ATOM 3014 C C . PRO B 1 183 ? -0.202 -12.289 -21.203 1 93.31 183 PRO B C 1
ATOM 3016 O O . PRO B 1 183 ? -0.566 -13.406 -21.578 1 93.31 183 PRO B O 1
ATOM 3019 N N . GLY B 1 184 ? -0.92 -11.234 -21.484 1 95.81 184 GLY B N 1
ATOM 3020 C CA . GLY B 1 184 ? -2.115 -11.219 -22.312 1 95.81 184 GLY B CA 1
ATOM 3021 C C . GLY B 1 184 ? -2.959 -9.977 -22.125 1 95.81 184 GLY B C 1
ATOM 3022 O O . GLY B 1 184 ? -2.691 -9.172 -21.219 1 95.81 184 GLY B O 1
ATOM 3023 N N . PRO B 1 185 ? -3.922 -9.875 -22.969 1 96.81 185 PRO B N 1
ATOM 3024 C CA . PRO B 1 185 ? -4.773 -8.688 -22.875 1 96.81 185 PRO B CA 1
ATOM 3025 C C . PRO B 1 185 ? -5.516 -8.594 -21.547 1 96.81 185 PRO B C 1
ATOM 3027 O O . PRO B 1 185 ? -5.723 -7.496 -21.031 1 96.81 185 PRO B O 1
ATOM 3030 N N . GLU B 1 186 ? -5.938 -9.703 -21.062 1 97.5 186 GLU B N 1
ATOM 3031 C CA . GLU B 1 186 ? -6.613 -9.688 -19.766 1 97.5 186 GLU B CA 1
ATOM 3032 C C . GLU B 1 186 ? -5.691 -9.188 -18.656 1 97.5 186 GLU B C 1
ATOM 3034 O O . GLU B 1 186 ? -6.074 -8.328 -17.875 1 97.5 186 GLU B O 1
ATOM 3039 N N . THR B 1 187 ? -4.488 -9.75 -18.672 1 97.44 187 THR B N 1
ATOM 3040 C CA . THR B 1 187 ? -3.5 -9.32 -17.688 1 97.44 187 THR B CA 1
ATOM 3041 C C . THR B 1 187 ? -3.207 -7.832 -17.828 1 97.44 187 THR B C 1
ATOM 3043 O O . THR B 1 187 ? -3.09 -7.121 -16.828 1 97.44 187 THR B O 1
ATOM 3046 N N . THR B 1 188 ? -3.107 -7.371 -19.016 1 97.75 188 THR B N 1
ATOM 3047 C CA . THR B 1 188 ? -2.865 -5.953 -19.266 1 97.75 188 THR B CA 1
ATOM 3048 C C . THR B 1 188 ? -4 -5.102 -18.703 1 97.75 188 THR B C 1
ATOM 3050 O O . THR B 1 188 ? -3.756 -4.062 -18.094 1 97.75 188 THR B O 1
ATOM 3053 N N . LEU B 1 189 ? -5.207 -5.555 -18.906 1 98.31 189 LEU B N 1
ATOM 3054 C CA . LEU B 1 189 ? -6.371 -4.859 -18.359 1 98.31 189 LEU B CA 1
ATOM 3055 C C . LEU B 1 189 ? -6.34 -4.84 -16.844 1 98.31 189 LEU B C 1
ATOM 3057 O O . LEU B 1 189 ? -6.629 -3.814 -16.219 1 98.31 189 LEU B O 1
ATOM 3061 N N . ILE B 1 190 ? -5.977 -5.922 -16.234 1 98.19 190 ILE B N 1
ATOM 3062 C CA . ILE B 1 190 ? -5.859 -6.027 -14.789 1 98.19 190 ILE B CA 1
ATOM 3063 C C . ILE B 1 190 ? -4.77 -5.078 -14.289 1 98.19 190 ILE B C 1
ATOM 3065 O O . ILE B 1 190 ? -4.949 -4.395 -13.281 1 98.19 190 ILE B O 1
ATOM 3069 N N . ASN B 1 191 ? -3.695 -5.02 -15.039 1 98.25 191 ASN B N 1
ATOM 3070 C CA . ASN B 1 191 ? -2.604 -4.121 -14.688 1 98.25 191 ASN B CA 1
ATOM 3071 C C . ASN B 1 191 ? -3.049 -2.66 -14.711 1 98.25 191 ASN B C 1
ATOM 3073 O O . ASN B 1 191 ? -2.725 -1.894 -13.797 1 98.25 191 ASN B O 1
ATOM 3077 N N . PHE B 1 192 ? -3.77 -2.305 -15.688 1 98.5 192 PHE B N 1
ATOM 3078 C CA . PHE B 1 192 ? -4.277 -0.941 -15.758 1 98.5 192 PHE B CA 1
ATOM 3079 C C . PHE B 1 192 ? -5.25 -0.664 -14.617 1 98.5 192 PHE B C 1
ATOM 3081 O O . PHE B 1 192 ? -5.258 0.432 -14.055 1 98.5 192 PHE B O 1
ATOM 3088 N N . SER B 1 193 ? -6.098 -1.632 -14.273 1 98.56 193 SER B N 1
ATOM 3089 C CA . SER B 1 193 ? -7.004 -1.475 -13.141 1 98.56 193 SER B CA 1
ATOM 3090 C C . SER B 1 193 ? -6.238 -1.196 -11.852 1 98.56 193 SER B C 1
ATOM 3092 O O . SER B 1 193 ? -6.57 -0.269 -11.117 1 98.56 193 SER B O 1
ATOM 3094 N N . GLY B 1 194 ? -5.195 -2.027 -11.656 1 98.56 194 GLY B N 1
ATOM 3095 C CA . GLY B 1 194 ? -4.355 -1.808 -10.492 1 98.56 194 GLY B CA 1
ATOM 3096 C C . GLY B 1 194 ? -3.693 -0.443 -10.484 1 98.56 194 GLY B C 1
ATOM 3097 O O . GLY B 1 194 ? -3.664 0.232 -9.453 1 98.56 194 GLY B O 1
ATOM 3098 N N . LEU B 1 195 ? -3.201 -0.044 -11.609 1 98.44 195 LEU B N 1
ATOM 309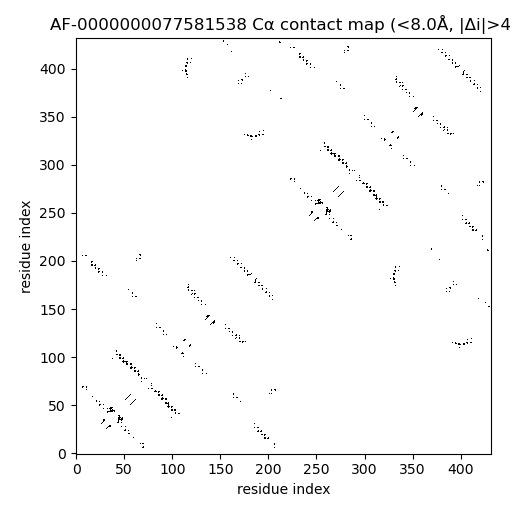9 C CA . LEU B 1 195 ? -2.514 1.238 -11.711 1 98.44 195 LEU B CA 1
ATOM 3100 C C . LEU B 1 195 ? -3.463 2.391 -11.398 1 98.44 195 LEU B C 1
ATOM 3102 O O . LEU B 1 195 ? -3.121 3.289 -10.625 1 98.44 195 LEU B O 1
ATOM 3106 N N . PHE B 1 196 ? -4.629 2.385 -11.914 1 98.5 196 PHE B N 1
ATOM 3107 C CA . PHE B 1 196 ? -5.57 3.486 -11.727 1 98.5 196 PHE B CA 1
ATOM 3108 C C . PHE B 1 196 ? -6.117 3.498 -10.305 1 98.5 196 PHE B C 1
ATOM 3110 O O . PHE B 1 196 ? -6.398 4.562 -9.75 1 98.5 196 PHE B O 1
ATOM 3117 N N . ILE B 1 197 ? -6.227 2.332 -9.703 1 98.69 197 ILE B N 1
ATOM 3118 C CA . ILE B 1 197 ? -6.645 2.266 -8.312 1 98.69 197 ILE B CA 1
ATOM 3119 C C . ILE B 1 197 ? -5.559 2.861 -7.414 1 98.69 197 ILE B C 1
ATOM 3121 O O . ILE B 1 197 ? -5.859 3.6 -6.473 1 98.69 197 ILE B O 1
ATOM 3125 N N . LEU B 1 198 ? -4.352 2.535 -7.703 1 98.5 198 LEU B N 1
ATOM 3126 C CA . LEU B 1 198 ? -3.248 3.111 -6.941 1 98.5 198 LEU B CA 1
ATOM 3127 C C . LEU B 1 198 ? -3.23 4.629 -7.074 1 98.5 198 LEU B C 1
ATOM 3129 O O . LEU B 1 198 ? -3.117 5.344 -6.074 1 98.5 198 LEU B O 1
ATOM 3133 N N . LEU B 1 199 ? -3.342 5.117 -8.289 1 97.44 199 LEU B N 1
ATOM 3134 C CA . LEU B 1 199 ? -3.324 6.555 -8.531 1 97.44 199 LEU B CA 1
ATOM 3135 C C . LEU B 1 199 ? -4.492 7.242 -7.824 1 97.44 199 LEU B C 1
ATOM 3137 O O . LEU B 1 199 ? -4.328 8.32 -7.25 1 97.44 199 LEU B O 1
ATOM 3141 N N . PHE B 1 200 ? -5.676 6.629 -7.895 1 97.81 200 PHE B N 1
ATOM 3142 C CA . PHE B 1 200 ? -6.84 7.133 -7.18 1 97.81 200 PHE B CA 1
ATOM 3143 C C . PHE B 1 200 ? -6.543 7.273 -5.691 1 97.81 200 PHE B C 1
ATOM 3145 O O . PHE B 1 200 ? -6.793 8.32 -5.098 1 97.81 200 PHE B O 1
ATOM 3152 N N . GLY B 1 201 ? -5.973 6.215 -5.078 1 96.81 201 GLY B N 1
ATOM 3153 C CA . GLY B 1 201 ? -5.645 6.246 -3.662 1 96.81 201 GLY B CA 1
ATOM 3154 C C . GLY B 1 201 ? -4.652 7.336 -3.303 1 96.81 201 GLY B C 1
ATOM 3155 O O . GLY B 1 201 ? -4.82 8.031 -2.297 1 96.81 201 GLY B O 1
ATOM 3156 N N . LEU B 1 202 ? -3.66 7.488 -4.113 1 94.94 202 LEU B N 1
ATOM 3157 C CA . LEU B 1 202 ? -2.625 8.484 -3.855 1 94.94 202 LEU B CA 1
ATOM 3158 C C . LEU B 1 202 ? -3.1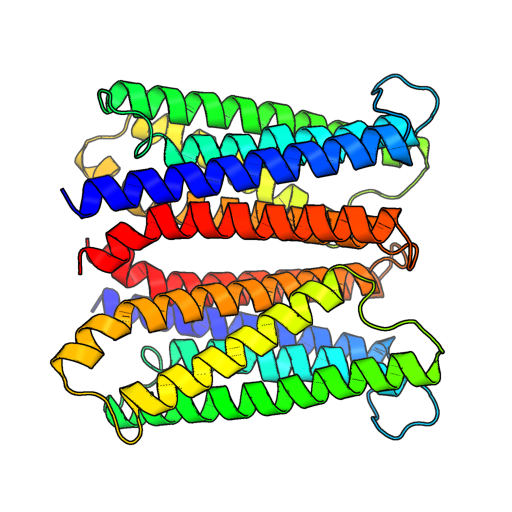91 9.898 -3.941 1 94.94 202 LEU B C 1
ATOM 3160 O O . LEU B 1 202 ? -2.873 10.75 -3.109 1 94.94 202 LEU B O 1
ATOM 3164 N N . VAL B 1 203 ? -4.047 10.109 -4.91 1 94.06 203 VAL B N 1
ATOM 3165 C CA . VAL B 1 203 ? -4.645 11.43 -5.082 1 94.06 203 VAL B CA 1
ATOM 3166 C C . VAL B 1 203 ? -5.559 11.742 -3.898 1 94.06 203 VAL B C 1
ATOM 3168 O O . VAL B 1 203 ? -5.527 12.844 -3.357 1 94.06 203 VAL B O 1
ATOM 3171 N N . VAL B 1 204 ? -6.301 10.758 -3.482 1 94.75 204 VAL B N 1
ATOM 3172 C CA . VAL B 1 204 ? -7.188 10.945 -2.34 1 94.75 204 VAL B CA 1
ATOM 3173 C C . VAL B 1 204 ? -6.363 11.273 -1.095 1 94.75 204 VAL B C 1
ATOM 3175 O O . VAL B 1 204 ? -6.668 12.227 -0.376 1 94.75 204 VAL B O 1
ATOM 3178 N N . CYS B 1 205 ? -5.293 10.578 -0.849 1 91.31 205 CYS B N 1
ATOM 3179 C CA . CYS B 1 205 ? -4.48 10.742 0.351 1 91.31 205 CYS B CA 1
ATOM 3180 C C . CYS B 1 205 ? -3.734 12.078 0.327 1 91.31 205 CYS B C 1
ATOM 3182 O O . CYS B 1 205 ? -3.664 12.766 1.342 1 91.31 205 CYS B O 1
ATOM 3184 N N . THR B 1 206 ? -3.219 12.453 -0.815 1 86.56 206 THR B N 1
ATOM 3185 C CA . THR B 1 206 ? -2.463 13.703 -0.897 1 86.56 206 THR B CA 1
ATOM 3186 C C . THR B 1 206 ? -3.396 14.906 -0.825 1 86.56 206 THR B C 1
ATOM 3188 O O . THR B 1 206 ? -3.004 15.977 -0.351 1 86.56 206 THR B O 1
ATOM 3191 N N . SER B 1 207 ? -4.586 14.758 -1.269 1 83.19 207 SER B N 1
ATOM 3192 C CA . SER B 1 207 ? -5.551 15.844 -1.188 1 83.19 207 SER B CA 1
ATOM 3193 C C . SER B 1 207 ? -5.941 16.125 0.259 1 83.19 207 SER B C 1
ATOM 3195 O O . SER B 1 207 ? -6.355 17.25 0.588 1 83.19 207 SER B O 1
ATOM 3197 N N . THR B 1 208 ? -5.852 15.164 1.062 1 77.62 208 THR B N 1
ATOM 3198 C CA . THR B 1 208 ? -6.215 15.344 2.465 1 77.62 208 THR B CA 1
ATOM 3199 C C . THR B 1 208 ? -4.988 15.719 3.295 1 77.62 208 THR B C 1
ATOM 3201 O O . THR B 1 208 ? -5.105 16.438 4.293 1 77.62 208 THR B O 1
ATOM 3204 N N . ALA B 1 209 ? -3.861 15.195 2.914 1 64.44 209 ALA B N 1
ATOM 3205 C CA . ALA B 1 209 ? -2.625 15.477 3.641 1 64.44 209 ALA B CA 1
ATOM 3206 C C . ALA B 1 209 ? -2.041 16.828 3.229 1 64.44 209 ALA B C 1
ATOM 3208 O O . ALA B 1 209 ? -1.409 17.516 4.035 1 64.44 209 ALA B O 1
ATOM 3209 N N . LEU B 1 210 ? -2.164 17.141 1.893 1 57.34 210 LEU B N 1
ATOM 3210 C CA . LEU B 1 210 ? -1.504 18.312 1.328 1 57.34 210 LEU B CA 1
ATOM 3211 C C . LEU B 1 210 ? -1.908 19.578 2.078 1 57.34 210 LEU B C 1
ATOM 3213 O O . LEU B 1 210 ? -1.053 20.375 2.451 1 57.34 210 LEU B O 1
ATOM 3217 N N . PRO B 1 211 ? -3.127 19.812 2.201 1 51.91 211 PRO B N 1
ATOM 3218 C CA . PRO B 1 211 ? -3.414 21.047 2.93 1 51.91 211 PRO B CA 1
ATOM 3219 C C . PRO B 1 211 ? -2.729 21.094 4.293 1 51.91 211 PRO B C 1
ATOM 3221 O O . PRO B 1 211 ? -2.332 22.172 4.746 1 51.91 211 PRO B O 1
ATOM 3224 N N . ARG B 1 212 ? -2.623 20.062 4.84 1 53.09 212 ARG B N 1
ATOM 3225 C CA . ARG B 1 212 ? -1.967 20.016 6.141 1 53.09 212 ARG B CA 1
ATOM 3226 C C . ARG B 1 212 ? -0.466 20.25 6.008 1 53.09 212 ARG B C 1
ATOM 3228 O O . ARG B 1 212 ? 0.151 20.875 6.875 1 53.09 212 ARG B O 1
ATOM 3235 N N . LEU B 1 213 ? -0.013 19.703 4.918 1 47.88 213 LEU B N 1
ATOM 3236 C CA . LEU B 1 213 ? 1.403 19.891 4.621 1 47.88 213 LEU B CA 1
ATOM 3237 C C . LEU B 1 213 ? 1.685 21.312 4.188 1 47.88 213 LEU B C 1
ATOM 3239 O O . LEU B 1 213 ? 2.742 21.875 4.496 1 47.88 213 LEU B O 1
ATOM 3243 N N . LEU B 1 214 ? 0.748 21.922 3.391 1 43.62 214 LEU B N 1
ATOM 3244 C CA . LEU B 1 214 ? 0.91 23.266 2.859 1 43.62 214 LEU B CA 1
ATOM 3245 C C . LEU B 1 214 ? 0.557 24.312 3.912 1 43.62 214 LEU B C 1
ATOM 3247 O O . LEU B 1 214 ? 0.862 25.5 3.746 1 43.62 214 LEU B O 1
ATOM 3251 N N . SER B 1 215 ? -0.273 24.047 4.715 1 39.69 215 SER B N 1
ATOM 3252 C CA . SER B 1 215 ? -0.564 25.047 5.738 1 39.69 215 SER B CA 1
ATOM 3253 C C . SER B 1 215 ? 0.641 25.281 6.641 1 39.69 215 SER B C 1
ATOM 3255 O O . SER B 1 215 ? 0.534 25.969 7.66 1 39.69 215 SER B O 1
ATOM 3257 N N . LEU B 1 216 ? 1.757 24.688 6.23 1 34.28 216 LEU B N 1
ATOM 3258 C CA . LEU B 1 216 ? 2.971 25.156 6.891 1 34.28 216 LEU B CA 1
ATOM 3259 C C . LEU B 1 216 ? 3.447 26.469 6.281 1 34.28 216 LEU B C 1
ATOM 3261 O O . LEU B 1 216 ? 3.408 26.656 5.062 1 34.28 216 LEU B O 1
#

Organism: Vanilla planifolia (NCBI:txid51239)

Sequence (432 aa):
MVLAVATTHVGNAAHVLALTAAILVIVWVVHYGGGANLNSSNPDLIFNVHPLVMTLGFILVIGEAIMVYKTVPTQKTVQKGIHMMLQLVALGLGILGIYAAFKYHKENQIPNMYSLHSWLGICTISLFALQWVFGFVNFWFPGAPPTTRAMMLPVHTTAGVVIFLMAICTAETGFMEKGAGGPGPETTLINFSGLFILLFGLVVCTSTALPRLLSLMVLAVATTHVGNAAHVLALTAAILVIVWVVHYGGGANLNSSNPDLIFNVHPLVMTLGFILVIGEAIMVYKTVPTQKTVQKGIHMMLQLVALGLGILGIYAAFKYHKENQIPNMYSLHSWLGICTISLFALQWVFGFVNFWFPGAPPTTRAMMLPVHTTAGVVIFLMAICTAETGFMEKGAGGPGPETTLINFSGLFILLFGLVVCTSTALPRLLSL